Protein 7YCJ (pdb70)

InterPro domains:
  IPR000225 Armadillo [PF00514] (86-113)
  IPR000225 Armadillo [PF00514] (115-154)
  IPR000225 Armadillo [PF00514] (157-195)
  IPR000225 Armadillo [PF00514] (197-236)
  IPR000225 Armadillo [PF00514] (249-280)
  IPR000225 Armadillo [PF00514] (287-320)
  IPR000225 Armadillo [PF00514] (327-363)
  IPR000225 Armadillo [PF00514] (412-446)
  IPR000225 Armadillo [PS50176] (85-127)
  IPR000225 Armadillo [PS50176] (126-168)
  IPR000225 Armadillo [PS50176] (167-209)
  IPR000225 Armadillo [PS50176] (208-245)
  IPR000225 Armadillo [PS50176] (251-293)
  IPR000225 Armadillo [PS50176] (292-334)
  IPR000225 Armadillo [PS50176] (333-376)
  IPR000225 Armadillo [SM00185] (71-114)
  IPR000225 Armadillo [SM00185] (115-155)
  IPR000225 Armadillo [SM00185] (156-196)
  IPR000225 Armadillo [SM00185] (197-237)
  IPR000225 Armadillo [SM00185] (240-280)

GO terms:
  GO:0031965 nuclear membrane (C, IDA)
  GO:0034517 ribophagy (P, IDA)
  GO:0045121 membrane raft (C, IDA)
  GO:0071561 nucleus-vacuole junction (C, IDA)
  GO:0000329 fungal-type vacuole membrane (C, IDA)
  GO:0016020 membrane (C, IDA)
  GO:0071563 Myo2p-Vac17p-Vac8p transport complex (C, IDA)
  GO:0006914 autophagy (P, IDA)
  GO:0000425 pexophagy (P, IDA)
  GO:0034497 protein localization to phagophore assembly site (P, IMP)
  GO:0034727 piecemeal microautophagy of the nucleus (P, IMP)
  GO:0000329 fungal-type vacuole membrane (C, HDA)
  GO:0000407 phagophore assembly site (C, IMP)
  GO:0042144 vacuole fusion, non-autophagic (P, IMP)
  GO:0005829 cytosol (C, HDA)
  GO:0043495 protein-membrane adaptor activity (F, IMP)
  GO:0016236 macroautophagy (P, IMP)
  GO:0031503 protein-containing complex localization (P, IMP)
  GO:1903044 protein localization to membrane raft (P, IMP)
  GO:0051656 establishment of organelle localization (P, IMP)

Foldseek 3Di:
DVCPDDFDPLLVVLVVQLVVQVPDPDDDCQDPSNLVSLLVLLVGPDVVSLLVSLQSLLVVLQPDADDHDVSNVVSLLSQLPDPDPSSVLSSLNNLLSNLLDQNSLVVCVVVVVLVSLQVQLVDDDVSSVLSSLSSLLSSLVDVVCLLCCLVVLSLLSLLVQCPDPDVSSNLSSLSSLLSQLPDPSSLVSNVVSVNLVSLQVCCPPPDPSNVLSSLQSLLSSLQDPVSLVVCVVPPPCRLLSLLVQCPPPDPSSVLSSLSSLLSNLQDQVSLVVNVVSPNLLSLLVQCVDPPPSSVLSSLSRLLSSLLHLVCLVVNVVSPNQLSLLVQCVPQVDPSSLLSSLSSLLSSLQSDCPCVVVNVVSCNLVSLLVVCPVHDVSSVLSSLQSLLSNLQDLVCLVVSLVSVSLLRLQVQLPDPDCSNNVSSLNSVLSSLAPHLDCVSQVCQCCPRNRRVVVLLLVQLPDPDPVSVVSSVSSLVRQCPNPPPVSVCSQVVDPSNVVSNVD/DVCVVVDDDDDDDDDDPDDDVDVVVVVVVPDDDDD

Structure (mmCIF, N/CA/C/O backbone):
data_7YCJ
#
_entry.id   7YCJ
#
_cell.length_a   147.446
_cell.length_b   147.446
_cell.length_c   121.514
_cell.angle_alpha   90.000
_cell.angle_beta   90.000
_cell.angle_gamma   90.000
#
_symmetry.space_group_name_H-M   'I 4 2 2'
#
loop_
_entity.id
_entity.type
_entity.pdbx_description
1 polymer 'Vacuolar protein 8'
2 polymer 'vacuole-related protein 17'
3 water water
#
loop_
_atom_site.group_PDB
_atom_site.id
_atom_site.type_symbol
_atom_site.label_atom_id
_atom_site.label_alt_id
_atom_site.label_comp_id
_atom_site.label_asym_id
_atom_site.label_entity_id
_atom_site.label_seq_id
_atom_site.pdbx_PDB_ins_code
_atom_site.Cartn_x
_atom_site.Cartn_y
_atom_site.Cartn_z
_atom_site.occupancy
_atom_site.B_iso_or_equiv
_atom_site.auth_seq_id
_atom_site.auth_comp_id
_atom_site.auth_asym_id
_atom_site.auth_atom_id
_atom_site.pdbx_PDB_model_num
ATOM 1 N N . GLU A 1 6 ? 14.749 88.479 10.793 1.00 104.38 14 GLU A N 1
ATOM 2 C CA . GLU A 1 6 ? 15.592 88.154 11.976 1.00 106.36 14 GLU A CA 1
ATOM 3 C C . GLU A 1 6 ? 16.680 87.156 11.562 1.00 109.03 14 GLU A C 1
ATOM 4 O O . GLU A 1 6 ? 17.457 87.479 10.641 1.00 87.56 14 GLU A O 1
ATOM 10 N N . ALA A 1 7 ? 16.722 85.995 12.224 1.00 130.31 15 ALA A N 1
ATOM 11 C CA . ALA A 1 7 ? 17.722 84.942 11.925 1.00 131.00 15 ALA A CA 1
ATOM 12 C C . ALA A 1 7 ? 19.127 85.554 11.892 1.00 123.34 15 ALA A C 1
ATOM 13 O O . ALA A 1 7 ? 19.782 85.476 10.833 1.00 130.87 15 ALA A O 1
ATOM 15 N N . SER A 1 8 ? 19.564 86.131 13.017 1.00 103.09 16 SER A N 1
ATOM 16 C CA . SER A 1 8 ? 20.909 86.758 13.125 1.00 83.66 16 SER A CA 1
ATOM 17 C C . SER A 1 8 ? 21.123 87.750 11.976 1.00 79.32 16 SER A C 1
ATOM 18 O O . SER A 1 8 ? 22.021 87.508 11.144 1.00 83.33 16 SER A O 1
ATOM 21 N N . VAL A 1 9 ? 20.331 88.826 11.945 1.00 71.16 17 VAL A N 1
ATOM 22 C CA . VAL A 1 9 ? 20.443 89.865 10.878 1.00 61.08 17 VAL A CA 1
ATOM 23 C C . VAL A 1 9 ? 21.853 90.468 10.922 1.00 50.52 17 VAL A C 1
ATOM 24 O O . VAL A 1 9 ? 22.447 90.660 9.843 1.00 55.18 17 VAL A O 1
ATOM 28 N N . SER A 1 10 ? 22.358 90.751 12.128 1.00 53.06 18 SER A N 1
ATOM 29 C CA . SER A 1 10 ? 23.714 91.337 12.301 1.00 56.77 18 SER A CA 1
ATOM 30 C C . SER A 1 10 ? 24.777 90.353 11.798 1.00 52.66 18 SER A C 1
ATOM 31 O O . SER A 1 10 ? 24.586 89.134 11.975 1.00 52.44 18 SER A O 1
ATOM 34 N N . PRO A 1 11 ? 25.886 90.828 11.186 1.00 53.11 19 PRO A N 1
ATOM 35 C CA . PRO A 1 11 ? 26.939 89.945 10.676 1.00 50.78 19 PRO A CA 1
ATOM 36 C C . PRO A 1 11 ? 28.013 89.637 11.731 1.00 46.20 19 PRO A C 1
ATOM 37 O O . PRO A 1 11 ? 27.742 89.783 12.910 1.00 49.65 19 PRO A O 1
ATOM 41 N N . ILE A 1 12 ? 29.201 89.223 11.276 1.00 43.59 20 ILE A N 1
ATOM 42 C CA . ILE A 1 12 ? 30.335 88.894 12.192 1.00 45.41 20 ILE A CA 1
ATOM 43 C C . ILE A 1 12 ? 30.979 90.202 12.665 1.00 39.95 20 ILE A C 1
ATOM 44 O O . ILE A 1 12 ? 30.799 91.230 11.982 1.00 41.59 20 ILE A O 1
ATOM 49 N N . ALA A 1 13 ? 31.705 90.156 13.787 1.00 39.74 21 ALA A N 1
ATOM 50 C CA . ALA A 1 13 ? 32.346 91.344 14.330 1.00 40.33 21 ALA A CA 1
ATOM 51 C C . ALA A 1 13 ? 33.508 91.791 13.450 1.00 42.12 21 ALA A C 1
ATOM 52 O O . ALA A 1 13 ? 34.200 90.975 12.838 1.00 39.30 21 ALA A O 1
ATOM 54 N N . ASP A 1 14 ? 33.716 93.112 13.408 1.00 40.16 22 ASP A N 1
ATOM 55 C CA . ASP A 1 14 ? 34.765 93.695 12.576 1.00 41.55 22 ASP A CA 1
ATOM 56 C C . ASP A 1 14 ? 36.127 93.079 12.871 1.00 44.78 22 ASP A C 1
ATOM 57 O O . ASP A 1 14 ? 36.860 92.698 11.952 1.00 41.56 22 ASP A O 1
ATOM 62 N N . ASN A 1 15 ? 36.487 92.976 14.155 1.00 38.95 23 ASN A N 1
ATOM 63 C CA . ASN A 1 15 ? 37.797 92.429 14.488 1.00 38.30 23 ASN A CA 1
ATOM 64 C C . ASN A 1 15 ? 37.884 90.948 14.145 1.00 37.71 23 ASN A C 1
ATOM 65 O O . ASN A 1 15 ? 38.974 90.442 13.856 1.00 38.27 23 ASN A O 1
ATOM 70 N N . GLU A 1 16 ? 36.755 90.244 14.153 1.00 37.14 24 GLU A N 1
ATOM 71 C CA . GLU A 1 16 ? 36.771 88.839 13.772 1.00 43.25 24 GLU A CA 1
ATOM 72 C C . GLU A 1 16 ? 36.812 88.666 12.257 1.00 47.32 24 GLU A C 1
ATOM 73 O O . GLU A 1 16 ? 37.387 87.688 11.767 1.00 50.91 24 GLU A O 1
ATOM 79 N N . ARG A 1 17 ? 36.240 89.608 11.503 1.00 40.17 25 ARG A N 1
ATOM 80 C CA . ARG A 1 17 ? 36.386 89.565 10.053 1.00 42.23 25 ARG A CA 1
ATOM 81 C C . ARG A 1 17 ? 37.837 89.786 9.642 1.00 45.00 25 ARG A C 1
ATOM 82 O O . ARG A 1 17 ? 38.347 89.097 8.752 1.00 44.17 25 ARG A O 1
ATOM 90 N N . GLU A 1 18 ? 38.521 90.737 10.284 1.00 42.79 26 GLU A N 1
ATOM 91 C CA . GLU A 1 18 ? 39.932 90.948 9.982 1.00 48.19 26 GLU A CA 1
ATOM 92 C C . GLU A 1 18 ? 40.759 89.725 10.359 1.00 47.70 26 GLU A C 1
ATOM 93 O O . GLU A 1 18 ? 41.666 89.326 9.616 1.00 50.65 26 GLU A O 1
ATOM 99 N N . ALA A 1 19 ? 40.453 89.110 11.506 1.00 40.75 27 ALA A N 1
ATOM 100 C CA . ALA A 1 19 ? 41.148 87.891 11.910 1.00 39.96 27 ALA A CA 1
ATOM 101 C C . ALA A 1 19 ? 40.960 86.780 10.884 1.00 46.86 27 ALA A C 1
ATOM 102 O O . ALA A 1 19 ? 41.909 86.054 10.564 1.00 47.61 27 ALA A O 1
ATOM 104 N N . VAL A 1 20 ? 39.742 86.633 10.357 1.00 48.03 28 VAL A N 1
ATOM 105 C CA . VAL A 1 20 ? 39.477 85.601 9.356 1.00 53.20 28 VAL A CA 1
ATOM 106 C C . VAL A 1 20 ? 40.346 85.815 8.122 1.00 54.18 28 VAL A C 1
ATOM 107 O O . VAL A 1 20 ? 40.970 84.879 7.608 1.00 54.60 28 VAL A O 1
ATOM 111 N N . THR A 1 21 ? 40.408 87.057 7.635 1.00 45.98 29 THR A N 1
ATOM 112 C CA . THR A 1 21 ? 41.154 87.338 6.413 1.00 55.10 29 THR A CA 1
ATOM 113 C C . THR A 1 21 ? 42.653 87.193 6.634 1.00 56.85 29 THR A C 1
ATOM 114 O O . THR A 1 21 ? 43.364 86.664 5.772 1.00 60.85 29 THR A O 1
ATOM 118 N N . LEU A 1 22 ? 43.149 87.659 7.781 1.00 53.25 30 LEU A N 1
ATOM 119 C CA . LEU A 1 22 ? 44.569 87.525 8.086 1.00 53.57 30 LEU A CA 1
ATOM 120 C C . LEU A 1 22 ? 44.973 86.060 8.174 1.00 51.15 30 LEU A C 1
ATOM 121 O O . LEU A 1 22 ? 45.965 85.639 7.568 1.00 54.39 30 LEU A O 1
ATOM 126 N N . LEU A 1 23 ? 44.203 85.263 8.919 1.00 48.24 31 LEU A N 1
ATOM 127 C CA . LEU A 1 23 ? 44.552 83.859 9.105 1.00 44.85 31 LEU A CA 1
ATOM 128 C C . LEU A 1 23 ? 44.533 83.101 7.784 1.00 50.08 31 LEU A C 1
ATOM 129 O O . LEU A 1 23 ? 45.437 82.306 7.504 1.00 48.33 31 LEU A O 1
ATOM 134 N N . LEU A 1 24 ? 43.512 83.336 6.957 1.00 54.43 32 LEU A N 1
ATOM 135 C CA . LEU A 1 24 ? 43.452 82.676 5.657 1.00 49.62 32 LEU A CA 1
ATOM 136 C C . LEU A 1 24 ? 44.688 82.990 4.824 1.00 61.73 32 LEU A C 1
ATOM 137 O O . LEU A 1 24 ? 45.221 82.112 4.136 1.00 56.90 32 LEU A O 1
ATOM 142 N N . GLY A 1 25 ? 45.162 84.236 4.880 1.00 52.26 33 GLY A N 1
ATOM 143 C CA . GLY A 1 25 ? 46.359 84.589 4.134 1.00 57.01 33 GLY A CA 1
ATOM 144 C C . GLY A 1 25 ? 47.598 83.907 4.677 1.00 62.89 33 GLY A C 1
ATOM 145 O O . GLY A 1 25 ? 48.468 83.478 3.913 1.00 65.33 33 GLY A O 1
ATOM 146 N N . TYR A 1 26 ? 47.693 83.793 6.004 1.00 56.66 34 TYR A N 1
ATOM 147 C CA . TYR A 1 26 ? 48.814 83.092 6.618 1.00 52.47 34 TYR A CA 1
ATOM 148 C C . TYR A 1 26 ? 48.848 81.632 6.185 1.00 60.83 34 TYR A C 1
ATOM 149 O O . TYR A 1 26 ? 49.894 81.117 5.776 1.00 66.68 34 TYR A O 1
ATOM 158 N N . LEU A 1 27 ? 47.702 80.950 6.265 1.00 58.74 35 LEU A N 1
ATOM 159 C CA . LEU A 1 27 ? 47.635 79.537 5.909 1.00 57.67 35 LEU A CA 1
ATOM 160 C C . LEU A 1 27 ? 47.877 79.293 4.424 1.00 61.84 35 LEU A C 1
ATOM 161 O O . LEU A 1 27 ? 48.254 78.178 4.049 1.00 66.07 35 LEU A O 1
ATOM 166 N N . GLU A 1 28 ? 47.666 80.299 3.574 1.00 64.88 36 GLU A N 1
ATOM 167 C CA . GLU A 1 28 ? 47.900 80.153 2.143 1.00 72.19 36 GLU A CA 1
ATOM 168 C C . GLU A 1 28 ? 49.347 80.406 1.748 1.00 73.46 36 GLU A C 1
ATOM 169 O O . GLU A 1 28 ? 49.763 79.981 0.663 1.00 73.11 36 GLU A O 1
ATOM 175 N N . ASP A 1 29 ? 50.119 81.082 2.594 1.00 76.43 37 ASP A N 1
ATOM 176 C CA . ASP A 1 29 ? 51.509 81.379 2.276 1.00 87.33 37 ASP A CA 1
ATOM 177 C C . ASP A 1 29 ? 52.361 80.116 2.364 1.00 92.34 37 ASP A C 1
ATOM 178 O O . ASP A 1 29 ? 52.239 79.336 3.314 1.00 94.87 37 ASP A O 1
ATOM 183 N N . LYS A 1 30 ? 53.227 79.918 1.374 1.00 96.39 38 LYS A N 1
ATOM 184 C CA . LYS A 1 30 ? 54.145 78.776 1.351 1.00 101.91 38 LYS A CA 1
ATOM 185 C C . LYS A 1 30 ? 55.524 79.168 1.880 1.00 104.37 38 LYS A C 1
ATOM 186 O O . LYS A 1 30 ? 56.533 79.075 1.181 1.00 111.71 38 LYS A O 1
ATOM 192 N N . ASP A 1 31 ? 55.565 79.633 3.125 1.00 105.98 39 ASP A N 1
ATOM 193 C CA . ASP A 1 31 ? 56.842 79.920 3.779 1.00 104.00 39 ASP A CA 1
ATOM 194 C C . ASP A 1 31 ? 56.933 79.187 5.116 1.00 96.82 39 ASP A C 1
ATOM 195 O O . ASP A 1 31 ? 57.472 79.714 6.091 1.00 91.39 39 ASP A O 1
ATOM 200 N N . LEU A 1 33 ? 57.005 81.069 7.996 1.00 75.02 41 LEU A N 1
ATOM 201 C CA . LEU A 1 33 ? 55.980 81.855 8.735 1.00 76.91 41 LEU A CA 1
ATOM 202 C C . LEU A 1 33 ? 55.813 81.270 10.142 1.00 82.59 41 LEU A C 1
ATOM 203 O O . LEU A 1 33 ? 55.457 80.080 10.249 1.00 80.88 41 LEU A O 1
ATOM 208 N N . ASP A 1 34 ? 56.062 82.085 11.173 1.00 83.98 42 ASP A N 1
ATOM 209 C CA . ASP A 1 34 ? 55.936 81.636 12.586 1.00 74.13 42 ASP A CA 1
ATOM 210 C C . ASP A 1 34 ? 54.490 81.841 13.051 1.00 72.48 42 ASP A C 1
ATOM 211 O O . ASP A 1 34 ? 54.100 83.005 13.273 1.00 68.35 42 ASP A O 1
ATOM 216 N N . PHE A 1 35 ? 53.734 80.747 13.191 1.00 73.09 43 PHE A N 1
ATOM 217 C CA . PHE A 1 35 ? 52.345 80.817 13.621 1.00 62.84 43 PHE A CA 1
ATOM 218 C C . PHE A 1 35 ? 52.194 80.944 15.132 1.00 61.43 43 PHE A C 1
ATOM 219 O O . PHE A 1 35 ? 51.079 81.184 15.608 1.00 59.48 43 PHE A O 1
ATOM 227 N N . TYR A 1 36 ? 53.278 80.808 15.890 1.00 56.75 44 TYR A N 1
ATOM 228 C CA . TYR A 1 36 ? 53.206 80.687 17.338 1.00 56.90 44 TYR A CA 1
ATOM 229 C C . TYR A 1 36 ? 53.548 81.969 18.080 1.00 61.65 44 TYR A C 1
ATOM 230 O O . TYR A 1 36 ? 53.731 81.927 19.300 1.00 62.01 44 TYR A O 1
ATOM 239 N N . SER A 1 37 ? 53.639 83.106 17.398 1.00 62.64 45 SER A N 1
ATOM 240 C CA . SER A 1 37 ? 54.200 84.250 18.102 1.00 69.69 45 SER A CA 1
ATOM 241 C C . SER A 1 37 ? 53.390 85.529 17.920 1.00 72.75 45 SER A C 1
ATOM 242 O O . SER A 1 37 ? 53.014 86.165 18.909 1.00 87.97 45 SER A O 1
ATOM 245 N N . GLY A 1 38 ? 53.115 85.926 16.681 1.00 55.70 46 GLY A N 1
ATOM 246 C CA . GLY A 1 38 ? 52.569 87.253 16.473 1.00 55.52 46 GLY A CA 1
ATOM 247 C C . GLY A 1 38 ? 51.209 87.329 15.814 1.00 53.84 46 GLY A C 1
ATOM 248 O O . GLY A 1 38 ? 50.197 86.917 16.391 1.00 51.83 46 GLY A O 1
ATOM 249 N N . GLY A 1 39 ? 51.187 87.895 14.608 1.00 47.85 47 GLY A N 1
ATOM 250 C CA . GLY A 1 39 ? 49.986 88.057 13.822 1.00 45.99 47 GLY A CA 1
ATOM 251 C C . GLY A 1 39 ? 49.152 86.798 13.688 1.00 49.57 47 GLY A C 1
ATOM 252 O O . GLY A 1 39 ? 47.949 86.804 13.966 1.00 46.27 47 GLY A O 1
ATOM 253 N N . PRO A 1 40 ? 49.765 85.693 13.240 1.00 47.99 48 PRO A N 1
ATOM 254 C CA . PRO A 1 40 ? 48.997 84.439 13.155 1.00 49.85 48 PRO A CA 1
ATOM 255 C C . PRO A 1 40 ? 48.411 84.011 14.487 1.00 49.09 48 PRO A C 1
ATOM 256 O O . PRO A 1 40 ? 47.244 83.602 14.540 1.00 48.25 48 PRO A O 1
ATOM 260 N N . LEU A 1 41 ? 49.185 84.108 15.571 1.00 46.85 49 LEU A N 1
ATOM 261 C CA . LEU A 1 41 ? 48.671 83.707 16.874 1.00 41.65 49 LEU A CA 1
ATOM 262 C C . LEU A 1 41 ? 47.556 84.634 17.337 1.00 45.15 49 LEU A C 1
ATOM 263 O O . LEU A 1 41 ? 46.570 84.179 17.930 1.00 43.49 49 LEU A O 1
ATOM 268 N N . LYS A 1 42 ? 47.689 85.938 17.076 1.00 42.80 50 LYS A N 1
ATOM 269 C CA . LYS A 1 42 ? 46.651 86.870 17.501 1.00 43.19 50 LYS A CA 1
ATOM 270 C C . LYS A 1 42 ? 45.356 86.629 16.737 1.00 53.68 50 LYS A C 1
ATOM 271 O O . LYS A 1 42 ? 44.263 86.722 17.310 1.00 48.78 50 LYS A O 1
ATOM 277 N N . ALA A 1 43 ? 45.463 86.311 15.445 1.00 46.67 51 ALA A N 1
ATOM 278 C CA . ALA A 1 43 ? 44.276 86.001 14.656 1.00 39.45 51 ALA A CA 1
ATOM 279 C C . ALA A 1 43 ? 43.595 84.737 15.169 1.00 36.54 51 ALA A C 1
ATOM 280 O O . ALA A 1 43 ? 42.371 84.703 15.342 1.00 38.58 51 ALA A O 1
ATOM 282 N N . LEU A 1 44 ? 44.378 83.685 15.425 1.00 36.69 52 LEU A N 1
ATOM 283 C CA . LEU A 1 44 ? 43.811 82.444 15.944 1.00 40.59 52 LEU A CA 1
ATOM 284 C C . LEU A 1 44 ? 43.111 82.667 17.280 1.00 41.46 52 LEU A C 1
ATOM 285 O O . LEU A 1 44 ? 42.037 82.104 17.528 1.00 36.81 52 LEU A O 1
ATOM 290 N N . THR A 1 45 ? 43.706 83.484 18.154 1.00 42.65 53 THR A N 1
ATOM 291 C CA . THR A 1 45 ? 43.115 83.726 19.467 1.00 32.12 53 THR A CA 1
ATOM 292 C C . THR A 1 45 ? 41.816 84.511 19.355 1.00 31.51 53 THR A C 1
ATOM 293 O O . THR A 1 45 ? 40.870 84.269 20.116 1.00 36.51 53 THR A O 1
ATOM 297 N N . THR A 1 46 ? 41.756 85.459 18.419 1.00 32.90 54 THR A N 1
ATOM 298 C CA . THR A 1 46 ? 40.528 86.215 18.205 1.00 32.20 54 THR A CA 1
ATOM 299 C C . THR A 1 46 ? 39.375 85.291 17.833 1.00 39.90 54 THR A C 1
ATOM 300 O O . THR A 1 46 ? 38.264 85.429 18.359 1.00 34.29 54 THR A O 1
ATOM 304 N N . LEU A 1 47 ? 39.629 84.325 16.946 1.00 33.95 55 LEU A N 1
ATOM 305 C CA . LEU A 1 47 ? 38.579 83.393 16.551 1.00 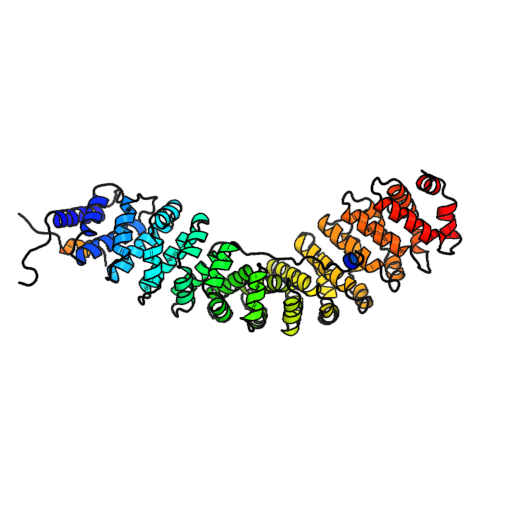32.76 55 LEU A CA 1
ATOM 306 C C . LEU A 1 47 ? 38.184 82.464 17.694 1.00 35.14 55 LEU A C 1
ATOM 307 O O . LEU A 1 47 ? 37.005 82.111 17.823 1.00 38.04 55 LEU A O 1
ATOM 312 N N . VAL A 1 48 ? 39.169 82.079 18.512 1.00 32.52 56 VAL A N 1
ATOM 313 C CA . VAL A 1 48 ? 38.927 81.168 19.672 1.00 32.53 56 VAL A CA 1
ATOM 314 C C . VAL A 1 48 ? 38.187 81.944 20.768 1.00 37.82 56 VAL A C 1
ATOM 315 O O . VAL A 1 48 ? 37.898 81.344 21.823 1.00 34.37 56 VAL A O 1
ATOM 319 N N . TYR A 1 49 ? 37.896 83.225 20.521 1.00 29.14 57 TYR A N 1
ATOM 320 C CA . TYR A 1 49 ? 37.186 84.077 21.511 1.00 28.37 57 TYR A CA 1
ATOM 321 C C . TYR A 1 49 ? 35.825 84.500 20.946 1.00 30.51 57 TYR A C 1
ATOM 322 O O . TYR A 1 49 ? 35.062 85.183 21.658 1.00 31.19 57 TYR A O 1
ATOM 331 N N . SER A 1 50 ? 35.539 84.102 19.702 1.00 29.26 58 SER A N 1
ATOM 332 C CA A SER A 1 50 ? 34.295 84.451 19.045 0.65 29.89 58 SER A CA 1
ATOM 333 C CA B SER A 1 50 ? 34.291 84.455 19.054 0.35 29.88 58 SER A CA 1
ATOM 334 C C . SER A 1 50 ? 33.158 83.614 19.621 1.00 30.32 58 SER A C 1
ATOM 335 O O . SER A 1 50 ? 33.353 82.474 20.056 1.00 28.91 58 SER A O 1
ATOM 340 N N . ASP A 1 51 ? 31.965 84.191 19.637 1.00 29.72 59 ASP A N 1
ATOM 341 C CA . ASP A 1 51 ? 30.798 83.409 20.003 1.00 33.20 59 ASP A CA 1
ATOM 342 C C . ASP A 1 51 ? 30.152 82.765 18.786 1.00 38.59 59 ASP A C 1
ATOM 343 O O . ASP A 1 51 ? 29.032 82.254 18.882 1.00 37.56 59 ASP A O 1
ATOM 348 N N . ASN A 1 52 ? 30.838 82.792 17.646 1.00 37.95 60 ASN A N 1
ATOM 349 C CA . ASN A 1 52 ? 30.422 82.067 16.455 1.00 41.21 60 ASN A CA 1
ATOM 350 C C . ASN A 1 52 ? 31.118 80.711 16.450 1.00 37.44 60 ASN A C 1
ATOM 351 O O . ASN A 1 52 ? 32.349 80.641 16.356 1.00 34.00 60 ASN A O 1
ATOM 356 N N . LEU A 1 53 ? 30.327 79.639 16.545 1.00 36.09 61 LEU A N 1
ATOM 357 C CA . LEU A 1 53 ? 30.886 78.290 16.590 1.00 37.77 61 LEU A CA 1
ATOM 358 C C . LEU A 1 53 ? 31.718 77.972 15.352 1.00 39.16 61 LEU A C 1
ATOM 359 O O . LEU A 1 53 ? 32.743 77.286 15.458 1.00 36.35 61 LEU A O 1
ATOM 364 N N . ASN A 1 54 ? 31.300 78.456 14.177 1.00 35.75 62 ASN A N 1
ATOM 365 C CA . ASN A 1 54 ? 32.039 78.167 12.950 1.00 41.56 62 ASN A CA 1
ATOM 366 C C . ASN A 1 54 ? 33.415 78.820 12.961 1.00 45.36 62 ASN A C 1
ATOM 367 O O . ASN A 1 54 ? 34.384 78.248 12.446 1.00 41.92 62 ASN A O 1
ATOM 372 N N . LEU A 1 55 ? 33.523 80.024 13.532 1.00 35.72 63 LEU A N 1
ATOM 373 C CA . LEU A 1 55 ? 34.834 80.647 13.668 1.00 38.62 63 LEU A CA 1
ATOM 374 C C . LEU A 1 55 ? 35.710 79.887 14.654 1.00 39.17 63 LEU A C 1
ATOM 375 O O . LEU A 1 55 ? 36.929 79.800 14.459 1.00 34.56 63 LEU A O 1
ATOM 380 N N . GLN A 1 56 ? 35.112 79.327 15.709 1.00 35.31 64 GLN A N 1
ATOM 381 C CA . GLN A 1 56 ? 35.877 78.499 16.636 1.00 39.67 64 GLN A CA 1
ATOM 382 C C . GLN A 1 56 ? 36.345 77.213 15.968 1.00 41.46 64 GLN A C 1
ATOM 383 O O . GLN A 1 56 ? 37.460 76.745 16.223 1.00 37.95 64 GLN A O 1
ATOM 389 N N . ARG A 1 57 ? 35.500 76.621 15.119 1.00 39.39 65 ARG A N 1
ATOM 390 C CA . ARG A 1 57 ? 35.919 75.445 14.363 1.00 44.44 65 ARG A CA 1
ATOM 391 C C . ARG A 1 57 ? 37.077 75.778 13.435 1.00 43.01 65 ARG A C 1
ATOM 392 O O . ARG A 1 57 ? 38.000 74.971 13.264 1.00 41.74 65 ARG A O 1
ATOM 400 N N . SER A 1 58 ? 37.046 76.968 12.829 1.00 37.29 66 SER A N 1
ATOM 401 C CA . SER A 1 58 ? 38.122 77.373 11.931 1.00 41.31 66 SER A CA 1
ATOM 402 C C . SER A 1 58 ? 39.455 77.436 12.661 1.00 37.92 66 SER A C 1
ATOM 403 O O . SER A 1 58 ? 40.477 76.977 12.141 1.00 40.72 66 SER A O 1
ATOM 406 N N . ALA A 1 59 ? 39.463 78.007 13.866 1.00 36.26 67 ALA A N 1
ATOM 407 C CA . ALA A 1 59 ? 40.700 78.075 14.636 1.00 42.18 67 ALA A CA 1
ATOM 408 C C . ALA A 1 59 ? 41.164 76.688 15.063 1.00 43.64 67 ALA A C 1
ATOM 409 O O . ALA A 1 59 ? 42.352 76.364 14.950 1.00 43.45 67 ALA A O 1
ATOM 411 N N . ALA A 1 60 ? 40.242 75.856 15.556 1.00 43.95 68 ALA A N 1
ATOM 412 C CA . ALA A 1 60 ? 40.617 74.511 15.982 1.00 46.67 68 ALA A CA 1
ATOM 413 C C . ALA A 1 60 ? 41.188 73.708 14.821 1.00 43.00 68 ALA A C 1
ATOM 414 O O . ALA A 1 60 ? 42.188 72.997 14.980 1.00 44.65 68 ALA A O 1
ATOM 416 N N . LEU A 1 61 ? 40.569 73.816 13.643 1.00 39.32 69 LEU A N 1
ATOM 417 C CA . LEU A 1 61 ? 41.087 73.123 12.468 1.00 46.27 69 LEU A CA 1
ATOM 418 C C . LEU A 1 61 ? 42.446 73.677 12.061 1.00 51.31 69 LEU A C 1
ATOM 419 O O . LEU A 1 61 ? 43.354 72.919 11.696 1.00 46.95 69 LEU A O 1
ATOM 424 N N . ALA A 1 62 ? 42.604 75.002 12.118 1.00 50.29 70 ALA A N 1
ATOM 425 C CA . ALA A 1 62 ? 43.883 75.609 11.774 1.00 49.38 70 ALA A CA 1
ATOM 426 C C . ALA A 1 62 ? 44.972 75.191 12.753 1.00 48.47 70 ALA A C 1
ATOM 427 O O . ALA A 1 62 ? 46.090 74.862 12.339 1.00 43.51 70 ALA A O 1
ATOM 429 N N . PHE A 1 63 ? 44.664 75.196 14.053 1.00 45.30 71 PHE A N 1
ATOM 430 C CA . PHE A 1 63 ? 45.625 74.742 15.054 1.00 45.25 71 PHE A CA 1
ATOM 431 C C . PHE A 1 63 ? 46.126 73.339 14.733 1.00 51.26 71 PHE A C 1
ATOM 432 O O . PHE A 1 63 ? 47.331 73.069 14.783 1.00 53.18 71 PHE A O 1
ATOM 440 N N . ALA A 1 64 ? 45.209 72.435 14.382 1.00 48.73 72 ALA A N 1
ATOM 441 C CA . ALA A 1 64 ? 45.602 71.058 14.101 1.00 44.46 72 ALA A CA 1
ATOM 442 C C . ALA A 1 64 ? 46.466 70.967 12.849 1.00 48.44 72 ALA A C 1
ATOM 443 O O . ALA A 1 64 ? 47.441 70.207 12.814 1.00 54.37 72 ALA A O 1
ATOM 445 N N . GLU A 1 65 ? 46.128 71.733 11.810 1.00 46.19 73 GLU A N 1
ATOM 446 C CA . GLU A 1 65 ? 46.946 71.717 10.602 1.00 48.58 73 GLU A CA 1
ATOM 447 C C . GLU A 1 65 ? 48.313 72.338 10.857 1.00 50.54 73 GLU A C 1
ATOM 448 O O . GLU A 1 65 ? 49.332 71.826 10.380 1.00 56.61 73 GLU A O 1
ATOM 454 N N . ILE A 1 66 ? 48.353 73.434 11.615 1.00 54.10 74 ILE A N 1
ATOM 455 C CA . ILE A 1 66 ? 49.618 74.112 11.889 1.00 57.07 74 ILE A CA 1
ATOM 456 C C . ILE A 1 66 ? 50.544 73.208 12.695 1.00 60.22 74 ILE A C 1
ATOM 457 O O . ILE A 1 66 ? 51.723 73.042 12.361 1.00 58.40 74 ILE A O 1
ATOM 462 N N . THR A 1 67 ? 50.022 72.602 13.765 1.00 57.06 75 THR A N 1
ATOM 463 C CA . THR A 1 67 ? 50.880 71.798 14.631 1.00 61.94 75 THR A CA 1
ATOM 464 C C . THR A 1 67 ? 51.302 70.498 13.959 1.00 60.68 75 THR A C 1
ATOM 465 O O . THR A 1 67 ? 52.362 69.954 14.286 1.00 60.59 75 THR A O 1
ATOM 469 N N . GLU A 1 68 ? 50.494 69.986 13.027 1.00 57.86 76 GLU A N 1
ATOM 470 C CA . GLU A 1 68 ? 50.885 68.790 12.290 1.00 66.52 76 GLU A CA 1
ATOM 471 C C . GLU A 1 68 ? 52.079 69.045 11.384 1.00 71.73 76 GLU A C 1
ATOM 472 O O . GLU A 1 68 ? 52.726 68.089 10.944 1.00 78.48 76 GLU A O 1
ATOM 478 N N . LYS A 1 69 ? 52.389 70.310 11.106 1.00 69.68 77 LYS A N 1
ATOM 479 C CA . LYS A 1 69 ? 53.482 70.673 10.222 1.00 73.62 77 LYS A CA 1
ATOM 480 C C . LYS A 1 69 ? 54.580 71.464 10.928 1.00 77.60 77 LYS A C 1
ATOM 481 O O . LYS A 1 69 ? 55.681 71.592 10.380 1.00 78.15 77 LYS A O 1
ATOM 487 N N . TYR A 1 70 ? 54.327 71.965 12.139 1.00 71.80 78 TYR A N 1
ATOM 488 C CA . TYR A 1 70 ? 55.286 72.772 12.895 1.00 73.10 78 TYR A CA 1
ATOM 489 C C . TYR A 1 70 ? 55.236 72.298 14.345 1.00 72.21 78 TYR A C 1
ATOM 490 O O . TYR A 1 70 ? 54.363 72.727 15.104 1.00 75.13 78 TYR A O 1
ATOM 499 N N . VAL A 1 71 ? 56.158 71.426 14.735 1.00 73.03 79 VAL A N 1
ATOM 500 C CA . VAL A 1 71 ? 56.230 70.942 16.111 1.00 73.96 79 VAL A CA 1
ATOM 501 C C . VAL A 1 71 ? 57.423 71.622 16.771 1.00 77.51 79 VAL A C 1
ATOM 502 O O . VAL A 1 71 ? 58.577 71.250 16.539 1.00 86.34 79 VAL A O 1
ATOM 506 N N . ARG A 1 72 ? 57.144 72.617 17.608 1.00 75.86 80 ARG A N 1
ATOM 507 C CA . ARG A 1 72 ? 58.170 73.357 18.324 1.00 79.47 80 ARG A CA 1
ATOM 508 C C . ARG A 1 72 ? 57.767 73.509 19.784 1.00 78.86 80 ARG A C 1
ATOM 509 O O . ARG A 1 72 ? 56.645 73.186 20.184 1.00 83.48 80 ARG A O 1
ATOM 517 N N . GLN A 1 73 ? 58.710 73.992 20.587 1.00 72.95 81 GLN A N 1
ATOM 518 C CA . GLN A 1 73 ? 58.391 74.412 21.942 1.00 73.96 81 GLN A CA 1
ATOM 519 C C . GLN A 1 73 ? 57.648 75.739 21.886 1.00 73.17 81 GLN A C 1
ATOM 520 O O . GLN A 1 73 ? 58.125 76.702 21.277 1.00 77.20 81 GLN A O 1
ATOM 526 N N . VAL A 1 74 ? 56.471 75.791 22.504 1.00 64.50 82 VAL A N 1
ATOM 527 C CA . VAL A 1 74 ? 55.574 76.927 22.353 1.00 62.58 82 VAL A CA 1
ATOM 528 C C . VAL A 1 74 ? 55.399 77.629 23.694 1.00 60.81 82 VAL A C 1
ATOM 529 O O . VAL A 1 74 ? 55.795 77.133 24.749 1.00 61.28 82 VAL A O 1
ATOM 533 N N . SER A 1 75 ? 54.782 78.801 23.627 1.00 57.11 83 SER A N 1
ATOM 534 C CA . SER A 1 75 ? 54.500 79.638 24.777 1.00 51.62 83 SER A CA 1
ATOM 535 C C . SER A 1 75 ? 53.185 79.219 25.434 1.00 56.59 83 SER A C 1
ATOM 536 O O . SER A 1 75 ? 52.412 78.428 24.888 1.00 56.64 83 SER A O 1
ATOM 539 N N . ARG A 1 76 ? 52.932 79.761 26.632 1.00 55.57 84 ARG A N 1
ATOM 540 C CA . ARG A 1 76 ? 51.599 79.633 27.215 1.00 52.28 84 ARG A CA 1
ATOM 541 C C . ARG A 1 76 ? 50.550 80.242 26.297 1.00 49.83 84 ARG A C 1
ATOM 542 O O . ARG A 1 76 ? 49.427 79.734 26.205 1.00 43.95 84 ARG A O 1
ATOM 550 N N . GLU A 1 77 ? 50.908 81.327 25.607 1.00 54.09 85 GLU A N 1
ATOM 551 C CA . GLU A 1 77 ? 49.982 82.021 24.722 1.00 51.81 85 GLU A CA 1
ATOM 552 C C . GLU A 1 77 ? 49.558 81.158 23.541 1.00 45.99 85 GLU A C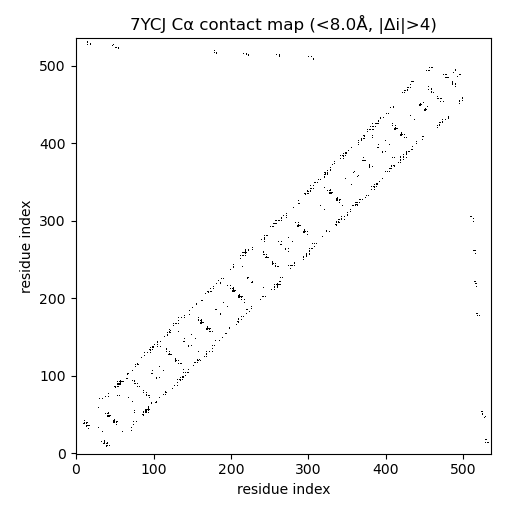 1
ATOM 553 O O . GLU A 1 77 ? 48.519 81.429 22.932 1.00 47.64 85 GLU A O 1
ATOM 559 N N . VAL A 1 78 ? 50.338 80.133 23.198 1.00 44.25 86 VAL A N 1
ATOM 560 C CA . VAL A 1 78 ? 49.893 79.172 22.194 1.00 41.80 86 VAL A CA 1
ATOM 561 C C . VAL A 1 78 ? 48.957 78.143 22.814 1.00 45.65 86 VAL A C 1
ATOM 562 O O . VAL A 1 78 ? 47.949 77.759 22.211 1.00 45.53 86 VAL A O 1
ATOM 566 N N . LEU A 1 79 ? 49.256 77.697 24.035 1.00 50.34 87 LEU A N 1
ATOM 567 C CA . LEU A 1 79 ? 48.490 76.608 24.628 1.00 48.68 87 LEU A CA 1
ATOM 568 C C . LEU A 1 79 ? 47.165 77.075 25.214 1.00 47.47 87 LEU A C 1
ATOM 569 O O . LEU A 1 79 ? 46.197 76.306 25.219 1.00 48.80 87 LEU A O 1
ATOM 574 N N . GLU A 1 80 ? 47.099 78.311 25.711 1.00 38.85 88 GLU A N 1
ATOM 575 C CA . GLU A 1 80 ? 45.863 78.796 26.322 1.00 45.21 88 GLU A CA 1
ATOM 576 C C . GLU A 1 80 ? 44.663 78.688 25.387 1.00 38.49 88 GLU A C 1
ATOM 577 O O . GLU A 1 80 ? 43.639 78.120 25.805 1.00 41.11 88 GLU A O 1
ATOM 583 N N . PRO A 1 81 ? 44.706 79.176 24.139 1.00 37.32 89 PRO A N 1
ATOM 584 C CA . PRO A 1 81 ? 43.520 79.038 23.275 1.00 41.55 89 PRO A CA 1
ATOM 585 C C . PRO A 1 81 ? 43.164 77.598 22.967 1.00 41.31 89 PRO A C 1
ATOM 586 O O . PRO A 1 81 ? 41.976 77.273 22.843 1.00 41.29 89 PRO A O 1
ATOM 590 N N . ILE A 1 82 ? 44.160 76.722 22.839 1.00 43.53 90 ILE A N 1
ATOM 591 C CA . ILE A 1 82 ? 43.883 75.313 22.579 1.00 45.03 90 ILE A CA 1
ATOM 592 C C . ILE A 1 82 ? 43.162 74.686 23.767 1.00 42.12 90 ILE A C 1
ATOM 593 O O . ILE A 1 82 ? 42.160 73.980 23.604 1.00 41.47 90 ILE A O 1
ATOM 598 N N . LEU A 1 83 ? 43.650 74.950 24.983 1.00 38.14 91 LEU A N 1
ATOM 599 C CA . LEU A 1 83 ? 43.010 74.396 26.173 1.00 30.50 91 LEU A CA 1
ATOM 600 C C . LEU A 1 83 ? 41.596 74.934 26.351 1.00 38.07 91 LEU A C 1
ATOM 601 O O . LEU A 1 83 ? 40.731 74.234 26.890 1.00 43.41 91 LEU A O 1
ATOM 606 N N . ILE A 1 84 ? 41.342 76.168 25.909 1.00 32.06 92 ILE A N 1
ATOM 607 C CA . ILE A 1 84 ? 39.976 76.691 25.889 1.00 34.24 92 ILE A CA 1
ATOM 608 C C . ILE A 1 84 ? 39.102 75.856 24.961 1.00 36.63 92 ILE A C 1
ATOM 609 O O . ILE A 1 84 ? 38.014 75.404 25.340 1.00 33.55 92 ILE A O 1
ATOM 614 N N . LEU A 1 85 ? 39.572 75.629 23.731 1.00 30.65 93 LEU A N 1
ATOM 615 C CA . LEU A 1 85 ? 38.785 74.887 22.751 1.00 29.38 93 LEU A CA 1
ATOM 616 C C . LEU A 1 85 ? 38.520 73.453 23.196 1.00 32.41 93 LEU A C 1
ATOM 617 O O . LEU A 1 85 ? 37.506 72.864 22.802 1.00 31.88 93 LEU A O 1
ATOM 622 N N . LEU A 1 86 ? 39.416 72.874 24.006 1.00 31.08 94 LEU A N 1
ATOM 623 C CA . LEU A 1 86 ? 39.213 71.515 24.505 1.00 32.78 94 LEU A CA 1
ATOM 624 C C . LEU A 1 86 ? 37.943 71.398 25.339 1.00 37.83 94 LEU A C 1
ATOM 625 O O . LEU A 1 86 ? 37.376 70.305 25.456 1.00 45.45 94 LEU A O 1
ATOM 630 N N . GLN A 1 87 ? 37.496 72.496 25.941 1.00 28.86 95 GLN A N 1
ATOM 631 C CA . GLN A 1 87 ? 36.319 72.500 26.797 1.00 28.29 95 GLN A CA 1
ATOM 632 C C . GLN A 1 87 ? 35.021 72.705 26.021 1.00 30.57 95 GLN A C 1
ATOM 633 O O . GLN A 1 87 ? 33.957 72.831 26.635 1.00 31.86 95 GLN A O 1
ATOM 639 N N . SER A 1 88 ? 35.081 72.733 24.694 1.00 34.47 96 SER A N 1
ATOM 640 C CA . SER A 1 88 ? 33.888 72.986 23.901 1.00 35.28 96 SER A CA 1
ATOM 641 C C . SER A 1 88 ? 32.903 71.827 23.999 1.00 36.65 96 SER A C 1
ATOM 642 O O . SER A 1 88 ? 33.285 70.666 24.161 1.00 37.35 96 SER A O 1
ATOM 645 N N . GLN A 1 89 ? 31.615 72.157 23.905 1.00 32.49 97 GLN A N 1
ATOM 646 C CA . GLN A 1 89 ? 30.592 71.137 23.722 1.00 34.79 97 GLN A CA 1
ATOM 647 C C . GLN A 1 89 ? 30.533 70.622 22.288 1.00 41.53 97 GLN A C 1
ATOM 648 O O . GLN A 1 89 ? 29.810 69.656 22.022 1.00 41.94 97 GLN A O 1
ATOM 654 N N . ASP A 1 90 ? 31.275 71.231 21.365 1.00 37.25 98 ASP A N 1
ATOM 655 C CA . ASP A 1 90 ? 31.184 70.869 19.957 1.00 39.45 98 ASP A CA 1
ATOM 656 C C . ASP A 1 90 ? 32.153 69.742 19.634 1.00 42.42 98 ASP A C 1
ATOM 657 O O . ASP A 1 90 ? 33.369 69.922 19.789 1.00 39.03 98 ASP A O 1
ATOM 662 N N . PRO A 1 91 ? 31.673 68.589 19.166 1.00 49.56 99 PRO A N 1
ATOM 663 C CA . PRO A 1 91 ? 32.593 67.476 18.871 1.00 51.51 99 PRO A CA 1
ATOM 664 C C . PRO A 1 91 ? 33.679 67.825 17.866 1.00 43.68 99 PRO A C 1
ATOM 665 O O . PRO A 1 91 ? 34.836 67.432 18.060 1.00 42.67 99 PRO A O 1
ATOM 669 N N . GLN A 1 92 ? 33.346 68.554 16.798 1.00 38.01 100 GLN A N 1
ATOM 670 C CA . GLN A 1 92 ? 34.361 68.910 15.810 1.00 38.65 100 GLN A CA 1
ATOM 671 C C . GLN A 1 92 ? 35.447 69.788 16.420 1.00 43.51 100 GLN A C 1
ATOM 672 O O . GLN A 1 92 ? 36.629 69.645 16.090 1.00 41.45 100 GLN A O 1
ATOM 678 N N . ILE A 1 93 ? 35.068 70.709 17.307 1.00 42.35 101 ILE A N 1
ATOM 679 C CA . ILE A 1 93 ? 36.074 71.542 17.957 1.00 34.39 101 ILE A CA 1
ATOM 680 C C . ILE A 1 93 ? 36.933 70.702 18.893 1.00 39.43 101 ILE A C 1
ATOM 681 O O . ILE A 1 93 ? 38.157 70.876 18.958 1.00 41.77 101 ILE A O 1
ATOM 686 N N . GLN A 1 94 ? 36.318 69.754 19.601 1.00 47.44 102 GLN A N 1
ATOM 687 C CA . GLN A 1 94 ? 37.071 68.921 20.534 1.00 52.73 102 GLN A CA 1
ATOM 688 C C . GLN A 1 94 ? 38.077 68.035 19.807 1.00 51.80 102 GLN A C 1
ATOM 689 O O . GLN A 1 94 ? 39.227 67.910 20.247 1.00 36.37 102 GLN A O 1
ATOM 695 N N . VAL A 1 95 ? 37.666 67.413 18.696 1.00 39.14 103 VAL A N 1
ATOM 696 C CA . VAL A 1 95 ? 38.572 66.546 17.942 1.00 46.68 103 VAL A CA 1
ATOM 697 C C . VAL A 1 95 ? 39.795 67.327 17.482 1.00 51.05 103 VAL A C 1
ATOM 698 O O . VAL A 1 95 ? 40.940 66.931 17.732 1.00 53.51 103 VAL A O 1
ATOM 702 N N . ALA A 1 96 ? 39.566 68.445 16.791 1.00 45.58 104 ALA A N 1
ATOM 703 C CA . ALA A 1 96 ? 40.667 69.200 16.201 1.00 47.47 104 ALA A CA 1
ATOM 704 C C . ALA A 1 96 ? 41.580 69.775 17.276 1.00 39.93 104 ALA A C 1
ATOM 705 O O . ALA A 1 96 ? 42.810 69.698 17.167 1.00 43.00 104 ALA A O 1
ATOM 707 N N . ALA A 1 97 ? 40.993 70.355 18.326 1.00 36.54 105 ALA A N 1
ATOM 708 C CA . ALA A 1 97 ? 41.797 70.953 19.390 1.00 37.52 105 ALA A CA 1
ATOM 709 C C . ALA A 1 97 ? 42.639 69.905 20.103 1.00 45.01 105 ALA A C 1
ATOM 710 O O . ALA A 1 97 ? 43.779 70.176 20.502 1.00 42.89 105 ALA A O 1
ATOM 712 N N . CYS A 1 98 ? 42.094 68.703 20.284 1.00 40.26 106 CYS A N 1
ATOM 713 C CA . CYS A 1 98 ? 42.877 67.656 20.926 1.00 43.97 106 CYS A CA 1
ATOM 714 C C . CYS A 1 98 ? 43.961 67.131 19.997 1.00 44.59 106 CYS A C 1
ATOM 715 O O . CYS A 1 98 ? 45.081 66.853 20.441 1.00 53.04 106 CYS A O 1
ATOM 718 N N . ALA A 1 99 ? 43.646 66.979 18.707 1.00 46.69 107 ALA A N 1
ATOM 719 C CA . ALA A 1 99 ? 44.674 66.617 17.739 1.00 46.27 107 ALA A CA 1
ATOM 720 C C . ALA A 1 99 ? 45.841 67.593 17.796 1.00 47.81 107 ALA A C 1
ATOM 721 O O . ALA A 1 99 ? 47.007 67.181 17.803 1.00 47.73 107 ALA A O 1
ATOM 723 N N . ALA A 1 100 ? 45.541 68.893 17.859 1.00 43.37 108 ALA A N 1
ATOM 724 C CA . ALA A 1 100 ? 46.595 69.900 17.933 1.00 44.33 108 ALA A CA 1
ATOM 725 C C . ALA A 1 100 ? 47.428 69.735 19.199 1.00 41.52 108 ALA A C 1
ATOM 726 O O . ALA A 1 100 ? 48.663 69.740 19.149 1.00 46.73 108 ALA A O 1
ATOM 728 N N . LEU A 1 101 ? 46.765 69.589 20.350 1.00 50.10 109 LEU A N 1
ATOM 729 C CA . LEU A 1 101 ? 47.493 69.389 21.598 1.00 48.91 109 LEU A CA 1
ATOM 730 C C . LEU A 1 101 ? 48.313 68.106 21.556 1.00 52.63 109 LEU A C 1
ATOM 731 O O . LEU A 1 101 ? 49.442 68.064 22.058 1.00 50.41 109 LEU A O 1
ATOM 736 N N . GLY A 1 102 ? 47.759 67.048 20.959 1.00 54.22 110 GLY A N 1
ATOM 737 C CA . GLY A 1 102 ? 48.519 65.820 20.801 1.00 60.46 110 GLY A CA 1
ATOM 738 C C . GLY A 1 102 ? 49.747 66.003 19.929 1.00 59.38 110 GLY A C 1
ATOM 739 O O . GLY A 1 102 ? 50.807 65.438 20.209 1.00 60.27 110 GLY A O 1
ATOM 740 N N . ASN A 1 103 ? 49.622 66.799 18.863 1.00 54.82 111 ASN A N 1
ATOM 741 C CA . ASN A 1 103 ? 50.777 67.088 18.018 1.00 59.34 111 ASN A CA 1
ATOM 742 C C . ASN A 1 103 ? 51.854 67.824 18.803 1.00 61.06 111 ASN A C 1
ATOM 743 O O . ASN A 1 103 ? 53.033 67.456 18.760 1.00 69.51 111 ASN A O 1
ATOM 748 N N . LEU A 1 104 ? 51.464 68.874 19.528 1.00 56.62 112 LEU A N 1
ATOM 749 C CA . LEU A 1 104 ? 52.437 69.646 20.291 1.00 54.36 112 LEU A CA 1
ATOM 750 C C . LEU A 1 104 ? 53.063 68.817 21.404 1.00 56.34 112 LEU A C 1
ATOM 751 O O . LEU A 1 104 ? 54.205 69.078 21.800 1.00 53.64 112 LEU A O 1
ATOM 756 N N . ALA A 1 105 ? 52.350 67.807 21.899 1.00 53.15 113 ALA A N 1
ATOM 757 C CA . ALA A 1 105 ? 52.819 67.023 23.033 1.00 62.39 113 ALA A CA 1
ATOM 758 C C . ALA A 1 105 ? 53.882 66.000 22.663 1.00 70.41 113 ALA A C 1
ATOM 759 O O . ALA A 1 105 ? 54.409 65.341 23.563 1.00 71.03 113 ALA A O 1
ATOM 761 N N . VAL A 1 106 ? 54.209 65.830 21.378 1.00 71.80 114 VAL A N 1
ATOM 762 C CA . VAL A 1 106 ? 55.350 64.985 21.050 1.00 73.61 114 VAL A CA 1
ATOM 763 C C . VAL A 1 106 ? 56.648 65.680 21.426 1.00 70.61 114 VAL A C 1
ATOM 764 O O . VAL A 1 106 ? 57.674 65.016 21.618 1.00 76.43 114 VAL A O 1
ATOM 768 N N . ASN A 1 107 ? 56.625 67.004 21.549 1.00 60.57 115 ASN A N 1
ATOM 769 C CA . ASN A 1 107 ? 57.776 67.733 22.057 1.00 67.32 115 ASN A CA 1
ATOM 770 C C . ASN A 1 107 ? 57.899 67.533 23.563 1.00 72.94 115 ASN A C 1
ATOM 771 O O . ASN A 1 107 ? 56.897 67.469 24.282 1.00 65.18 115 ASN A O 1
ATOM 776 N N . ASN A 1 108 ? 59.142 67.440 24.042 1.00 71.88 116 ASN A N 1
ATOM 777 C CA . ASN A 1 108 ? 59.379 67.103 25.442 1.00 75.51 116 ASN A CA 1
ATOM 778 C C . ASN A 1 108 ? 59.044 68.272 26.363 1.00 75.43 116 ASN A C 1
ATOM 779 O O . ASN A 1 108 ? 58.357 68.099 27.376 1.00 75.04 116 ASN A O 1
ATOM 784 N N . GLU A 1 109 ? 59.530 69.472 26.033 1.00 67.34 117 GLU A N 1
ATOM 785 C CA . GLU A 1 109 ? 59.243 70.638 26.864 1.00 63.35 117 GLU A CA 1
ATOM 786 C C . GLU A 1 109 ? 57.749 70.936 26.900 1.00 55.03 117 GLU A C 1
ATOM 787 O O . GLU A 1 109 ? 57.221 71.379 27.927 1.00 55.19 117 GLU A O 1
ATOM 793 N N . ASN A 1 110 ? 57.052 70.698 25.788 1.00 57.76 118 ASN A N 1
ATOM 794 C CA . ASN A 1 110 ? 55.610 70.905 25.762 1.00 54.70 118 ASN A CA 1
ATOM 795 C C . ASN A 1 110 ? 54.893 69.961 26.715 1.00 55.95 118 ASN A C 1
ATOM 796 O O . ASN A 1 110 ? 53.858 70.325 27.284 1.00 57.60 118 ASN A O 1
ATOM 801 N N . LYS A 1 111 ? 55.421 68.746 26.896 1.00 58.27 119 LYS A N 1
ATOM 802 C CA . LYS A 1 111 ? 54.809 67.806 27.830 1.00 60.34 119 LYS A CA 1
ATOM 803 C C . LYS A 1 111 ? 54.729 68.394 29.232 1.00 60.31 119 LYS A C 1
ATOM 804 O O . LYS A 1 111 ? 53.761 68.150 29.961 1.00 65.13 119 LYS A O 1
ATOM 810 N N . LEU A 1 112 ? 55.730 69.181 29.625 1.00 60.71 120 LEU A N 1
ATOM 811 C CA . LEU A 1 112 ? 55.721 69.758 30.962 1.00 62.62 120 LEU A CA 1
ATOM 812 C C . LEU A 1 112 ? 54.781 70.954 31.045 1.00 60.61 120 LEU A C 1
ATOM 813 O O . LEU A 1 112 ? 53.970 71.051 31.974 1.00 62.60 120 LEU A O 1
ATOM 818 N N . LEU A 1 113 ? 54.870 71.871 30.080 1.00 57.56 121 LEU A N 1
ATOM 819 C CA . LEU A 1 113 ? 54.055 73.081 30.145 1.00 51.34 121 LEU A CA 1
ATOM 820 C C . LEU A 1 113 ? 52.569 72.757 30.049 1.00 47.71 121 LEU A C 1
ATOM 821 O O . LEU A 1 113 ? 51.744 73.414 30.693 1.00 51.42 121 LEU A O 1
ATOM 826 N N . ILE A 1 114 ? 52.208 71.743 29.259 1.00 4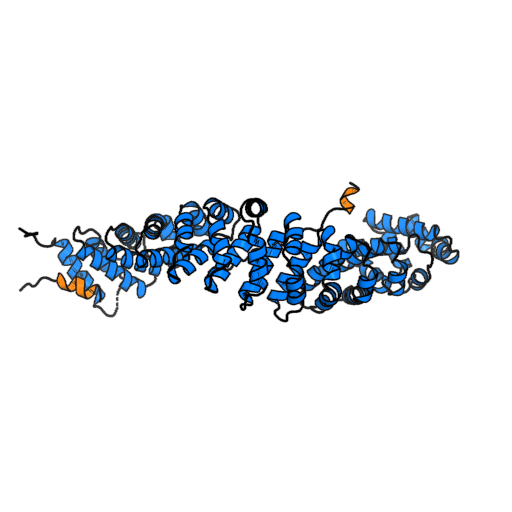2.38 122 ILE A N 1
ATOM 827 C CA . ILE A 1 114 ? 50.797 71.388 29.111 1.00 42.41 122 ILE A CA 1
ATOM 828 C C . ILE A 1 114 ? 50.213 70.955 30.450 1.00 40.66 122 ILE A C 1
ATOM 829 O O . ILE A 1 114 ? 49.116 71.378 30.835 1.00 48.50 122 ILE A O 1
ATOM 834 N N . VAL A 1 115 ? 50.937 70.104 31.179 1.00 45.81 123 VAL A N 1
ATOM 835 C CA . VAL A 1 115 ? 50.436 69.628 32.464 1.00 48.59 123 VAL A CA 1
ATOM 836 C C . VAL A 1 115 ? 50.491 70.741 33.505 1.00 46.82 123 VAL A C 1
ATOM 837 O O . VAL A 1 115 ? 49.574 70.887 34.323 1.00 47.53 123 VAL A O 1
ATOM 841 N N . GLU A 1 116 ? 51.554 71.554 33.482 1.00 46.44 124 GLU A N 1
ATOM 842 C CA . GLU A 1 116 ? 51.649 72.682 34.406 1.00 48.22 124 GLU A CA 1
ATOM 843 C C . GLU A 1 116 ? 50.489 73.656 34.236 1.00 51.73 124 GLU A C 1
ATOM 844 O O . GLU A 1 116 ? 50.102 74.332 35.196 1.00 52.19 124 GLU A O 1
ATOM 850 N N . MET A 1 117 ? 49.923 73.745 33.035 1.00 50.35 125 MET A N 1
ATOM 851 C CA . MET A 1 117 ? 48.810 74.645 32.770 1.00 46.99 125 MET A CA 1
ATOM 852 C C . MET A 1 117 ? 47.454 73.992 32.995 1.00 47.12 125 MET A C 1
ATOM 853 O O . MET A 1 117 ? 46.430 74.590 32.654 1.00 46.46 125 MET A O 1
ATOM 858 N N . GLY A 1 118 ? 47.422 72.785 33.553 1.00 49.22 126 GLY A N 1
ATOM 859 C CA . GLY A 1 118 ? 46.157 72.122 33.792 1.00 38.37 126 GLY A CA 1
ATOM 860 C C . GLY A 1 118 ? 45.546 71.470 32.575 1.00 38.08 126 GLY A C 1
ATOM 861 O O . GLY A 1 118 ? 44.326 71.292 32.525 1.00 42.60 126 GLY A O 1
ATOM 862 N N . GLY A 1 119 ? 46.390 71.122 31.599 1.00 39.82 127 GLY A N 1
ATOM 863 C CA . GLY A 1 119 ? 45.920 70.482 30.355 1.00 37.97 127 GLY A CA 1
ATOM 864 C C . GLY A 1 119 ? 45.397 69.078 30.604 1.00 42.53 127 GLY A C 1
ATOM 865 O O . GLY A 1 119 ? 44.674 68.558 29.733 1.00 47.20 127 GLY A O 1
ATOM 866 N N . LEU A 1 120 ? 45.740 68.493 31.756 1.00 48.45 128 LEU A N 1
ATOM 867 C CA . LEU A 1 120 ? 45.302 67.115 32.109 1.00 53.18 128 LEU A CA 1
ATOM 868 C C . LEU A 1 120 ? 43.798 67.104 32.407 1.00 45.49 128 LEU A C 1
ATOM 869 O O . LEU A 1 120 ? 43.160 66.058 32.177 1.00 51.89 128 LEU A O 1
ATOM 874 N N . GLU A 1 121 ? 43.261 68.225 32.900 1.00 47.19 129 GLU A N 1
ATOM 875 C CA . GLU A 1 121 ? 41.816 68.330 33.238 1.00 46.42 129 GLU A CA 1
ATOM 876 C C . GLU A 1 121 ? 40.970 68.059 31.987 1.00 51.53 129 GLU A C 1
ATOM 877 O O . GLU A 1 121 ? 40.285 67.018 31.951 1.00 48.74 129 GLU A O 1
ATOM 883 N N . PRO A 1 122 ? 40.981 68.950 30.970 1.00 48.18 130 PRO A N 1
ATOM 884 C CA . PRO A 1 122 ? 40.188 68.758 29.751 1.00 48.09 130 PRO A CA 1
ATOM 885 C C . PRO A 1 122 ? 40.355 67.360 29.134 1.00 44.34 130 PRO A C 1
ATOM 886 O O . PRO A 1 122 ? 39.383 66.834 28.622 1.00 38.24 130 PRO A O 1
ATOM 890 N N . LEU A 1 123 ? 41.568 66.802 29.196 1.00 41.61 131 LEU A N 1
ATOM 891 C CA . LEU A 1 123 ? 41.824 65.485 28.626 1.00 40.85 131 LEU A CA 1
ATOM 892 C C . LEU A 1 123 ? 41.088 64.395 29.394 1.00 40.76 131 LEU A C 1
ATOM 893 O O . LEU A 1 123 ? 40.552 63.456 28.792 1.00 50.52 131 LEU A O 1
ATOM 898 N N . ILE A 1 124 ? 41.050 64.501 30.723 1.00 37.20 132 ILE A N 1
ATOM 899 C CA . ILE A 1 124 ? 40.370 63.495 31.535 1.00 50.60 132 ILE A CA 1
ATOM 900 C C . ILE A 1 124 ? 38.886 63.453 31.192 1.00 45.20 132 ILE A C 1
ATOM 901 O O . ILE A 1 124 ? 38.302 62.380 30.996 1.00 47.72 132 ILE A O 1
ATOM 906 N N . ASN A 1 125 ? 38.256 64.626 31.108 1.00 38.61 133 ASN A N 1
ATOM 907 C CA . ASN A 1 125 ? 36.824 64.676 30.835 1.00 37.52 133 ASN A CA 1
ATOM 908 C C . ASN A 1 125 ? 36.506 64.176 29.432 1.00 42.50 133 ASN A C 1
ATOM 909 O O . ASN A 1 125 ? 35.521 63.455 29.236 1.00 45.23 133 ASN A O 1
ATOM 914 N N . GLN A 1 126 ? 37.328 64.540 28.444 1.00 37.37 134 GLN A N 1
ATOM 915 C CA . GLN A 1 126 ? 37.108 64.043 27.090 1.00 39.54 134 GLN A CA 1
ATOM 916 C C . GLN A 1 126 ? 37.166 62.522 27.046 1.00 45.74 134 GLN A C 1
ATOM 917 O O . GLN A 1 126 ? 36.409 61.886 26.303 1.00 54.20 134 GLN A O 1
ATOM 923 N N . MET A 1 127 ? 38.047 61.918 27.848 1.00 46.51 135 MET A N 1
ATOM 924 C CA . MET A 1 127 ? 38.139 60.463 27.880 1.00 42.47 135 MET A CA 1
ATOM 925 C C . MET A 1 127 ? 36.890 59.832 28.483 1.00 50.52 135 MET A C 1
ATOM 926 O O . MET A 1 127 ? 36.541 58.697 28.136 1.00 50.62 135 MET A O 1
ATOM 931 N N . MET A 1 128 ? 36.209 60.547 29.381 1.00 51.94 136 MET A N 1
ATOM 932 C CA . MET A 1 128 ? 34.970 60.057 29.971 1.00 57.25 136 MET A CA 1
ATOM 933 C C . MET A 1 128 ? 33.766 60.229 29.053 1.00 61.71 136 MET A C 1
ATOM 934 O O . MET A 1 128 ? 32.698 59.685 29.354 1.00 65.04 136 MET A O 1
ATOM 939 N N . GLY A 1 129 ? 33.911 60.961 27.948 1.00 53.34 137 GLY A N 1
ATOM 940 C CA . GLY A 1 129 ? 32.828 61.143 27.006 1.00 57.41 137 GLY A CA 1
ATOM 941 C C . GLY A 1 129 ? 32.579 59.915 26.148 1.00 63.16 137 GLY A C 1
ATOM 942 O O . GLY A 1 129 ? 33.240 58.883 26.266 1.00 67.69 137 GLY A O 1
ATOM 943 N N . ASP A 1 130 ? 31.600 60.047 25.252 1.00 68.12 138 ASP A N 1
ATOM 944 C CA . ASP A 1 130 ? 31.129 58.940 24.429 1.00 66.71 138 ASP A CA 1
ATOM 945 C C . ASP A 1 130 ? 31.606 58.999 22.986 1.00 64.72 138 ASP A C 1
ATOM 946 O O . ASP A 1 130 ? 31.315 58.077 22.218 1.00 73.04 138 ASP A O 1
ATOM 951 N N . ASN A 1 131 ? 32.309 60.053 22.588 1.00 56.73 139 ASN A N 1
ATOM 952 C CA . ASN A 1 131 ? 32.790 60.185 21.219 1.00 51.59 139 ASN A CA 1
ATOM 953 C C . ASN A 1 131 ? 34.122 59.453 21.094 1.00 57.04 139 ASN A C 1
ATOM 954 O O . ASN A 1 131 ? 35.106 59.833 21.736 1.00 55.45 139 ASN A O 1
ATOM 959 N N . VAL A 1 132 ? 34.153 58.402 20.272 1.00 54.14 140 VAL A N 1
ATOM 960 C CA . VAL A 1 132 ? 35.324 57.530 20.246 1.00 54.45 140 VAL A CA 1
ATOM 961 C C . VAL A 1 132 ? 36.529 58.260 19.662 1.00 51.95 140 VAL A C 1
ATOM 962 O O . VAL A 1 132 ? 37.671 58.032 20.082 1.00 53.85 140 VAL A O 1
ATOM 966 N N . GLU A 1 133 ? 36.303 59.162 18.701 1.00 56.22 141 GLU A N 1
ATOM 967 C CA . GLU A 1 133 ? 37.434 59.887 18.129 1.00 57.10 141 GLU A CA 1
ATOM 968 C C . GLU A 1 133 ? 38.061 60.838 19.145 1.00 55.55 141 GLU A C 1
ATOM 969 O O . GLU A 1 133 ? 39.291 60.916 19.237 1.00 52.97 141 GLU A O 1
ATOM 975 N N . VAL A 1 134 ? 37.250 61.573 19.919 1.00 50.32 142 VAL A N 1
ATOM 976 C CA . VAL A 1 134 ? 37.854 62.437 20.932 1.00 49.56 142 VAL A CA 1
ATOM 977 C C . VAL A 1 134 ? 38.523 61.591 22.006 1.00 48.33 142 VAL A C 1
ATOM 978 O O . VAL A 1 134 ? 39.603 61.937 22.496 1.00 54.96 142 VAL A O 1
ATOM 982 N N . GLN A 1 135 ? 37.900 60.469 22.384 1.00 51.42 143 GLN A N 1
ATOM 983 C CA . GLN A 1 135 ? 38.534 59.543 23.318 1.00 53.60 143 GLN A CA 1
ATOM 984 C C . GLN A 1 135 ? 39.911 59.143 22.815 1.00 58.15 143 GLN A C 1
ATOM 985 O O . GLN A 1 135 ? 40.891 59.141 23.568 1.00 50.05 143 GLN A O 1
ATOM 991 N N . CYS A 1 136 ? 39.998 58.820 21.525 1.00 64.94 144 CYS A N 1
ATOM 992 C CA . CYS A 1 136 ? 41.244 58.321 20.959 1.00 64.06 144 CYS A CA 1
ATOM 993 C C . CYS A 1 136 ? 42.327 59.393 20.973 1.00 54.73 144 CYS A C 1
ATOM 994 O O . CYS A 1 136 ? 43.460 59.135 21.393 1.00 59.51 144 CYS A O 1
ATOM 997 N N . ASN A 1 137 ? 42.000 60.606 20.519 1.00 47.09 145 ASN A N 1
ATOM 998 C CA . ASN A 1 137 ? 43.000 61.671 20.524 1.00 54.31 145 ASN A CA 1
ATOM 999 C C . ASN A 1 137 ? 43.376 62.071 21.945 1.00 56.95 145 ASN A C 1
ATOM 1000 O O . ASN A 1 137 ? 44.540 62.385 22.219 1.00 59.86 145 ASN A O 1
ATOM 1005 N N . ALA A 1 138 ? 42.407 62.064 22.865 1.00 56.29 146 ALA A N 1
ATOM 1006 C CA . ALA A 1 138 ? 42.703 62.443 24.243 1.00 58.44 146 ALA A CA 1
ATOM 1007 C C . ALA A 1 138 ? 43.570 61.399 24.933 1.00 48.53 146 ALA A C 1
ATOM 1008 O O . ALA A 1 138 ? 44.537 61.746 25.620 1.00 53.66 146 ALA A O 1
ATOM 1010 N N . VAL A 1 139 ? 43.246 60.116 24.762 1.00 44.37 147 VAL A N 1
ATOM 1011 C CA . VAL A 1 139 ? 44.051 59.076 25.395 1.00 50.24 147 VAL A CA 1
ATOM 1012 C C . VAL A 1 139 ? 45.430 59.001 24.755 1.00 56.45 147 VAL A C 1
ATOM 1013 O O . VAL A 1 139 ? 46.411 58.649 25.421 1.00 64.26 147 VAL A O 1
ATOM 1017 N N . GLY A 1 140 ? 45.539 59.335 23.469 1.00 56.13 148 GLY A N 1
ATOM 1018 C CA . GLY A 1 140 ? 46.847 59.368 22.840 1.00 54.74 148 GLY A CA 1
ATOM 1019 C C . GLY A 1 140 ? 47.688 60.521 23.347 1.00 52.52 148 GLY A C 1
ATOM 1020 O O . GLY A 1 140 ? 48.884 60.365 23.609 1.00 57.97 148 GLY A O 1
ATOM 1021 N N . CYS A 1 141 ? 47.074 61.694 23.495 1.00 53.62 149 CYS A N 1
ATOM 1022 C CA . CYS A 1 141 ? 47.769 62.824 24.094 1.00 49.64 149 CYS A CA 1
ATOM 1023 C C . CYS A 1 141 ? 48.187 62.518 25.526 1.00 56.66 149 CYS A C 1
ATOM 1024 O O . CYS A 1 141 ? 49.250 62.964 25.972 1.00 59.47 149 CYS A O 1
ATOM 1027 N N . ILE A 1 142 ? 47.379 61.742 26.252 1.00 56.25 150 ILE A N 1
ATOM 1028 C CA . ILE A 1 142 ? 47.709 61.406 27.634 1.00 59.82 150 ILE A CA 1
ATOM 1029 C C . ILE A 1 142 ? 48.913 60.472 27.684 1.00 60.22 150 ILE A C 1
ATOM 1030 O O . ILE A 1 142 ? 49.865 60.704 28.438 1.00 57.09 150 ILE A O 1
ATOM 1035 N N . THR A 1 143 ? 48.886 59.399 26.884 1.00 60.32 151 THR A N 1
ATOM 1036 C CA . THR A 1 143 ? 50.039 58.504 26.802 1.00 58.80 151 THR A CA 1
ATOM 1037 C C . THR A 1 143 ? 51.297 59.270 26.410 1.00 52.17 151 THR A C 1
ATOM 1038 O O . THR A 1 143 ? 52.377 59.040 26.966 1.00 66.95 151 THR A O 1
ATOM 1042 N N . ASN A 1 144 ? 51.169 60.196 25.461 1.00 52.02 152 ASN A N 1
ATOM 1043 C CA . ASN A 1 144 ? 52.318 60.971 25.012 1.00 67.79 152 ASN A CA 1
ATOM 1044 C C . ASN A 1 144 ? 52.845 61.885 26.114 1.00 77.23 152 ASN A C 1
ATOM 1045 O O . ASN A 1 144 ? 54.060 62.089 26.220 1.00 81.50 152 ASN A O 1
ATOM 1050 N N . LEU A 1 145 ? 51.955 62.441 26.942 1.00 73.38 153 LEU A N 1
ATOM 1051 C CA . LEU A 1 145 ? 52.399 63.277 28.053 1.00 67.73 153 LEU A CA 1
ATOM 1052 C C . LEU A 1 145 ? 53.098 62.455 29.124 1.00 69.16 153 LEU A C 1
ATOM 1053 O O . LEU A 1 145 ? 54.018 62.950 29.785 1.00 67.15 153 LEU A O 1
ATOM 1058 N N . ALA A 1 146 ? 52.674 61.204 29.309 1.00 70.99 154 ALA A N 1
ATOM 1059 C CA . ALA A 1 146 ? 53.199 60.355 30.368 1.00 73.67 154 ALA A CA 1
ATOM 1060 C C . ALA A 1 146 ? 54.619 59.874 30.105 1.00 81.22 154 ALA A C 1
ATOM 1061 O O . ALA A 1 146 ? 55.211 59.250 30.989 1.00 82.47 154 ALA A O 1
ATOM 1063 N N . THR A 1 147 ? 55.179 60.143 28.924 1.00 86.02 155 THR A N 1
ATOM 1064 C CA . THR A 1 147 ? 56.530 59.673 28.635 1.00 88.77 155 THR A CA 1
ATOM 1065 C C . THR A 1 147 ? 57.558 60.308 29.561 1.00 89.78 155 THR A C 1
ATOM 1066 O O . THR A 1 147 ? 58.625 59.727 29.792 1.00 97.64 155 THR A O 1
ATOM 1070 N N . ARG A 1 148 ? 57.265 61.487 30.098 1.00 81.20 156 ARG A N 1
ATOM 1071 C CA . ARG A 1 148 ? 58.190 62.172 30.988 1.00 74.47 156 ARG A CA 1
ATOM 1072 C C . ARG A 1 148 ? 57.865 61.834 32.438 1.00 77.44 156 ARG A C 1
ATOM 1073 O O . ARG A 1 148 ? 56.718 61.974 32.876 1.00 77.81 156 ARG A O 1
ATOM 1081 N N . ASP A 1 149 ? 58.887 61.395 33.180 1.00 71.34 157 ASP A N 1
ATOM 1082 C CA . ASP A 1 149 ? 58.676 60.898 34.537 1.00 72.92 157 ASP A CA 1
ATOM 1083 C C . ASP A 1 149 ? 58.126 61.975 35.463 1.00 68.23 157 ASP A C 1
ATOM 1084 O O . ASP A 1 149 ? 57.393 61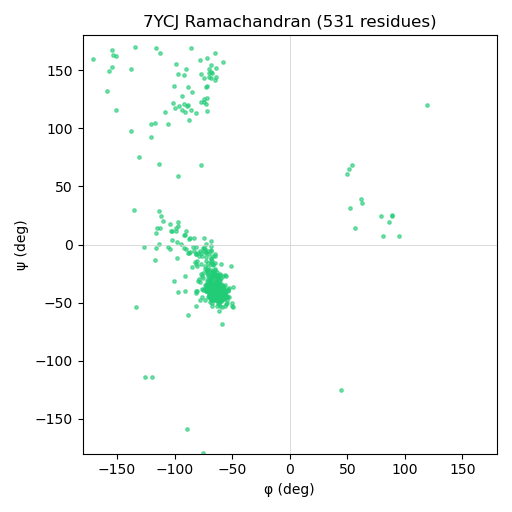.663 36.409 1.00 57.39 157 ASP A O 1
ATOM 1089 N N . ASP A 1 150 ? 58.473 63.241 35.217 1.00 62.70 158 ASP A N 1
ATOM 1090 C CA . ASP A 1 150 ? 57.923 64.328 36.019 1.00 70.13 158 ASP A CA 1
ATOM 1091 C C . ASP A 1 150 ? 56.400 64.324 35.980 1.00 69.47 158 ASP A C 1
ATOM 1092 O O . ASP A 1 150 ? 55.744 64.547 37.004 1.00 72.24 158 ASP A O 1
ATOM 1097 N N . ASN A 1 151 ? 55.820 64.055 34.809 1.00 61.43 159 ASN A N 1
ATOM 1098 C CA . ASN A 1 151 ? 54.373 64.099 34.657 1.00 58.90 159 ASN A CA 1
ATOM 1099 C C . ASN A 1 151 ? 53.675 62.846 35.164 1.00 60.04 159 ASN A C 1
ATOM 1100 O O . ASN A 1 151 ? 52.465 62.889 35.407 1.00 60.72 159 ASN A O 1
ATOM 1105 N N . LYS A 1 152 ? 54.397 61.736 35.329 1.00 58.40 160 LYS A N 1
ATOM 1106 C CA . LYS A 1 152 ? 53.727 60.466 35.592 1.00 59.98 160 LYS A CA 1
ATOM 1107 C C . LYS A 1 152 ? 53.016 60.475 36.940 1.00 59.78 160 LYS A C 1
ATOM 1108 O O . LYS A 1 152 ? 51.868 60.028 37.048 1.00 52.99 160 LYS A O 1
ATOM 1114 N N . HIS A 1 153 ? 53.676 60.985 37.984 1.00 61.04 161 HIS A N 1
ATOM 1115 C CA . HIS A 1 153 ? 53.034 60.986 39.294 1.00 63.28 161 HIS A CA 1
ATOM 1116 C C . HIS A 1 153 ? 51.792 61.867 39.307 1.00 56.55 161 HIS A C 1
ATOM 1117 O O . HIS A 1 153 ? 50.768 61.491 39.890 1.00 60.98 161 HIS A O 1
ATOM 1124 N N . LYS A 1 154 ? 51.849 63.041 38.674 1.00 63.13 162 LYS A N 1
ATOM 1125 C CA . LYS A 1 154 ? 50.680 63.911 38.735 1.00 67.17 162 LYS A CA 1
ATOM 1126 C C . LYS A 1 154 ? 49.564 63.403 37.829 1.00 59.14 162 LYS A C 1
ATOM 1127 O O . LYS A 1 154 ? 48.385 63.619 38.129 1.00 57.03 162 LYS A O 1
ATOM 1133 N N . ILE A 1 155 ? 49.902 62.712 36.737 1.00 49.12 163 ILE A N 1
ATOM 1134 C CA . ILE A 1 155 ? 48.865 61.999 35.996 1.00 47.79 163 ILE A CA 1
ATOM 1135 C C . ILE A 1 155 ? 48.245 60.928 36.880 1.00 51.86 163 ILE A C 1
ATOM 1136 O O . ILE A 1 155 ? 47.020 60.754 36.907 1.00 50.50 163 ILE A O 1
ATOM 1141 N N . ALA A 1 156 ? 49.080 60.219 37.644 1.00 53.11 164 ALA A N 1
ATOM 1142 C CA . ALA A 1 156 ? 48.588 59.142 38.495 1.00 55.14 164 ALA A CA 1
ATOM 1143 C C . ALA A 1 156 ? 47.652 59.652 39.584 1.00 58.68 164 ALA A C 1
ATOM 1144 O O . ALA A 1 156 ? 46.775 58.910 40.041 1.00 71.90 164 ALA A O 1
ATOM 1146 N N . THR A 1 157 ? 47.813 60.903 40.013 1.00 52.10 165 THR A N 1
ATOM 1147 C CA . THR A 1 157 ? 46.976 61.474 41.061 1.00 55.09 165 THR A CA 1
ATOM 1148 C C . THR A 1 157 ? 45.950 62.471 40.542 1.00 62.88 165 THR A C 1
ATOM 1149 O O . THR A 1 157 ? 45.158 62.993 41.335 1.00 66.30 165 THR A O 1
ATOM 1153 N N . SER A 1 158 ? 45.938 62.754 39.239 1.00 56.66 166 SER A N 1
ATOM 1154 C CA . SER A 1 158 ? 44.987 63.707 38.682 1.00 55.94 166 SER A CA 1
ATOM 1155 C C . SER A 1 158 ? 43.568 63.163 38.618 1.00 52.03 166 SER A C 1
ATOM 1156 O O . SER A 1 158 ? 42.632 63.945 38.424 1.00 53.16 166 SER A O 1
ATOM 1159 N N . GLY A 1 159 ? 43.385 61.859 38.781 1.00 50.73 167 GLY A N 1
ATOM 1160 C CA . GLY A 1 159 ? 42.115 61.233 38.502 1.00 50.42 167 GLY A CA 1
ATOM 1161 C C . GLY A 1 159 ? 42.001 60.651 37.113 1.00 59.43 167 GLY A C 1
ATOM 1162 O O . GLY A 1 159 ? 40.911 60.208 36.733 1.00 54.75 167 GLY A O 1
ATOM 1163 N N . ALA A 1 160 ? 43.092 60.634 36.344 1.00 47.88 168 ALA A N 1
ATOM 1164 C CA . ALA A 1 160 ? 43.070 60.151 34.971 1.00 55.02 168 ALA A CA 1
ATOM 1165 C C . ALA A 1 160 ? 43.127 58.635 34.866 1.00 58.74 168 ALA A C 1
ATOM 1166 O O . ALA A 1 160 ? 42.861 58.097 33.786 1.00 53.53 168 ALA A O 1
ATOM 1168 N N . LEU A 1 161 ? 43.469 57.931 35.947 1.00 55.50 169 LEU A N 1
ATOM 1169 C CA . LEU A 1 161 ? 43.524 56.477 35.870 1.00 56.60 169 LEU A CA 1
ATOM 1170 C C . LEU A 1 161 ? 42.129 55.872 35.772 1.00 58.76 169 LEU A C 1
ATOM 1171 O O . LEU A 1 161 ? 41.976 54.751 35.273 1.00 60.81 169 LEU A O 1
ATOM 1176 N N . ILE A 1 162 ? 41.109 56.594 36.224 1.00 64.26 170 ILE A N 1
ATOM 1177 C CA . ILE A 1 162 ? 39.728 56.133 36.111 1.00 64.97 170 ILE A CA 1
ATOM 1178 C C . ILE A 1 162 ? 39.308 56.117 34.642 1.00 64.31 170 ILE A C 1
ATOM 1179 O O . ILE A 1 162 ? 38.832 55.076 34.167 1.00 54.97 170 ILE A O 1
ATOM 1184 N N . PRO A 1 163 ? 39.454 57.214 33.878 1.00 61.14 171 PRO A N 1
ATOM 1185 C CA . PRO A 1 163 ? 39.120 57.126 32.445 1.00 54.58 171 PRO A CA 1
ATOM 1186 C C . PRO A 1 163 ? 39.994 56.145 31.686 1.00 52.06 171 PRO A C 1
ATOM 1187 O O . PRO A 1 163 ? 39.512 55.484 30.757 1.00 45.96 171 PRO A O 1
ATOM 1191 N N . LEU A 1 164 ? 41.275 56.038 32.048 1.00 50.15 172 LEU A N 1
ATOM 1192 C CA . LEU A 1 164 ? 42.139 55.062 31.391 1.00 52.21 172 LEU A CA 1
ATOM 1193 C C . LEU A 1 164 ? 41.652 53.645 31.651 1.00 47.95 172 LEU A C 1
ATOM 1194 O O . LEU A 1 164 ? 41.702 52.789 30.760 1.00 46.86 172 LEU A O 1
ATOM 1199 N N . THR A 1 165 ? 41.170 53.382 32.867 1.00 52.43 173 THR A N 1
ATOM 1200 C CA . THR A 1 165 ? 40.625 52.068 33.189 1.00 53.75 173 THR A CA 1
ATOM 1201 C C . THR A 1 165 ? 39.345 51.795 32.407 1.00 52.37 173 THR A C 1
ATOM 1202 O O . THR A 1 165 ? 39.155 50.691 31.884 1.00 46.07 173 THR A O 1
ATOM 1206 N N . LYS A 1 166 ? 38.458 52.790 32.314 1.00 54.48 174 LYS A N 1
ATOM 1207 C CA . LYS A 1 166 ? 37.243 52.626 31.523 1.00 49.23 174 LYS A CA 1
ATOM 1208 C C . LYS A 1 166 ? 37.577 52.378 30.058 1.00 50.16 174 LYS A C 1
ATOM 1209 O O . LYS A 1 166 ? 37.034 51.462 29.430 1.00 51.42 174 LYS A O 1
ATOM 1215 N N . LEU A 1 167 ? 38.478 53.188 29.498 1.00 52.30 175 LEU A N 1
ATOM 1216 C CA . LEU A 1 167 ? 38.816 53.054 28.087 1.00 49.94 175 LEU A CA 1
ATOM 1217 C C . LEU A 1 167 ? 39.548 51.753 27.800 1.00 50.16 175 LEU A C 1
ATOM 1218 O O . LEU A 1 167 ? 39.494 51.253 26.671 1.00 55.85 175 LEU A O 1
ATOM 1223 N N . ALA A 1 168 ? 40.235 51.191 28.798 1.00 47.05 176 ALA A N 1
ATOM 1224 C CA . ALA A 1 168 ? 40.874 49.894 28.610 1.00 41.94 176 ALA A CA 1
ATOM 1225 C C . ALA A 1 168 ? 39.863 48.811 28.258 1.00 45.79 176 ALA A C 1
ATOM 1226 O O . ALA A 1 168 ? 40.251 47.754 27.753 1.00 49.93 176 ALA A O 1
ATOM 1228 N N . LYS A 1 169 ? 38.578 49.060 28.499 1.00 47.70 177 LYS A N 1
ATOM 1229 C CA . LYS A 1 169 ? 37.508 48.133 28.173 1.00 50.83 177 LYS A CA 1
ATOM 1230 C C . LYS A 1 169 ? 36.814 48.478 26.859 1.00 54.03 177 LYS A C 1
ATOM 1231 O O . LYS A 1 169 ? 35.759 47.910 26.559 1.00 56.88 177 LYS A O 1
ATOM 1237 N N . SER A 1 170 ? 37.382 49.385 26.067 1.00 54.35 178 SER A N 1
ATOM 1238 C CA . SER A 1 170 ? 36.737 49.841 24.844 1.00 57.87 178 SER A CA 1
ATOM 1239 C C . SER A 1 170 ? 36.875 48.813 23.726 1.00 60.55 178 SER A C 1
ATOM 1240 O O . SER A 1 170 ? 37.885 48.112 23.614 1.00 57.98 178 SER A O 1
ATOM 1243 N N . LYS A 1 171 ? 35.844 48.740 22.882 1.00 56.86 179 LYS A N 1
ATOM 1244 C CA . LYS A 1 171 ? 35.837 47.793 21.774 1.00 60.63 179 LYS A CA 1
ATOM 1245 C C . LYS A 1 171 ? 36.621 48.280 20.563 1.00 61.75 179 LYS A C 1
ATOM 1246 O O . LYS A 1 171 ? 36.805 47.505 19.618 1.00 62.57 179 LYS A O 1
ATOM 1252 N N . HIS A 1 172 ? 37.081 49.528 20.559 1.00 56.39 180 HIS A N 1
ATOM 1253 C CA . HIS A 1 172 ? 37.922 50.038 19.483 1.00 49.56 180 HIS A CA 1
ATOM 1254 C C . HIS A 1 172 ? 39.384 49.826 19.859 1.00 55.10 180 HIS A C 1
ATOM 1255 O O . HIS A 1 172 ? 39.848 50.338 20.884 1.00 65.28 180 HIS A O 1
ATOM 1262 N N . ILE A 1 173 ? 40.107 49.075 19.024 1.00 47.63 181 ILE A N 1
ATOM 1263 C CA . ILE A 1 173 ? 41.423 48.576 19.416 1.00 51.49 181 ILE A CA 1
ATOM 1264 C C . ILE A 1 173 ? 42.443 49.706 19.518 1.00 48.61 181 ILE A C 1
ATOM 1265 O O . ILE A 1 173 ? 43.387 49.621 20.313 1.00 50.90 181 ILE A O 1
ATOM 1270 N N . ARG A 1 174 ? 42.286 50.769 18.725 1.00 51.88 182 ARG A N 1
ATOM 1271 C CA . ARG A 1 174 ? 43.116 51.955 18.906 1.00 57.70 182 ARG A CA 1
ATOM 1272 C C . ARG A 1 174 ? 42.996 52.477 20.331 1.00 53.53 182 ARG A C 1
ATOM 1273 O O . ARG A 1 174 ? 43.999 52.663 21.032 1.00 48.78 182 ARG A O 1
ATOM 1281 N N . VAL A 1 175 ? 41.757 52.699 20.774 1.00 45.91 183 VAL A N 1
ATOM 1282 C CA . VAL A 1 175 ? 41.488 53.183 22.123 1.00 44.83 183 VAL A CA 1
ATOM 1283 C C . VAL A 1 175 ? 42.077 52.240 23.164 1.00 48.47 183 VAL A C 1
ATOM 1284 O O . VAL A 1 175 ? 42.738 52.673 24.115 1.00 50.82 183 VAL A O 1
ATOM 1288 N N . GLN A 1 176 ? 41.848 50.938 22.998 1.00 40.99 184 GLN A N 1
ATOM 1289 C CA . GLN A 1 176 ? 42.219 49.979 24.030 1.00 43.80 184 GLN A CA 1
ATOM 1290 C C . GLN A 1 176 ? 43.731 49.826 24.137 1.00 49.61 184 GLN A C 1
ATOM 1291 O O . GLN A 1 176 ? 44.269 49.694 25.243 1.00 49.37 184 GLN A O 1
ATOM 1297 N N . ARG A 1 177 ? 44.430 49.837 22.999 1.00 46.72 185 ARG A N 1
ATOM 1298 C CA . ARG A 1 177 ? 45.886 49.747 23.029 1.00 44.24 185 ARG A CA 1
ATOM 1299 C C . ARG A 1 177 ? 46.496 50.943 23.744 1.00 43.19 185 ARG A C 1
ATOM 1300 O O . ARG A 1 177 ? 47.425 50.792 24.546 1.00 39.90 185 ARG A O 1
ATOM 1308 N N . ASN A 1 178 ? 45.984 52.141 23.465 1.00 45.05 186 ASN A N 1
ATOM 1309 C CA . ASN A 1 178 ? 46.553 53.340 24.066 1.00 49.31 186 ASN A CA 1
ATOM 1310 C C . ASN A 1 178 ? 46.248 53.413 25.557 1.00 47.78 186 ASN A C 1
ATOM 1311 O O . ASN A 1 178 ? 47.097 53.836 26.349 1.00 41.70 186 ASN A O 1
ATOM 1316 N N . ALA A 1 179 ? 45.041 53.008 25.957 1.00 38.30 187 ALA A N 1
ATOM 1317 C CA . ALA A 1 179 ? 44.682 53.045 27.369 1.00 38.32 187 ALA A CA 1
ATOM 1318 C C . ALA A 1 179 ? 45.550 52.089 28.178 1.00 45.14 187 ALA A C 1
ATOM 1319 O O . ALA A 1 179 ? 46.082 52.455 29.234 1.00 48.78 187 ALA A O 1
ATOM 1321 N N . THR A 1 180 ? 45.714 50.856 27.690 1.00 40.89 188 THR A N 1
ATOM 1322 C CA . THR A 1 180 ? 46.535 49.886 28.407 1.00 35.27 188 THR A CA 1
ATOM 1323 C C . THR A 1 180 ? 48.006 50.274 28.361 1.00 34.94 188 THR A C 1
ATOM 1324 O O . THR A 1 180 ? 48.741 50.060 29.332 1.00 40.49 188 THR A O 1
ATOM 1328 N N . GLY A 1 181 ? 48.452 50.849 27.243 1.00 35.33 189 GLY A N 1
ATOM 1329 C CA . GLY A 1 181 ? 49.812 51.354 27.184 1.00 41.94 189 GLY A CA 1
ATOM 1330 C C . GLY A 1 181 ? 50.059 52.454 28.197 1.00 42.72 189 GLY A C 1
ATOM 1331 O O . GLY A 1 181 ? 51.107 52.490 28.846 1.00 40.20 189 GLY A O 1
ATOM 1332 N N . ALA A 1 182 ? 49.087 53.357 28.356 1.00 43.00 190 ALA A N 1
ATOM 1333 C CA . ALA A 1 182 ? 49.209 54.418 29.351 1.00 50.95 190 ALA A CA 1
ATOM 1334 C C . ALA A 1 182 ? 49.237 53.844 30.761 1.00 51.65 190 ALA A C 1
ATOM 1335 O O . ALA A 1 182 ? 50.081 54.225 31.581 1.00 53.83 190 ALA A O 1
ATOM 1337 N N . LEU A 1 183 ? 48.313 52.928 31.066 1.00 48.31 191 LEU A N 1
ATOM 1338 C CA . LEU A 1 183 ? 48.326 52.281 32.374 1.00 44.30 191 LEU A CA 1
ATOM 1339 C C . LEU A 1 183 ? 49.672 51.619 32.635 1.00 43.37 191 LEU A C 1
ATOM 1340 O O . LEU A 1 183 ? 50.210 51.708 33.745 1.00 41.60 191 LEU A O 1
ATOM 1345 N N . LEU A 1 184 ? 50.241 50.970 31.615 1.00 41.10 192 LEU A N 1
ATOM 1346 C CA . LEU A 1 184 ? 51.555 50.356 31.771 1.00 44.12 192 LEU A CA 1
ATOM 1347 C C . LEU A 1 184 ? 52.606 51.398 32.128 1.00 48.14 192 LEU A C 1
ATOM 1348 O O . LEU A 1 184 ? 53.496 51.138 32.947 1.00 47.00 192 LEU A O 1
ATOM 1353 N N . ASN A 1 185 ? 52.503 52.596 31.545 1.00 43.53 193 ASN A N 1
ATOM 1354 C CA . ASN A 1 185 ? 53.448 53.663 31.855 1.00 51.19 193 ASN A CA 1
ATOM 1355 C C . ASN A 1 185 ? 53.356 54.127 33.303 1.00 45.52 193 ASN A C 1
ATOM 1356 O O . ASN A 1 185 ? 54.272 54.804 33.780 1.00 50.12 193 ASN A O 1
ATOM 1361 N N . MET A 1 186 ? 52.278 53.783 34.011 1.00 47.46 194 MET A N 1
ATOM 1362 C CA . MET A 1 186 ? 52.070 54.200 35.392 1.00 41.81 194 MET A CA 1
ATOM 1363 C C . MET A 1 186 ? 52.492 53.133 36.400 1.00 45.90 194 MET A C 1
ATOM 1364 O O . MET A 1 186 ? 52.053 53.172 37.555 1.00 44.94 194 MET A O 1
ATOM 1369 N N . THR A 1 187 ? 53.325 52.178 35.995 1.00 36.68 195 THR A N 1
ATOM 1370 C CA . THR A 1 187 ? 53.714 51.082 36.873 1.00 40.18 195 THR A CA 1
ATOM 1371 C C . THR A 1 187 ? 55.197 51.098 37.213 1.00 45.07 195 THR A C 1
ATOM 1372 O O . THR A 1 187 ? 55.713 50.108 37.737 1.00 44.24 195 THR A O 1
ATOM 1376 N N . HIS A 1 188 ? 55.888 52.198 36.950 1.00 49.51 196 HIS A N 1
ATOM 1377 C CA . HIS A 1 188 ? 57.330 52.256 37.132 1.00 51.72 196 HIS A CA 1
ATOM 1378 C C . HIS A 1 188 ? 57.745 52.764 38.509 1.00 53.72 196 HIS A C 1
ATOM 1379 O O . HIS A 1 188 ? 58.943 52.788 38.805 1.00 56.49 196 HIS A O 1
ATOM 1386 N N . SER A 1 189 ? 56.796 53.157 39.357 1.00 55.44 197 SER A N 1
ATOM 1387 C CA . SER A 1 189 ? 57.099 53.559 40.724 1.00 60.73 197 SER A CA 1
ATOM 1388 C C . SER A 1 189 ? 56.056 52.969 41.663 1.00 55.13 197 SER A C 1
ATOM 1389 O O . SER A 1 189 ? 54.905 52.746 41.276 1.00 54.07 197 SER A O 1
ATOM 1392 N N . GLU A 1 190 ? 56.475 52.718 42.906 1.00 47.44 198 GLU A N 1
ATOM 1393 C CA . GLU A 1 190 ? 55.570 52.120 43.883 1.00 49.40 198 GLU A CA 1
ATOM 1394 C C . GLU A 1 190 ? 54.374 53.023 44.155 1.00 49.14 198 GLU A C 1
ATOM 1395 O O . GLU A 1 190 ? 53.246 52.541 44.311 1.00 52.13 198 GLU A O 1
ATOM 1401 N N . GLU A 1 191 ? 54.599 54.338 44.219 1.00 47.58 199 GLU A N 1
ATOM 1402 C CA . GLU A 1 191 ? 53.489 55.256 44.446 1.00 49.64 199 GLU A CA 1
ATOM 1403 C C . GLU A 1 191 ? 52.516 55.241 43.275 1.00 44.55 199 GLU A C 1
ATOM 1404 O O . GLU A 1 191 ? 51.298 55.303 43.474 1.00 54.26 199 GLU A O 1
ATOM 1410 N N . ASN A 1 192 ? 53.033 55.143 42.046 1.00 46.36 200 ASN A N 1
ATOM 1411 C CA . ASN A 1 192 ? 52.158 55.116 40.880 1.00 44.19 200 ASN A CA 1
ATOM 1412 C C . ASN A 1 192 ? 51.422 53.788 40.777 1.00 40.98 200 ASN A C 1
ATOM 1413 O O . ASN A 1 192 ? 50.238 53.754 40.426 1.00 51.69 200 ASN A O 1
ATOM 1418 N N . ARG A 1 193 ? 52.106 52.682 41.079 1.00 48.51 201 ARG A N 1
ATOM 1419 C CA . ARG A 1 193 ? 51.429 51.389 41.112 1.00 42.26 201 ARG A CA 1
ATOM 1420 C C . ARG A 1 193 ? 50.327 51.385 42.162 1.00 47.43 201 ARG A C 1
ATOM 1421 O O . ARG A 1 193 ? 49.253 50.810 41.948 1.00 40.67 201 ARG A O 1
ATOM 1429 N N . LYS A 1 194 ? 50.572 52.045 43.296 1.00 49.82 202 LYS A N 1
ATOM 1430 C CA . LYS A 1 194 ? 49.564 52.148 44.345 1.00 53.05 202 LYS A CA 1
ATOM 1431 C C . LYS A 1 194 ? 48.352 52.939 43.864 1.00 52.84 202 LYS A C 1
ATOM 1432 O O . LYS A 1 194 ? 47.205 52.523 44.067 1.00 48.05 202 LYS A O 1
ATOM 1438 N N . GLU A 1 195 ? 48.588 54.085 43.221 1.00 48.68 203 GLU A N 1
ATOM 1439 C CA . GLU A 1 195 ? 47.479 54.870 42.693 1.00 52.31 203 GLU A CA 1
ATOM 1440 C C . GLU A 1 195 ? 46.677 54.068 41.681 1.00 53.02 203 GLU A C 1
ATOM 1441 O O . GLU A 1 195 ? 45.442 54.115 41.674 1.00 58.83 203 GLU A O 1
ATOM 1447 N N . LEU A 1 196 ? 47.364 53.308 40.831 1.00 46.30 204 LEU A N 1
ATOM 1448 C CA . LEU A 1 196 ? 46.669 52.556 39.798 1.00 50.01 204 LEU A CA 1
ATOM 1449 C C . LEU A 1 196 ? 45.891 51.392 40.402 1.00 50.23 204 LEU A C 1
ATOM 1450 O O . LEU A 1 196 ? 44.775 51.091 39.960 1.00 55.14 204 LEU A O 1
ATOM 1455 N N . VAL A 1 197 ? 46.443 50.741 41.430 1.00 41.96 205 VAL A N 1
ATOM 1456 C CA . VAL A 1 197 ? 45.677 49.718 42.137 1.00 49.75 205 VAL A CA 1
ATOM 1457 C C . VAL A 1 197 ? 44.460 50.340 42.809 1.00 54.86 205 VAL A C 1
ATOM 1458 O O . VAL A 1 197 ? 43.348 49.801 42.739 1.00 50.40 205 VAL A O 1
ATOM 1462 N N . ASN A 1 198 ? 44.643 51.498 43.447 1.00 49.64 206 ASN A N 1
ATOM 1463 C CA . ASN A 1 198 ? 43.532 52.129 44.150 1.00 61.09 206 ASN A CA 1
ATOM 1464 C C . ASN A 1 198 ? 42.463 52.633 43.186 1.00 64.39 206 ASN A C 1
ATOM 1465 O O . ASN A 1 198 ? 41.305 52.814 43.583 1.00 60.03 206 ASN A O 1
ATOM 1470 N N . ALA A 1 199 ? 42.825 52.867 41.926 1.00 59.61 207 ALA A N 1
ATOM 1471 C CA . ALA A 1 199 ? 41.870 53.344 40.934 1.00 52.47 207 ALA A CA 1
ATOM 1472 C C . ALA A 1 199 ? 41.015 52.229 40.342 1.00 55.90 207 ALA A C 1
ATOM 1473 O O . ALA A 1 199 ? 40.146 52.513 39.509 1.00 61.03 207 ALA A O 1
ATOM 1475 N N . GLY A 1 200 ? 41.237 50.980 40.741 1.00 47.26 208 GLY A N 1
ATOM 1476 C CA . GLY A 1 200 ? 40.432 49.875 40.261 1.00 43.98 208 GLY A CA 1
ATOM 1477 C C . GLY A 1 200 ? 40.882 49.257 38.958 1.00 50.99 208 GLY A C 1
ATOM 1478 O O . GLY A 1 200 ? 40.087 48.563 38.314 1.00 54.33 208 GLY A O 1
ATOM 1479 N N . ALA A 1 201 ? 42.130 49.470 38.548 1.00 50.81 209 ALA A N 1
ATOM 1480 C CA . ALA A 1 201 ? 42.552 48.988 37.240 1.00 49.32 209 ALA A CA 1
ATOM 1481 C C . ALA A 1 201 ? 42.944 47.517 37.240 1.00 42.53 209 ALA A C 1
ATOM 1482 O O . ALA A 1 201 ? 43.024 46.919 36.162 1.00 47.27 209 ALA A O 1
ATOM 1484 N N . VAL A 1 202 ? 43.168 46.917 38.414 1.00 46.29 210 VAL A N 1
ATOM 1485 C CA . VAL A 1 202 ? 43.596 45.520 38.454 1.00 43.47 210 VAL A CA 1
ATOM 1486 C C . VAL A 1 202 ? 42.573 44.567 37.832 1.00 37.37 210 VAL A C 1
ATOM 1487 O O . VAL A 1 202 ? 42.967 43.755 36.989 1.00 43.86 210 VAL A O 1
ATOM 1491 N N . PRO A 1 203 ? 41.284 44.609 38.204 1.00 45.92 211 PRO A N 1
ATOM 1492 C CA . PRO A 1 203 ? 40.326 43.707 37.531 1.00 50.05 211 PRO A CA 1
ATOM 1493 C C . PRO A 1 203 ? 40.353 43.819 36.017 1.00 49.47 211 PRO A C 1
ATOM 1494 O O . PRO A 1 203 ? 40.244 42.803 35.319 1.00 44.55 211 PRO A O 1
ATOM 1498 N N . VAL A 1 204 ? 40.517 45.034 35.491 1.00 47.65 212 VAL A N 1
ATOM 1499 C CA . VAL A 1 204 ? 40.509 45.232 34.046 1.00 46.03 212 VAL A CA 1
ATOM 1500 C C . VAL A 1 204 ? 41.752 44.618 33.416 1.00 40.30 212 VAL A C 1
ATOM 1501 O O . VAL A 1 204 ? 41.669 43.913 32.403 1.00 36.30 212 VAL A O 1
ATOM 1505 N N . LEU A 1 205 ? 42.924 44.875 34.005 1.00 34.80 213 LEU A N 1
ATOM 1506 C CA . LEU A 1 205 ? 44.158 44.305 33.470 1.00 34.58 213 LEU A CA 1
ATOM 1507 C C . LEU A 1 205 ? 44.092 42.784 33.436 1.00 44.85 213 LEU A C 1
ATOM 1508 O O . LEU A 1 205 ? 44.539 42.157 32.468 1.00 39.34 213 LEU A O 1
ATOM 1513 N N . VAL A 1 206 ? 43.529 42.177 34.483 1.00 43.04 214 VAL A N 1
ATOM 1514 C CA . VAL A 1 206 ? 43.488 40.720 34.571 1.00 37.90 214 VAL A CA 1
ATOM 1515 C C . VAL A 1 206 ? 42.575 40.145 33.498 1.00 43.24 214 VAL A C 1
ATOM 1516 O O . VAL A 1 206 ? 42.929 39.181 32.809 1.00 43.62 214 VAL A O 1
ATOM 1520 N N . SER A 1 207 ? 41.386 40.727 33.335 1.00 39.34 215 SER A N 1
ATOM 1521 C CA . SER A 1 207 ? 40.471 40.240 32.312 1.00 38.34 215 SER A CA 1
ATOM 1522 C C . SER A 1 207 ? 41.056 40.403 30.915 1.00 48.36 215 SER A C 1
ATOM 1523 O O . SER A 1 207 ? 40.783 39.585 30.028 1.00 49.86 215 SER A O 1
ATOM 1526 N N . LEU A 1 208 ? 41.870 41.439 30.703 1.00 45.03 216 LEU A N 1
ATOM 1527 C CA . LEU A 1 208 ? 42.469 41.683 29.398 1.00 43.42 216 LEU A CA 1
ATOM 1528 C C . LEU A 1 208 ? 43.677 40.802 29.116 1.00 43.42 216 LEU A C 1
ATOM 1529 O O . LEU A 1 208 ? 44.185 40.824 27.990 1.00 39.62 216 LEU A O 1
ATOM 1534 N N . LEU A 1 209 ? 44.158 40.036 30.101 1.00 40.41 217 LEU A N 1
ATOM 1535 C CA . LEU A 1 209 ? 45.115 38.981 29.790 1.00 39.08 217 LEU A CA 1
ATOM 1536 C C . LEU A 1 209 ? 44.547 38.031 28.744 1.00 41.84 217 LEU A C 1
ATOM 1537 O O . LEU A 1 209 ? 45.302 37.404 27.993 1.00 43.62 217 LEU A O 1
ATOM 1542 N N . SER A 1 210 ? 43.221 37.932 28.675 1.00 45.14 218 SER A N 1
ATOM 1543 C CA . SER A 1 210 ? 42.499 37.132 27.697 1.00 53.07 218 SER A CA 1
ATOM 1544 C C . SER A 1 210 ? 42.319 37.841 26.360 1.00 49.57 218 SER A C 1
ATOM 1545 O O . SER A 1 210 ? 41.619 37.310 25.493 1.00 42.10 218 SER A O 1
ATOM 1548 N N . SER A 1 211 ? 42.914 39.015 26.172 1.00 44.78 219 SER A N 1
ATOM 1549 C CA . SER A 1 211 ? 42.634 39.793 24.974 1.00 43.39 219 SER A CA 1
ATOM 1550 C C . SER A 1 211 ? 43.172 39.089 23.736 1.00 48.08 219 SER A C 1
ATOM 1551 O O . SER A 1 211 ? 44.194 38.400 23.776 1.00 51.45 219 SER A O 1
ATOM 1554 N N . THR A 1 212 ? 42.461 39.271 22.624 1.00 46.75 220 THR A N 1
ATOM 1555 C CA . THR A 1 212 ? 42.887 38.694 21.359 1.00 53.86 220 THR A CA 1
ATOM 1556 C C . THR A 1 212 ? 43.951 39.533 20.662 1.00 59.24 220 THR A C 1
ATOM 1557 O O . THR A 1 212 ? 44.622 39.029 19.755 1.00 55.96 220 THR A O 1
ATOM 1561 N N . ASP A 1 213 ? 44.122 40.788 21.055 1.00 54.24 221 ASP A N 1
ATOM 1562 C CA . ASP A 1 213 ? 45.155 41.606 20.435 1.00 51.72 221 ASP A CA 1
ATOM 1563 C C . ASP A 1 213 ? 46.490 41.354 21.125 1.00 53.59 221 ASP A C 1
ATOM 1564 O O . ASP A 1 213 ? 46.558 41.382 22.358 1.00 46.37 221 ASP A O 1
ATOM 1569 N N . PRO A 1 214 ? 47.561 41.099 20.373 1.00 54.27 222 PRO A N 1
ATOM 1570 C CA . PRO A 1 214 ? 48.851 40.812 21.024 1.00 47.04 222 PRO A CA 1
ATOM 1571 C C . PRO A 1 214 ? 49.401 41.991 21.808 1.00 46.38 222 PRO A C 1
ATOM 1572 O O . PRO A 1 214 ? 49.967 41.798 22.891 1.00 44.38 222 PRO A O 1
ATOM 1576 N N . ASP A 1 215 ? 49.244 43.212 21.292 1.00 47.09 223 ASP A N 1
ATOM 1577 C CA . ASP A 1 215 ? 49.746 44.385 22.000 1.00 42.42 223 ASP A CA 1
ATOM 1578 C C . ASP A 1 215 ? 49.027 44.573 23.330 1.00 43.76 223 ASP A C 1
ATOM 1579 O O . ASP A 1 215 ? 49.661 44.807 24.365 1.00 43.90 223 ASP A O 1
ATOM 1584 N N . VAL A 1 216 ? 47.696 44.473 23.317 1.00 38.21 224 VAL A N 1
ATOM 1585 C CA . VAL A 1 216 ? 46.915 44.694 24.531 1.00 38.22 224 VAL A CA 1
ATOM 1586 C C . VAL A 1 216 ? 47.320 43.699 25.612 1.00 40.91 224 VAL A C 1
ATOM 1587 O O . VAL A 1 216 ? 47.582 44.076 26.762 1.00 40.80 224 VAL A O 1
ATOM 1591 N N . GLN A 1 217 ? 47.396 42.414 25.260 1.00 37.75 225 GLN A N 1
ATOM 1592 C CA . GLN A 1 217 ? 47.733 41.425 26.278 1.00 46.05 225 GLN A CA 1
ATOM 1593 C C . GLN A 1 217 ? 49.192 41.533 26.706 1.00 37.88 225 GLN A C 1
ATOM 1594 O O . GLN A 1 217 ? 49.528 41.163 27.836 1.00 35.54 225 GLN A O 1
ATOM 1600 N N . TYR A 1 218 ? 50.067 42.060 25.844 1.00 34.93 226 TYR A N 1
ATOM 1601 C CA . TYR A 1 218 ? 51.437 42.321 26.277 1.00 35.94 226 TYR A CA 1
ATOM 1602 C C . TYR A 1 218 ? 51.482 43.460 27.288 1.00 33.28 226 TYR A C 1
ATOM 1603 O O . TYR A 1 218 ? 52.167 43.368 28.313 1.00 35.38 226 TYR A O 1
ATOM 1612 N N . TYR A 1 219 ? 50.761 44.549 27.012 1.00 33.35 227 TYR A N 1
ATOM 1613 C CA . TYR A 1 219 ? 50.751 45.683 27.931 1.00 31.85 227 TYR A CA 1
ATOM 1614 C C . TYR A 1 219 ? 50.221 45.273 29.297 1.00 31.88 227 TYR A C 1
ATOM 1615 O O . TYR A 1 219 ? 50.794 45.629 30.332 1.00 32.43 227 TYR A O 1
ATOM 1624 N N . CYS A 1 220 ? 49.121 44.515 29.318 1.00 31.27 228 CYS A N 1
ATOM 1625 C CA . CYS A 1 220 ? 48.508 44.150 30.590 1.00 34.02 228 CYS A CA 1
ATOM 1626 C C . CYS A 1 220 ? 49.315 43.096 31.334 1.00 31.13 228 CYS A C 1
ATOM 1627 O O . CYS A 1 220 ? 49.359 43.118 32.570 1.00 37.36 228 CYS A O 1
ATOM 1630 N N . THR A 1 221 ? 49.951 42.166 30.616 1.00 34.01 229 THR A N 1
ATOM 1631 C CA . THR A 1 221 ? 50.841 41.224 31.286 1.00 39.03 229 THR A CA 1
ATOM 1632 C C . THR A 1 221 ? 52.012 41.950 31.931 1.00 34.92 229 THR A C 1
ATOM 1633 O O . THR A 1 221 ? 52.380 41.663 33.077 1.00 41.79 229 THR A O 1
ATOM 1637 N N . THR A 1 222 ? 52.604 42.904 31.211 1.00 34.34 230 THR A N 1
ATOM 1638 C CA . THR A 1 222 ? 53.738 43.645 31.748 1.00 38.22 230 THR A CA 1
ATOM 1639 C C . THR A 1 222 ? 53.322 44.528 32.918 1.00 37.00 230 THR A C 1
ATOM 1640 O O . THR A 1 222 ? 54.077 44.681 33.886 1.00 37.70 230 THR A O 1
ATOM 1644 N N . ALA A 1 223 ? 52.126 45.118 32.850 1.00 42.14 231 ALA A N 1
ATOM 1645 C CA . ALA A 1 223 ? 51.670 45.981 33.934 1.00 36.99 231 ALA A CA 1
ATOM 1646 C C . ALA A 1 223 ? 51.392 45.179 35.200 1.00 41.38 231 ALA A C 1
ATOM 1647 O O . ALA A 1 223 ? 51.723 45.621 36.307 1.00 42.10 231 ALA A O 1
ATOM 1649 N N . LEU A 1 224 ? 50.786 43.997 35.057 1.00 35.84 232 LEU A N 1
ATOM 1650 C CA . LEU A 1 224 ? 50.529 43.158 36.223 1.00 32.27 232 LEU A CA 1
ATOM 1651 C C . LEU A 1 224 ? 51.828 42.643 36.828 1.00 31.71 232 LEU A C 1
ATOM 1652 O O . LEU A 1 224 ? 51.950 42.535 38.055 1.00 34.25 232 LEU A O 1
ATOM 1657 N N . SER A 1 225 ? 52.814 42.334 35.985 1.00 32.76 233 SER A N 1
ATOM 1658 C CA . SER A 1 225 ? 54.115 41.915 36.493 1.00 27.51 233 SER A CA 1
ATOM 1659 C C . SER A 1 225 ? 54.733 43.008 37.353 1.00 30.56 233 SER A C 1
ATOM 1660 O O . SER A 1 225 ? 55.210 42.747 38.465 1.00 40.28 233 SER A O 1
ATOM 1663 N N . ASN A 1 226 ? 54.719 44.248 36.855 1.00 29.39 234 ASN A N 1
ATOM 1664 C CA . ASN A 1 226 ? 55.237 45.362 37.641 1.00 34.33 234 ASN A CA 1
ATOM 1665 C C . ASN A 1 226 ? 54.434 45.552 38.921 1.00 37.26 234 ASN A C 1
ATOM 1666 O O . ASN A 1 226 ? 55.009 45.762 39.992 1.00 45.59 234 ASN A O 1
ATOM 1671 N N . ILE A 1 227 ? 53.104 45.474 38.833 1.00 32.43 235 ILE A N 1
ATOM 1672 C CA . ILE A 1 227 ? 52.274 45.619 40.028 1.00 32.12 235 ILE A CA 1
ATOM 1673 C C . ILE A 1 227 ? 52.634 44.557 41.061 1.00 31.57 235 ILE A C 1
ATOM 1674 O O . ILE A 1 227 ? 52.720 44.840 42.262 1.00 32.71 235 ILE A O 1
ATOM 1679 N N . ALA A 1 228 ? 52.872 43.325 40.609 1.00 30.83 236 ALA A N 1
ATOM 1680 C CA . ALA A 1 228 ? 53.217 42.227 41.505 1.00 29.60 236 ALA A CA 1
ATOM 1681 C C . ALA A 1 228 ? 54.593 42.381 42.143 1.00 37.73 236 ALA A C 1
ATOM 1682 O O . ALA A 1 228 ? 54.985 41.516 42.934 1.00 36.03 236 ALA A O 1
ATOM 1684 N N . VAL A 1 229 ? 55.340 43.442 41.833 1.00 41.42 237 VAL A N 1
ATOM 1685 C CA . VAL A 1 229 ? 56.658 43.603 42.438 1.00 40.35 237 VAL A CA 1
ATOM 1686 C C . VAL A 1 229 ? 56.569 44.092 43.882 1.00 45.11 237 VAL A C 1
ATOM 1687 O O . VAL A 1 229 ? 57.544 43.965 44.633 1.00 43.09 237 VAL A O 1
ATOM 1691 N N . ASP A 1 230 ? 55.423 44.630 44.297 1.00 50.90 238 ASP A N 1
ATOM 1692 C CA . ASP A 1 230 ? 55.239 45.168 45.637 1.00 45.63 238 ASP A CA 1
ATOM 1693 C C . ASP A 1 230 ? 54.503 44.163 46.513 1.00 36.26 238 ASP A C 1
ATOM 1694 O O . ASP A 1 230 ? 53.519 43.554 46.084 1.00 40.71 238 ASP A O 1
ATOM 1699 N N . GLU A 1 231 ? 54.977 44.010 47.751 1.00 41.86 239 GLU A N 1
ATOM 1700 C CA . GLU A 1 231 ? 54.367 43.055 48.671 1.00 42.22 239 GLU A CA 1
ATOM 1701 C C . GLU A 1 231 ? 52.898 43.378 48.925 1.00 42.62 239 GLU A C 1
ATOM 1702 O O . GLU A 1 231 ? 52.050 42.477 48.924 1.00 38.38 239 GLU A O 1
ATOM 1708 N N . ALA A 1 232 ? 52.580 44.659 49.146 1.00 40.41 240 ALA A N 1
ATOM 1709 C CA . ALA A 1 232 ? 51.200 45.047 49.426 1.00 46.36 240 ALA A CA 1
ATOM 1710 C C . ALA A 1 232 ? 50.272 44.722 48.264 1.00 46.79 240 ALA A C 1
ATOM 1711 O O . ALA A 1 232 ? 49.102 44.387 48.482 1.00 54.94 240 ALA A O 1
ATOM 1713 N N . ASN A 1 233 ? 50.767 44.809 47.028 1.00 39.60 241 ASN A N 1
ATOM 1714 C CA . ASN A 1 233 ? 49.928 44.499 45.877 1.00 35.73 241 ASN A CA 1
ATOM 1715 C C . ASN A 1 233 ? 49.746 42.995 45.707 1.00 37.29 241 ASN A C 1
ATOM 1716 O O . ASN A 1 233 ? 48.659 42.537 45.337 1.00 36.33 241 ASN A O 1
ATOM 1721 N N . ARG A 1 234 ? 50.797 42.214 45.966 1.00 33.47 242 ARG A N 1
ATOM 1722 C CA . ARG A 1 234 ? 50.646 40.763 45.953 1.00 34.62 242 ARG A CA 1
ATOM 1723 C C . ARG A 1 234 ? 49.590 40.321 46.958 1.00 44.05 242 ARG A C 1
ATOM 1724 O O . ARG A 1 234 ? 48.806 39.405 46.685 1.00 40.31 242 ARG A O 1
ATOM 1732 N N . LYS A 1 235 ? 49.541 40.980 48.120 1.00 36.72 243 LYS A N 1
ATOM 1733 C CA . LYS A 1 235 ? 48.525 40.654 49.114 1.00 40.44 243 LYS A CA 1
ATOM 1734 C C . LYS A 1 235 ? 47.119 40.895 48.577 1.00 41.32 243 LYS A C 1
ATOM 1735 O O . LYS A 1 235 ? 46.231 40.053 48.750 1.00 44.78 243 LYS A O 1
ATOM 1741 N N . LYS A 1 236 ? 46.892 42.037 47.926 1.00 37.30 244 LYS A N 1
ATOM 1742 C CA . LYS A 1 236 ? 45.557 42.305 47.402 1.00 48.96 244 LYS A CA 1
ATOM 1743 C C . LYS A 1 236 ? 45.244 41.421 46.200 1.00 42.99 244 LYS A C 1
ATOM 1744 O O . LYS A 1 236 ? 44.091 41.012 46.012 1.00 40.61 244 LYS A O 1
ATOM 1750 N N . LEU A 1 237 ? 46.253 41.111 45.379 1.00 35.79 245 LEU A N 1
ATOM 1751 C CA . LEU A 1 237 ? 46.036 40.201 44.256 1.00 35.45 245 LEU A CA 1
ATOM 1752 C C . LEU A 1 237 ? 45.589 38.834 44.753 1.00 38.23 245 LEU A C 1
ATOM 1753 O O . LEU A 1 237 ? 44.651 38.237 44.213 1.00 43.63 245 LEU A O 1
ATOM 1758 N N . ALA A 1 238 ? 46.253 38.327 45.795 1.00 33.12 246 ALA A N 1
ATOM 1759 C CA . ALA A 1 238 ? 45.881 37.035 46.357 1.00 34.03 246 ALA A CA 1
ATOM 1760 C C . ALA A 1 238 ? 44.477 37.063 46.941 1.00 39.35 246 ALA A C 1
ATOM 1761 O O . ALA A 1 238 ? 43.810 36.024 47.001 1.00 47.68 246 ALA A O 1
ATOM 1763 N N . GLN A 1 239 ? 44.006 38.238 47.355 1.00 39.88 247 GLN A N 1
ATOM 1764 C CA . GLN A 1 239 ? 42.711 38.357 48.011 1.00 50.25 247 GLN A CA 1
ATOM 1765 C C . GLN A 1 239 ? 41.560 38.613 47.045 1.00 52.28 247 GLN A C 1
ATOM 1766 O O . GLN A 1 239 ? 40.420 38.247 47.355 1.00 52.59 247 GLN A O 1
ATOM 1772 N N . THR A 1 240 ? 41.813 39.235 45.885 1.00 38.10 248 THR A N 1
ATOM 1773 C CA . THR A 1 240 ? 40.728 39.641 44.999 1.00 40.28 248 THR A CA 1
ATOM 1774 C C . THR A 1 240 ? 40.838 39.144 43.559 1.00 43.71 248 THR A C 1
ATOM 1775 O O . THR A 1 240 ? 39.934 39.422 42.765 1.00 42.47 248 THR A O 1
ATOM 1779 N N . GLU A 1 241 ? 41.899 38.429 43.190 1.00 44.23 249 GLU A N 1
ATOM 1780 C CA . GLU A 1 241 ? 42.092 37.967 41.813 1.00 34.54 249 GLU A CA 1
ATOM 1781 C C . GLU A 1 241 ? 42.441 36.484 41.801 1.00 41.92 249 GLU A C 1
ATOM 1782 O O . GLU A 1 241 ? 43.595 36.102 41.566 1.00 31.98 249 GLU A O 1
ATOM 1788 N N . PRO A 1 242 ? 41.452 35.615 42.023 1.00 34.37 250 PRO A N 1
ATOM 1789 C CA . PRO A 1 242 ? 41.747 34.172 42.047 1.00 37.46 250 PRO A CA 1
ATOM 1790 C C . PRO A 1 242 ? 42.191 33.614 40.704 1.00 35.25 250 PRO A C 1
ATOM 1791 O O . PRO A 1 242 ? 42.921 32.617 40.674 1.00 34.26 250 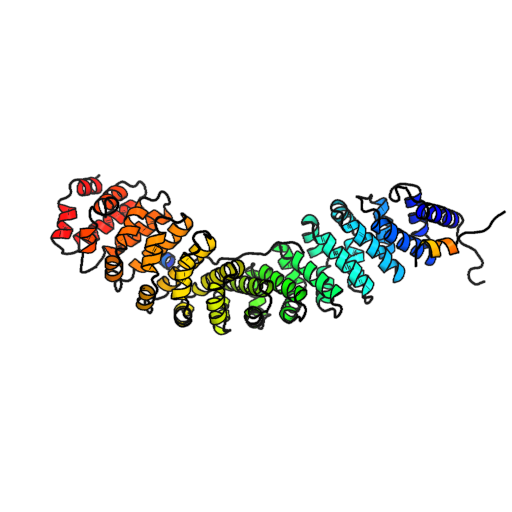PRO A O 1
ATOM 1795 N N . ARG A 1 243 ? 41.799 34.236 39.594 1.00 33.39 251 ARG A N 1
ATOM 1796 C CA . ARG A 1 243 ? 42.117 33.704 38.272 1.00 41.16 251 ARG A CA 1
ATOM 1797 C C . ARG A 1 243 ? 43.504 34.097 37.771 1.00 41.86 251 ARG A C 1
ATOM 1798 O O . ARG A 1 243 ? 43.902 33.635 36.696 1.00 37.90 251 ARG A O 1
ATOM 1806 N N . LEU A 1 244 ? 44.260 34.896 38.530 1.00 36.87 252 LEU A N 1
ATOM 1807 C CA . LEU A 1 244 ? 45.471 35.514 37.991 1.00 29.92 252 LEU A CA 1
ATOM 1808 C C . LEU A 1 244 ? 46.515 34.476 37.593 1.00 27.48 252 LEU A C 1
ATOM 1809 O O . LEU A 1 244 ? 47.102 34.557 36.507 1.00 33.97 252 LEU A O 1
ATOM 1814 N N . VAL A 1 245 ? 46.769 33.496 38.462 1.00 30.50 253 VAL A N 1
ATOM 1815 C CA . VAL A 1 245 ? 47.848 32.545 38.203 1.00 26.35 253 VAL A CA 1
ATOM 1816 C C . VAL A 1 245 ? 47.511 31.648 37.018 1.00 29.19 253 VAL A C 1
ATOM 1817 O O . VAL A 1 245 ? 48.368 31.371 36.170 1.00 28.09 253 VAL A O 1
ATOM 1821 N N . SER A 1 246 ? 46.265 31.180 36.930 1.00 30.20 254 SER A N 1
ATOM 1822 C CA . SER A 1 246 ? 45.907 30.313 35.814 1.00 32.55 254 SER A CA 1
ATOM 1823 C C . SER A 1 246 ? 45.988 31.063 34.489 1.00 34.97 254 SER A C 1
ATOM 1824 O O . SER A 1 246 ? 46.399 30.493 33.471 1.00 33.85 254 SER A O 1
ATOM 1827 N N . LYS A 1 247 ? 45.616 32.345 34.484 1.00 27.61 255 LYS A N 1
ATOM 1828 C CA . LYS A 1 247 ? 45.703 33.136 33.261 1.00 27.86 255 LYS A CA 1
ATOM 1829 C C . LYS A 1 247 ? 47.152 33.315 32.829 1.00 31.84 255 LYS A C 1
ATOM 1830 O O . LYS A 1 247 ? 47.468 33.243 31.635 1.00 34.93 255 LYS A O 1
ATOM 1836 N N . LEU A 1 248 ? 48.046 33.545 33.793 1.00 29.06 256 LEU A N 1
ATOM 1837 C CA . LEU A 1 248 ? 49.460 33.708 33.481 1.00 24.94 256 LEU A CA 1
ATOM 1838 C C . LEU A 1 248 ? 50.083 32.398 33.024 1.00 29.61 256 LEU A C 1
ATOM 1839 O O . LEU A 1 248 ? 50.917 32.387 32.110 1.00 25.84 256 LEU A O 1
ATOM 1844 N N . VAL A 1 249 ? 49.716 31.288 33.667 1.00 23.95 257 VAL A N 1
ATOM 1845 C CA . VAL A 1 249 ? 50.217 29.989 33.233 1.00 23.33 257 VAL A CA 1
ATOM 1846 C C . VAL A 1 249 ? 49.797 29.723 31.794 1.00 27.19 257 VAL A C 1
ATOM 1847 O O . VAL A 1 249 ? 50.597 29.264 30.969 1.00 28.59 257 VAL A O 1
ATOM 1851 N N . SER A 1 250 ? 48.548 30.044 31.463 1.00 26.50 258 SER A N 1
ATOM 1852 C CA . SER A 1 250 ? 48.075 29.846 30.098 1.00 27.43 258 SER A CA 1
ATOM 1853 C C . SER A 1 250 ? 48.875 30.689 29.109 1.00 27.37 258 SER A C 1
ATOM 1854 O O . SER A 1 250 ? 49.193 30.230 28.007 1.00 26.12 258 SER A O 1
ATOM 1857 N N . LEU A 1 251 ? 49.233 31.915 29.496 1.00 25.69 259 LEU A N 1
ATOM 1858 C CA . LEU A 1 251 ? 50.016 32.775 28.616 1.00 25.71 259 LEU A CA 1
ATOM 1859 C C . LEU A 1 251 ? 51.432 32.261 28.388 1.00 35.43 259 LEU A C 1
ATOM 1860 O O . LEU A 1 251 ? 52.101 32.737 27.465 1.00 32.42 259 LEU A O 1
ATOM 1865 N N . MET A 1 252 ? 51.908 31.309 29.193 1.00 35.00 260 MET A N 1
ATOM 1866 C CA . MET A 1 252 ? 53.182 30.666 28.893 1.00 34.00 260 MET A CA 1
ATOM 1867 C C . MET A 1 252 ? 53.105 29.789 27.650 1.00 35.45 260 MET A C 1
ATOM 1868 O O . MET A 1 252 ? 54.135 29.262 27.217 1.00 27.72 260 MET A O 1
ATOM 1873 N N . ASP A 1 253 ? 51.916 29.618 27.074 1.00 30.09 261 ASP A N 1
ATOM 1874 C CA . ASP A 1 253 ? 51.747 28.943 25.797 1.00 36.03 261 ASP A CA 1
ATOM 1875 C C . ASP A 1 253 ? 51.507 29.918 24.654 1.00 35.91 261 ASP A C 1
ATOM 1876 O O . ASP A 1 253 ? 51.132 29.490 23.560 1.00 29.85 261 ASP A O 1
ATOM 1881 N N . SER A 1 254 ? 51.712 31.209 24.882 1.00 28.09 262 SER A N 1
ATOM 1882 C CA . SER A 1 254 ? 51.382 32.200 23.871 1.00 31.92 262 SER A CA 1
ATOM 1883 C C . SER A 1 254 ? 52.271 32.016 22.642 1.00 33.96 262 SER A C 1
ATOM 1884 O O . SER A 1 254 ? 53.466 31.720 22.775 1.00 35.41 262 SER A O 1
ATOM 1887 N N . PRO A 1 255 ? 51.732 32.194 21.433 1.00 33.26 263 PRO A N 1
ATOM 1888 C CA . PRO A 1 255 ? 52.581 32.137 20.233 1.00 39.44 263 PRO A CA 1
ATOM 1889 C C . PRO A 1 255 ? 53.618 33.247 20.167 1.00 40.09 263 PRO A C 1
ATOM 1890 O O . PRO A 1 255 ? 54.503 33.189 19.306 1.00 46.82 263 PRO A O 1
ATOM 1894 N N . SER A 1 256 ? 53.540 34.246 21.043 1.00 37.74 264 SER A N 1
ATOM 1895 C CA . SER A 1 256 ? 54.480 35.358 21.065 1.00 36.08 264 SER A CA 1
ATOM 1896 C C . SER A 1 256 ? 55.492 35.145 22.182 1.00 37.21 264 SER A C 1
ATOM 1897 O O . SER A 1 256 ? 55.113 35.029 23.352 1.00 34.04 264 SER A O 1
ATOM 1900 N N . SER A 1 257 ? 56.777 35.099 21.819 1.00 35.95 265 SER A N 1
ATOM 1901 C CA . SER A 1 257 ? 57.818 34.932 22.827 1.00 38.43 265 SER A CA 1
ATOM 1902 C C . SER A 1 257 ? 57.798 36.086 23.811 1.00 34.78 265 SER A C 1
ATOM 1903 O O . SER A 1 257 ? 57.986 35.895 25.020 1.00 34.70 265 SER A O 1
ATOM 1906 N N . ARG A 1 258 ? 57.486 37.278 23.294 1.00 39.63 266 ARG A N 1
ATOM 1907 C CA . ARG A 1 258 ? 57.403 38.510 24.124 1.00 39.83 266 ARG A CA 1
ATOM 1908 C C . ARG A 1 258 ? 56.374 38.311 25.245 1.00 33.08 266 ARG A C 1
ATOM 1909 O O . ARG A 1 258 ? 56.691 38.660 26.399 1.00 31.53 266 ARG A O 1
ATOM 1917 N N . VAL A 1 259 ? 55.193 37.772 24.917 1.00 30.52 267 VAL A N 1
ATOM 1918 C CA . VAL A 1 259 ? 54.158 37.564 25.911 1.00 26.46 267 VAL A CA 1
ATOM 1919 C C . VAL A 1 259 ? 54.534 36.425 26.851 1.00 32.55 267 VAL A C 1
ATOM 1920 O O . VAL A 1 259 ? 54.309 36.509 28.063 1.00 29.94 267 VAL A O 1
ATOM 1924 N N . LYS A 1 260 ? 55.111 35.345 26.318 1.00 33.54 268 LYS A N 1
ATOM 1925 C CA . LYS A 1 260 ? 55.511 34.240 27.186 1.00 25.54 268 LYS A CA 1
ATOM 1926 C C . LYS A 1 260 ? 56.530 34.701 28.215 1.00 31.91 268 LYS A C 1
ATOM 1927 O O . LYS A 1 260 ? 56.485 34.291 29.382 1.00 30.53 268 LYS A O 1
ATOM 1933 N N . CYS A 1 261 ? 57.450 35.566 27.800 1.00 28.74 269 CYS A N 1
ATOM 1934 C CA . CYS A 1 261 ? 58.486 36.042 28.703 1.00 31.25 269 CYS A CA 1
ATOM 1935 C C . CYS A 1 261 ? 57.900 36.890 29.827 1.00 29.36 269 CYS A C 1
ATOM 1936 O O . CYS A 1 261 ? 58.253 36.711 30.997 1.00 27.14 269 CYS A O 1
ATOM 1939 N N . GLN A 1 262 ? 56.999 37.817 29.494 1.00 29.55 270 GLN A N 1
ATOM 1940 C CA . GLN A 1 262 ? 56.459 38.704 30.520 1.00 33.94 270 GLN A CA 1
ATOM 1941 C C . GLN A 1 262 ? 55.529 37.970 31.478 1.00 31.92 270 GLN A C 1
ATOM 1942 O O . GLN A 1 262 ? 55.453 38.330 32.658 1.00 27.76 270 GLN A O 1
ATOM 1948 N N . ALA A 1 263 ? 54.807 36.956 30.996 1.00 22.92 271 ALA A N 1
ATOM 1949 C CA . 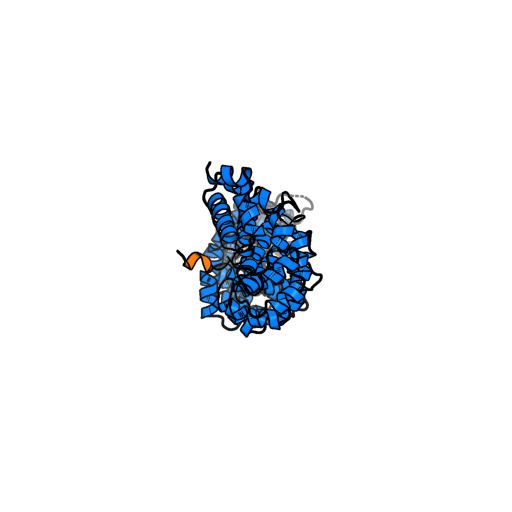ALA A 1 263 ? 53.978 36.154 31.893 1.00 37.11 271 ALA A CA 1
ATOM 1950 C C . ALA A 1 263 ? 54.835 35.364 32.872 1.00 33.25 271 ALA A C 1
ATOM 1951 O O . ALA A 1 263 ? 54.456 35.177 34.035 1.00 28.21 271 ALA A O 1
ATOM 1953 N N . THR A 1 264 ? 55.993 34.888 32.417 1.00 29.89 272 THR A N 1
ATOM 1954 C CA . THR A 1 264 ? 56.895 34.175 33.309 1.00 25.36 272 THR A CA 1
ATOM 1955 C C . THR A 1 264 ? 57.521 35.122 34.324 1.00 30.12 272 THR A C 1
ATOM 1956 O O . THR A 1 264 ? 57.684 34.762 35.496 1.00 29.61 272 THR A O 1
ATOM 1960 N N . LEU A 1 265 ? 57.864 36.340 33.894 1.00 22.35 273 LEU A N 1
ATOM 1961 C CA . LEU A 1 265 ? 58.397 37.336 34.818 1.00 26.74 273 LEU A CA 1
ATOM 1962 C C . LEU A 1 265 ? 57.364 37.725 35.871 1.00 31.03 273 LEU A C 1
ATOM 1963 O O . LEU A 1 265 ? 57.712 37.973 37.032 1.00 25.16 273 LEU A O 1
ATOM 1968 N N . ALA A 1 266 ? 56.091 37.805 35.475 1.00 23.27 274 ALA A N 1
ATOM 1969 C CA . ALA A 1 266 ? 55.026 38.090 36.430 1.00 24.85 274 ALA A CA 1
ATOM 1970 C C . ALA A 1 266 ? 54.911 36.982 37.468 1.00 25.02 274 ALA A C 1
ATOM 1971 O O . ALA A 1 266 ? 54.776 37.251 38.668 1.00 27.52 274 ALA A O 1
ATOM 1973 N N . LEU A 1 267 ? 54.960 35.728 37.018 1.00 23.21 275 LEU A N 1
ATOM 1974 C CA . LEU A 1 267 ? 54.907 34.601 37.941 1.00 28.99 275 LEU A CA 1
ATOM 1975 C C . LEU A 1 267 ? 56.112 34.607 38.875 1.00 24.49 275 LEU A C 1
ATOM 1976 O O . LEU A 1 267 ? 55.987 34.285 40.063 1.00 27.18 275 LEU A O 1
ATOM 1981 N N . ARG A 1 268 ? 57.282 34.994 38.362 1.00 30.53 276 ARG A N 1
ATOM 1982 C CA . ARG A 1 268 ? 58.465 35.107 39.209 1.00 26.40 276 ARG A CA 1
ATOM 1983 C C . ARG A 1 268 ? 58.251 36.129 40.319 1.00 26.21 276 ARG A C 1
ATOM 1984 O O . ARG A 1 268 ? 58.578 35.874 41.484 1.00 28.46 276 ARG A O 1
ATOM 1992 N N . ASN A 1 269 ? 57.707 37.300 39.976 1.00 26.18 277 ASN A N 1
ATOM 1993 C CA . ASN A 1 269 ? 57.442 38.308 41.001 1.00 26.85 277 ASN A CA 1
ATOM 1994 C C . ASN A 1 269 ? 56.443 37.794 42.026 1.00 29.50 277 ASN A C 1
ATOM 1995 O O . ASN A 1 269 ? 56.631 37.982 43.235 1.00 29.38 277 ASN A O 1
ATOM 2000 N N . LEU A 1 270 ? 55.382 37.146 41.535 1.00 26.55 278 LEU A N 1
ATOM 2001 C CA . LEU A 1 270 ? 54.322 36.581 42.414 1.00 28.83 278 LEU A CA 1
ATOM 2002 C C . LEU A 1 270 ? 54.851 35.310 43.087 1.00 29.28 278 LEU A C 1
ATOM 2003 O O . LEU A 1 270 ? 54.113 34.722 43.903 1.00 29.04 278 LEU A O 1
ATOM 2008 N N . ALA A 1 271 ? 56.082 34.910 42.751 1.00 27.46 279 ALA A N 1
ATOM 2009 C CA . ALA A 1 271 ? 56.705 33.698 43.332 1.00 23.94 279 ALA A CA 1
ATOM 2010 C C . ALA A 1 271 ? 57.483 34.078 44.598 1.00 29.32 279 ALA A C 1
ATOM 2011 O O . ALA A 1 271 ? 58.013 33.166 45.264 1.00 28.43 279 ALA A O 1
ATOM 2013 N N . SER A 1 272 ? 57.543 35.377 44.907 1.00 31.28 280 SER A N 1
ATOM 2014 C CA . SER A 1 272 ? 58.267 35.871 46.108 1.00 33.37 280 SER A CA 1
ATOM 2015 C C . SER A 1 272 ? 57.522 35.438 47.376 1.00 37.90 280 SER A C 1
ATOM 2016 O O . SER A 1 272 ? 58.190 35.200 48.402 1.00 38.84 280 SER A O 1
ATOM 2019 N N . ASP A 1 273 ? 56.191 35.344 47.297 1.00 37.56 281 ASP A N 1
ATOM 2020 C CA . ASP A 1 273 ? 55.357 34.931 48.459 1.00 32.63 281 ASP A CA 1
ATOM 2021 C C . ASP A 1 273 ? 55.225 33.403 48.464 1.00 37.15 281 ASP A C 1
ATOM 2022 O O . ASP A 1 273 ? 54.983 32.828 47.384 1.00 31.07 281 ASP A O 1
ATOM 2027 N N . THR A 1 274 ? 55.381 32.782 49.637 1.00 31.75 282 THR A N 1
ATOM 2028 C CA . THR A 1 274 ? 55.281 31.330 49.767 1.00 38.07 282 THR A CA 1
ATOM 2029 C C . THR A 1 274 ? 53.975 30.799 49.190 1.00 35.13 282 THR A C 1
ATOM 2030 O O . THR A 1 274 ? 53.957 29.734 48.561 1.00 40.06 282 THR A O 1
ATOM 2034 N N . SER A 1 275 ? 52.869 31.518 49.399 1.00 31.02 283 SER A N 1
ATOM 2035 C CA . SER A 1 275 ? 51.582 31.019 48.925 1.00 36.68 283 SER A CA 1
ATOM 2036 C C . SER A 1 275 ? 51.533 30.950 47.405 1.00 34.02 283 SER A C 1
ATOM 2037 O O . SER A 1 275 ? 50.894 30.050 46.848 1.00 35.71 283 SER A O 1
ATOM 2040 N N . TYR A 1 276 ? 52.195 31.882 46.718 1.00 28.29 284 TYR A N 1
ATOM 2041 C CA . TYR A 1 276 ? 52.242 31.829 45.262 1.00 30.97 284 TYR A CA 1
ATOM 2042 C C . TYR A 1 276 ? 53.242 30.794 44.773 1.00 23.99 284 TYR A C 1
ATOM 2043 O O . TYR A 1 276 ? 53.026 30.186 43.720 1.00 30.19 284 TYR A O 1
ATOM 2052 N N . GLN A 1 277 ? 54.333 30.580 45.516 1.00 23.38 285 GLN A N 1
ATOM 2053 C CA . GLN A 1 277 ? 55.263 29.506 45.174 1.00 31.77 285 GLN A CA 1
ATOM 2054 C C . GLN A 1 277 ? 54.545 28.164 45.122 1.00 29.83 285 GLN A C 1
ATOM 2055 O O . GLN A 1 277 ? 54.833 27.329 44.258 1.00 26.30 285 GLN A O 1
ATOM 2061 N N . LEU A 1 278 ? 53.607 27.941 46.043 1.00 29.41 286 LEU A N 1
ATOM 2062 C CA . LEU A 1 278 ? 52.810 26.722 46.010 1.00 29.40 286 LEU A CA 1
ATOM 2063 C C . LEU A 1 278 ? 51.745 26.789 44.925 1.00 30.06 286 LEU A C 1
ATOM 2064 O O . LEU A 1 278 ? 51.539 25.822 44.182 1.00 31.48 286 LEU A O 1
ATOM 2069 N N . GLU A 1 279 ? 51.040 27.920 44.835 1.00 32.22 287 GLU A N 1
ATOM 2070 C CA . GLU A 1 279 ? 49.899 28.005 43.930 1.00 31.80 287 GLU A CA 1
ATOM 2071 C C . GLU A 1 279 ? 50.325 27.831 42.479 1.00 31.22 287 GLU A C 1
ATOM 2072 O O . GLU A 1 279 ? 49.624 27.180 41.696 1.00 29.68 287 GLU A O 1
ATOM 2078 N N . ILE A 1 280 ? 51.471 28.400 42.100 1.00 23.09 288 ILE A N 1
ATOM 2079 C CA . ILE A 1 280 ? 51.931 28.261 40.721 1.00 28.27 288 ILE A CA 1
ATOM 2080 C C . ILE A 1 280 ? 52.189 26.796 40.400 1.00 30.73 288 ILE A C 1
ATOM 2081 O O . ILE A 1 280 ? 51.896 26.325 39.294 1.00 27.08 288 ILE A O 1
ATOM 2086 N N . VAL A 1 281 ? 52.714 26.043 41.370 1.00 29.14 289 VAL A N 1
ATOM 2087 C CA . VAL A 1 281 ? 52.892 24.607 41.180 1.00 25.61 289 VAL A CA 1
ATOM 2088 C C . VAL A 1 281 ? 51.539 23.911 41.085 1.00 32.83 289 VAL A C 1
ATOM 2089 O O . VAL A 1 281 ? 51.312 23.081 40.196 1.00 27.63 289 VAL A O 1
ATOM 2093 N N . ARG A 1 282 ? 50.623 24.277 41.986 1.00 30.85 290 ARG A N 1
ATOM 2094 C CA . ARG A 1 282 ? 49.262 23.671 42.022 1.00 34.24 290 ARG A CA 1
ATOM 2095 C C . ARG A 1 282 ? 48.516 23.960 40.712 1.00 31.81 290 ARG A C 1
ATOM 2096 O O . ARG A 1 282 ? 47.667 23.132 40.325 1.00 33.63 290 ARG A O 1
ATOM 2104 N N . ALA A 1 283 ? 48.823 25.088 40.064 1.00 27.24 291 ALA A N 1
ATOM 2105 C CA . ALA A 1 283 ? 48.171 25.487 38.824 1.00 33.26 291 ALA A CA 1
ATOM 2106 C C . ALA A 1 283 ? 48.846 24.914 37.579 1.00 32.55 291 ALA A C 1
ATOM 2107 O O . ALA A 1 283 ? 48.444 25.256 36.463 1.00 34.14 291 ALA A O 1
ATOM 2109 N N . GLY A 1 284 ? 49.858 24.061 37.739 1.00 33.97 292 GLY A N 1
ATOM 2110 C CA . GLY A 1 284 ? 50.487 23.402 36.607 1.00 23.68 292 GLY A CA 1
ATOM 2111 C C . GLY A 1 284 ? 51.643 24.139 35.966 1.00 23.57 292 GLY A C 1
ATOM 2112 O O . GLY A 1 284 ? 51.936 23.900 34.791 1.00 28.85 292 GLY A O 1
ATOM 2113 N N . GLY A 1 285 ? 52.326 25.017 36.702 1.00 24.95 293 GLY A N 1
ATOM 2114 C CA . GLY A 1 285 ? 53.366 25.827 36.091 1.00 27.28 293 GLY A CA 1
ATOM 2115 C C . GLY A 1 285 ? 54.655 25.079 35.812 1.00 25.68 293 GLY A C 1
ATOM 2116 O O . GLY A 1 285 ? 55.417 25.473 34.925 1.00 23.74 293 GLY A O 1
ATOM 2117 N N . LEU A 1 286 ? 54.920 24.001 36.554 1.00 27.53 294 LEU A N 1
ATOM 2118 C CA . LEU A 1 286 ? 56.209 23.321 36.428 1.00 33.80 294 LEU A CA 1
ATOM 2119 C C . LEU A 1 286 ? 56.492 22.768 35.030 1.00 29.44 294 LEU A C 1
ATOM 2120 O O . LEU A 1 286 ? 57.632 22.931 34.558 1.00 26.03 294 LEU A O 1
ATOM 2125 N N . PRO A 1 287 ? 55.557 22.112 34.329 1.00 26.76 295 PRO A N 1
ATOM 2126 C CA . PRO A 1 287 ? 55.908 21.598 32.990 1.00 27.02 295 PRO A CA 1
ATOM 2127 C C . PRO A 1 287 ? 56.264 22.695 31.998 1.00 26.23 295 PRO A C 1
ATOM 2128 O O . PRO A 1 287 ? 57.121 22.490 31.128 1.00 24.14 295 PRO A O 1
ATOM 2132 N N . HIS A 1 288 ? 55.631 23.863 32.107 1.00 23.21 296 HIS A N 1
ATOM 2133 C CA . HIS A 1 288 ? 55.996 24.983 31.245 1.00 23.95 296 HIS A CA 1
ATOM 2134 C C . HIS A 1 288 ? 57.412 25.457 31.539 1.00 31.80 296 HIS A C 1
ATOM 2135 O O . HIS A 1 288 ? 58.207 25.688 30.621 1.00 21.55 296 HIS A O 1
ATOM 2142 N N . LEU A 1 289 ? 57.740 25.617 32.825 1.00 28.36 297 LEU A N 1
ATOM 2143 C CA . LEU A 1 289 ? 59.039 26.167 33.198 1.00 23.17 297 LEU A CA 1
ATOM 2144 C C . LEU A 1 289 ? 60.173 25.238 32.785 1.00 20.88 297 LEU A C 1
ATOM 2145 O O . LEU A 1 289 ? 61.225 25.703 32.331 1.00 24.31 297 LEU A O 1
ATOM 2150 N N . VAL A 1 290 ? 59.977 23.924 32.921 1.00 23.86 298 VAL A N 1
ATOM 2151 C CA . VAL A 1 290 ? 61.026 22.979 32.557 1.00 27.94 298 VAL A CA 1
ATOM 2152 C C . VAL A 1 290 ? 61.267 22.972 31.052 1.00 28.33 298 VAL A C 1
ATOM 2153 O O . VAL A 1 290 ? 62.360 22.609 30.600 1.00 34.35 298 VAL A O 1
ATOM 2157 N N . LYS A 1 291 ? 60.274 23.370 30.260 1.00 26.49 299 LYS A N 1
ATOM 2158 C CA . LYS A 1 291 ? 60.492 23.540 28.831 1.00 32.13 299 LYS A CA 1
ATOM 2159 C C . LYS A 1 291 ? 61.149 24.880 28.537 1.00 29.50 299 LYS A C 1
ATOM 2160 O O . LYS A 1 291 ? 62.069 24.959 27.715 1.00 30.99 299 LYS A O 1
ATOM 2166 N N . LEU A 1 292 ? 60.704 25.937 29.220 1.00 27.08 300 LEU A N 1
ATOM 2167 C CA . LEU A 1 292 ? 61.222 27.272 28.939 1.00 33.15 300 LEU A CA 1
ATOM 2168 C C . LEU A 1 292 ? 62.705 27.386 29.281 1.00 28.23 300 LEU A C 1
ATOM 2169 O O . LEU A 1 292 ? 63.457 28.057 28.565 1.00 27.95 300 LEU A O 1
ATOM 2174 N N . ILE A 1 293 ? 63.158 26.730 30.357 1.00 23.13 301 ILE A N 1
ATOM 2175 C CA . ILE A 1 293 ? 64.581 26.802 30.688 1.00 22.33 301 ILE A CA 1
ATOM 2176 C C . ILE A 1 293 ? 65.456 26.052 29.693 1.00 27.38 301 ILE A C 1
ATOM 2177 O O . ILE A 1 293 ? 66.684 26.164 29.760 1.00 26.50 301 ILE A O 1
ATOM 2182 N N . GLN A 1 294 ? 64.865 25.294 28.772 1.00 23.76 302 GLN A N 1
ATOM 2183 C CA . GLN A 1 294 ? 65.614 24.630 27.711 1.00 31.95 302 GLN A CA 1
ATOM 2184 C C . GLN A 1 294 ? 65.496 25.344 26.370 1.00 28.39 302 GLN A C 1
ATOM 2185 O O . GLN A 1 294 ? 66.026 24.851 25.367 1.00 32.84 302 GLN A O 1
ATOM 2191 N N . SER A 1 295 ? 64.829 26.492 26.333 1.00 26.39 303 SER A N 1
ATOM 2192 C CA . SER A 1 295 ? 64.639 27.221 25.092 1.00 29.32 303 SER A CA 1
ATOM 2193 C C . SER A 1 295 ? 65.951 27.855 24.634 1.00 26.84 303 SER A C 1
ATOM 2194 O O . SER A 1 295 ? 66.890 28.044 25.413 1.00 27.26 303 SER A O 1
ATOM 2197 N N . ASP A 1 296 ? 66.007 28.184 23.345 1.00 27.94 304 ASP A N 1
ATOM 2198 C CA . ASP A 1 296 ? 67.136 28.925 22.798 1.00 39.41 304 ASP A CA 1
ATOM 2199 C C . ASP A 1 296 ? 66.959 30.434 22.885 1.00 34.47 304 ASP A C 1
ATOM 2200 O O . ASP A 1 296 ? 67.901 31.170 22.572 1.00 36.89 304 ASP A O 1
ATOM 2205 N N . SER A 1 297 ? 65.783 30.914 23.282 1.00 31.16 305 SER A N 1
ATOM 2206 C CA . SER A 1 297 ? 65.569 32.345 23.464 1.00 35.44 305 SER A CA 1
ATOM 2207 C C . SER A 1 297 ? 66.120 32.737 24.833 1.00 33.30 305 SER A C 1
ATOM 2208 O O . SER A 1 297 ? 65.594 32.315 25.870 1.00 29.04 305 SER A O 1
ATOM 2211 N N . ILE A 1 298 ? 67.192 33.537 24.816 1.00 30.23 306 ILE A N 1
ATOM 2212 C CA . ILE A 1 298 ? 67.881 34.008 26.057 1.00 30.43 306 ILE A CA 1
ATOM 2213 C C . ILE A 1 298 ? 66.844 34.584 27.028 1.00 28.97 306 ILE A C 1
ATOM 2214 O O . ILE A 1 298 ? 66.828 34.151 28.198 1.00 28.94 306 ILE A O 1
ATOM 2219 N N . PRO A 1 299 ? 65.982 35.534 26.603 1.00 31.58 307 PRO A N 1
ATOM 2220 C CA . PRO A 1 299 ? 64.969 36.117 27.490 1.00 29.43 307 PRO A CA 1
ATOM 2221 C C . PRO A 1 299 ? 64.110 35.037 28.165 1.00 30.92 307 PRO A C 1
ATOM 2222 O O . PRO A 1 299 ? 63.881 35.133 29.358 1.00 30.22 307 PRO A O 1
ATOM 2226 N N . LEU A 1 300 ? 63.663 34.046 27.387 1.00 25.94 308 LEU A N 1
ATOM 2227 C CA . LEU A 1 300 ? 62.817 32.941 27.911 1.00 23.75 308 LEU A CA 1
ATOM 2228 C C . LEU A 1 300 ? 63.573 32.182 29.009 1.00 28.60 308 LEU A C 1
ATOM 2229 O O . LEU A 1 300 ? 62.933 31.814 30.014 1.00 25.02 308 LEU A O 1
ATOM 2234 N N . VAL A 1 301 ? 64.879 31.959 28.823 1.00 26.45 309 VAL A N 1
ATOM 2235 C CA . VAL A 1 301 ? 65.667 31.233 29.811 1.00 23.47 309 VAL A CA 1
ATOM 2236 C C . VAL A 1 301 ? 65.851 32.077 31.067 1.00 23.12 309 VAL A C 1
ATOM 2237 O O . VAL A 1 301 ? 65.699 31.580 32.190 1.00 22.40 309 VAL A O 1
ATOM 2241 N N . LEU A 1 302 ? 66.164 33.367 30.898 1.00 23.79 310 LEU A N 1
ATOM 2242 C CA . LEU A 1 302 ? 66.338 34.259 32.043 1.00 32.87 310 LEU A CA 1
ATOM 2243 C C . LEU A 1 302 ? 65.082 34.309 32.902 1.00 32.91 310 LEU A C 1
ATOM 2244 O O . LEU A 1 302 ? 65.153 34.243 34.134 1.00 30.46 310 LEU A O 1
ATOM 2249 N N . ALA A 1 303 ? 63.919 34.443 32.267 1.00 30.49 311 ALA A N 1
ATOM 2250 C CA . ALA A 1 303 ? 62.677 34.571 33.018 1.00 27.07 311 ALA A CA 1
ATOM 2251 C C . ALA A 1 303 ? 62.340 33.277 33.739 1.00 24.87 311 ALA A C 1
ATOM 2252 O O . ALA A 1 303 ? 61.981 33.288 34.922 1.00 26.08 311 ALA A O 1
ATOM 2254 N N . SER A 1 304 ? 62.458 32.147 33.039 1.00 21.29 312 SER A N 1
ATOM 2255 C CA . SER A 1 304 ? 62.026 30.874 33.604 1.00 22.64 312 SER A CA 1
ATOM 2256 C C . SER A 1 304 ? 62.967 30.379 34.697 1.00 24.44 312 SER A C 1
ATOM 2257 O O . SER A 1 304 ? 62.509 29.794 35.685 1.00 32.06 312 SER A O 1
ATOM 2260 N N . VAL A 1 305 ? 64.274 30.602 34.559 1.00 25.81 313 VAL A N 1
ATOM 2261 C CA . VAL A 1 305 ? 65.178 30.145 35.609 1.00 28.37 313 VAL A CA 1
ATOM 2262 C C . VAL A 1 305 ? 65.037 31.024 36.845 1.00 25.89 313 VAL A C 1
ATOM 2263 O O . VAL A 1 305 ? 65.123 30.537 37.978 1.00 21.68 313 VAL A O 1
ATOM 2267 N N . ALA A 1 306 ? 64.792 32.322 36.656 1.00 24.61 314 ALA A N 1
ATOM 2268 C CA . ALA A 1 306 ? 64.542 33.173 37.811 1.00 27.26 314 ALA A CA 1
ATOM 2269 C C . ALA A 1 306 ? 63.270 32.749 38.528 1.00 26.04 314 ALA A C 1
ATOM 2270 O O . ALA A 1 306 ? 63.198 32.814 39.760 1.00 22.49 314 ALA A O 1
ATOM 2272 N N . CYS A 1 307 ? 62.276 32.265 37.785 1.00 27.20 315 CYS A N 1
ATOM 2273 C CA . CYS A 1 307 ? 60.990 31.982 38.407 1.00 20.27 315 CYS A CA 1
ATOM 2274 C C . CYS A 1 307 ? 61.019 30.635 39.126 1.00 25.60 315 CYS A C 1
ATOM 2275 O O . CYS A 1 307 ? 60.483 30.514 40.234 1.00 23.34 315 CYS A O 1
ATOM 2278 N N . ILE A 1 308 ? 61.661 29.621 38.531 1.00 22.10 316 ILE A N 1
ATOM 2279 C CA . ILE A 1 308 ? 61.815 28.346 39.230 1.00 27.51 316 ILE A CA 1
ATOM 2280 C C . ILE A 1 308 ? 62.713 28.505 40.458 1.00 29.11 316 ILE A C 1
ATOM 2281 O O . ILE A 1 308 ? 62.513 27.826 41.473 1.00 23.20 316 ILE A O 1
ATOM 2286 N N . ARG A 1 309 ? 63.700 29.402 40.401 1.00 25.20 317 ARG A N 1
ATOM 2287 C CA . ARG A 1 309 ? 64.515 29.676 41.581 1.00 28.09 317 ARG A CA 1
ATOM 2288 C C . ARG A 1 309 ? 63.651 30.157 42.741 1.00 29.32 317 ARG A C 1
ATOM 2289 O O . ARG A 1 309 ? 63.791 29.678 43.873 1.00 25.90 317 ARG A O 1
ATOM 2297 N N . ASN A 1 310 ? 62.744 31.104 42.478 1.00 23.13 318 ASN A N 1
ATOM 2298 C CA . ASN A 1 310 ? 61.832 31.555 43.525 1.00 28.21 318 ASN A CA 1
ATOM 2299 C C . ASN A 1 310 ? 60.928 30.422 43.998 1.00 28.48 318 ASN A C 1
ATOM 2300 O O . ASN A 1 310 ? 60.696 30.263 45.202 1.00 32.47 318 ASN A O 1
ATOM 2305 N N . ILE A 1 311 ? 60.405 29.628 43.062 1.00 24.14 319 ILE A N 1
ATOM 2306 C CA . ILE A 1 311 ? 59.485 28.548 43.415 1.00 21.75 319 ILE A CA 1
ATOM 2307 C C . ILE A 1 311 ? 60.184 27.512 44.290 1.00 24.58 319 ILE A C 1
ATOM 2308 O O . ILE A 1 311 ? 59.582 26.949 45.212 1.00 20.84 319 ILE A O 1
ATOM 2313 N N . SER A 1 312 ? 61.468 27.259 44.028 1.00 20.05 320 SER A N 1
ATOM 2314 C CA . SER A 1 312 ? 62.208 26.238 44.762 1.00 24.51 320 SER A CA 1
ATOM 2315 C C . SER A 1 312 ? 62.575 26.663 46.178 1.00 25.09 320 SER A C 1
ATOM 2316 O O . SER A 1 312 ? 63.129 25.849 46.922 1.00 23.91 320 SER A O 1
ATOM 2319 N N . ILE A 1 313 ? 62.298 27.910 46.567 1.00 26.50 321 ILE A N 1
ATOM 2320 C CA . ILE A 1 313 ? 62.508 28.306 47.954 1.00 25.96 321 ILE A CA 1
ATOM 2321 C C . ILE A 1 313 ? 61.592 27.515 48.882 1.00 30.18 321 ILE A C 1
ATOM 2322 O O . ILE A 1 313 ? 61.961 27.211 50.024 1.00 29.37 321 ILE A O 1
ATOM 2327 N N . HIS A 1 314 ? 60.409 27.146 48.403 1.00 26.19 322 HIS A N 1
ATOM 2328 C CA . HIS A 1 314 ? 59.419 26.457 49.225 1.00 22.52 322 HIS A CA 1
ATOM 2329 C C . HIS A 1 314 ? 59.817 25.004 49.450 1.00 22.60 322 HIS A C 1
ATOM 2330 O O . HIS A 1 314 ? 59.977 24.257 48.475 1.00 28.25 322 HIS A O 1
ATOM 2337 N N . PRO A 1 315 ? 59.964 24.555 50.699 1.00 23.23 323 PRO A N 1
ATOM 2338 C CA . PRO A 1 315 ? 60.369 23.159 50.932 1.00 25.14 323 PRO A CA 1
ATOM 2339 C C . PRO A 1 315 ? 59.379 22.145 50.397 1.00 31.72 323 PRO A C 1
ATOM 2340 O O . PRO A 1 315 ? 59.791 21.049 49.994 1.00 28.81 323 PRO A O 1
ATOM 2344 N N . LEU A 1 316 ? 58.085 22.469 50.382 1.00 24.62 324 LEU A N 1
ATOM 2345 C CA . LEU A 1 316 ? 57.093 21.510 49.910 1.00 28.06 324 LEU A CA 1
ATOM 2346 C C . LEU A 1 316 ? 57.077 21.366 48.393 1.00 30.14 324 LEU A C 1
ATOM 2347 O O . LEU A 1 316 ? 56.315 20.537 47.886 1.00 28.65 324 LEU A O 1
ATOM 2352 N N . ASN A 1 317 ? 57.888 22.138 47.665 1.00 31.16 325 ASN A N 1
ATOM 2353 C CA . ASN A 1 317 ? 57.982 22.035 46.215 1.00 31.92 325 ASN A CA 1
ATOM 2354 C C . ASN A 1 317 ? 59.156 21.189 45.738 1.00 32.30 325 ASN A C 1
ATOM 2355 O O . ASN A 1 317 ? 59.206 20.861 44.548 1.00 26.81 325 ASN A O 1
ATOM 2360 N N . GLU A 1 318 ? 60.096 20.832 46.622 1.00 29.65 326 GLU A N 1
ATOM 2361 C CA . GLU A 1 318 ? 61.299 20.123 46.180 1.00 29.21 326 GLU A CA 1
ATOM 2362 C C . GLU A 1 318 ? 60.950 18.821 45.471 1.00 28.90 326 GLU A C 1
ATOM 2363 O O . GLU A 1 318 ? 61.493 18.524 44.402 1.00 29.46 326 GLU A O 1
ATOM 2369 N N . GLY A 1 319 ? 60.054 18.026 46.062 1.00 24.69 327 GLY A N 1
ATOM 2370 C CA . GLY A 1 319 ? 59.714 16.740 45.470 1.00 25.23 327 GLY A CA 1
ATOM 2371 C C . GLY A 1 319 ? 59.136 16.877 44.074 1.00 30.23 327 GLY A C 1
ATOM 2372 O O . GLY A 1 319 ? 59.522 16.152 43.154 1.00 28.02 327 GLY A O 1
ATOM 2373 N N . LEU A 1 320 ? 58.216 17.826 43.893 1.00 28.62 328 LEU A N 1
ATOM 2374 C CA . LEU A 1 320 ? 57.565 17.981 42.596 1.00 33.17 328 LEU A CA 1
ATOM 2375 C C . LEU A 1 320 ? 58.513 18.557 41.554 1.00 36.94 328 LEU A C 1
ATOM 2376 O O . LEU A 1 320 ? 58.390 18.241 40.364 1.00 34.16 328 LEU A O 1
ATOM 2381 N N . ILE A 1 321 ? 59.456 19.399 41.976 1.00 28.33 329 ILE A N 1
ATOM 2382 C CA . ILE A 1 321 ? 60.415 19.964 41.034 1.00 26.39 329 ILE A CA 1
ATOM 2383 C C . ILE A 1 321 ? 61.333 18.874 40.498 1.00 32.71 329 ILE A C 1
ATOM 2384 O O . ILE A 1 321 ? 61.574 18.789 39.288 1.00 27.73 329 ILE A O 1
ATOM 2389 N N . VAL A 1 322 ? 61.841 18.007 41.380 1.00 28.97 330 VAL A N 1
ATOM 2390 C CA . VAL A 1 322 ? 62.665 16.895 40.917 1.00 29.59 330 VAL A CA 1
ATOM 2391 C C . VAL A 1 322 ? 61.850 15.970 40.021 1.00 34.03 330 VAL A C 1
ATOM 2392 O O . VAL A 1 322 ? 62.328 15.516 38.975 1.00 35.45 330 VAL A O 1
ATOM 2396 N N . ASP A 1 323 ? 60.598 15.698 40.404 1.00 31.60 331 ASP A N 1
ATOM 2397 C CA . ASP A 1 323 ? 59.754 14.803 39.614 1.00 34.02 331 ASP A CA 1
ATOM 2398 C C . ASP A 1 323 ? 59.472 15.377 38.231 1.00 32.19 331 ASP A C 1
ATOM 2399 O O . ASP A 1 323 ? 59.406 14.635 37.245 1.00 29.95 331 ASP A O 1
ATOM 2404 N N . ALA A 1 324 ? 59.294 16.694 38.138 1.00 30.04 332 ALA A N 1
ATOM 2405 C CA . ALA A 1 324 ? 59.082 17.334 36.844 1.00 31.20 332 ALA A CA 1
ATOM 2406 C C . ALA A 1 324 ? 60.324 17.310 35.955 1.00 32.67 332 ALA A C 1
ATOM 2407 O O . ALA A 1 324 ? 60.241 17.748 34.803 1.00 27.89 332 ALA A O 1
ATOM 2409 N N . GLY A 1 325 ? 61.462 16.827 36.453 1.00 30.46 333 GLY A N 1
ATOM 2410 C CA . GLY A 1 325 ? 62.632 16.643 35.621 1.00 28.61 333 GLY A CA 1
ATOM 2411 C C . GLY A 1 325 ? 63.555 17.834 35.514 1.00 33.97 333 GLY A C 1
ATOM 2412 O O . GLY A 1 325 ? 64.290 17.944 34.529 1.00 27.39 333 GLY A O 1
ATOM 2413 N N . PHE A 1 326 ? 63.565 18.723 36.509 1.00 29.54 334 PHE A N 1
ATOM 2414 C CA . PHE A 1 326 ? 64.348 19.949 36.400 1.00 30.42 334 PHE A CA 1
ATOM 2415 C C . PHE A 1 326 ? 65.853 19.725 36.535 1.00 33.86 334 PHE A C 1
ATOM 2416 O O . PHE A 1 326 ? 66.624 20.571 36.072 1.00 32.42 334 PHE A O 1
ATOM 2424 N N . LEU A 1 327 ? 66.290 18.612 37.136 1.00 23.30 335 LEU A N 1
ATOM 2425 C CA . LEU A 1 327 ? 67.686 18.486 37.559 1.00 32.99 335 LEU A CA 1
ATOM 2426 C C . LEU A 1 327 ? 68.652 18.578 36.376 1.00 30.16 335 LEU A C 1
ATOM 2427 O O . LEU A 1 327 ? 69.552 19.425 36.358 1.00 30.37 335 LEU A O 1
ATOM 2432 N N . LYS A 1 328 ? 68.491 17.705 35.383 1.00 25.09 336 LYS A N 1
ATOM 2433 C CA . LYS A 1 328 ? 69.393 17.736 34.230 1.00 41.14 336 LYS A CA 1
ATOM 2434 C C . LYS A 1 328 ? 69.317 19.046 33.450 1.00 32.90 336 LYS A C 1
ATOM 2435 O O . LYS A 1 328 ? 70.380 19.608 33.132 1.00 40.83 336 LYS A O 1
ATOM 2441 N N . PRO A 1 329 ? 68.139 19.579 33.100 1.00 30.52 337 PRO A N 1
ATOM 2442 C CA . PRO A 1 329 ? 68.113 20.892 32.429 1.00 33.00 337 PRO A CA 1
ATOM 2443 C C . PRO A 1 329 ? 68.732 22.016 33.244 1.00 32.05 337 PRO A C 1
ATOM 2444 O O . PRO A 1 329 ? 69.326 22.930 32.658 1.00 30.20 337 PRO A O 1
ATOM 2448 N N . LEU A 1 330 ? 68.610 21.989 34.575 1.00 26.22 338 LEU A N 1
ATOM 2449 C CA . LEU A 1 330 ? 69.258 23.017 35.383 1.00 28.83 338 LEU A CA 1
ATOM 2450 C C . LEU A 1 330 ? 70.772 22.936 35.257 1.00 27.43 338 LEU A C 1
ATOM 2451 O O . LEU A 1 330 ? 71.453 23.964 35.162 1.00 28.79 338 LEU A O 1
ATOM 2456 N N . VAL A 1 331 ? 71.314 21.717 35.257 1.00 28.88 339 VAL A N 1
ATOM 2457 C CA . VAL A 1 331 ? 72.755 21.533 35.122 1.00 28.39 339 VAL A CA 1
ATOM 2458 C C . VAL A 1 331 ? 73.229 22.021 33.758 1.00 30.70 339 VAL A C 1
ATOM 2459 O O . VAL A 1 331 ? 74.288 22.652 33.642 1.00 31.48 339 VAL A O 1
ATOM 2463 N N . ARG A 1 332 ? 72.445 21.762 32.707 1.00 28.58 340 ARG A N 1
ATOM 2464 C CA . ARG A 1 332 ? 72.826 22.227 31.377 1.00 32.22 340 ARG A CA 1
ATOM 2465 C C . ARG A 1 332 ? 72.889 23.746 31.311 1.00 34.76 340 ARG A C 1
ATOM 2466 O O . ARG A 1 332 ? 73.641 24.300 30.501 1.00 38.47 340 ARG A O 1
ATOM 2474 N N . LEU A 1 333 ? 72.122 24.436 32.160 1.00 25.98 341 LEU A N 1
ATOM 2475 C CA . LEU A 1 333 ? 72.160 25.894 32.192 1.00 34.56 341 LEU A CA 1
ATOM 2476 C C . LEU A 1 333 ? 73.509 26.430 32.643 1.00 32.57 341 LEU A C 1
ATOM 2477 O O . LEU A 1 333 ? 73.834 27.584 32.348 1.00 34.33 341 LEU A O 1
ATOM 2482 N N . LEU A 1 334 ? 74.297 25.629 33.357 1.00 35.19 342 LEU A N 1
ATOM 2483 C CA . LEU A 1 334 ? 75.618 26.086 33.758 1.00 32.44 342 LEU A CA 1
ATOM 2484 C C . LEU A 1 334 ? 76.544 26.277 32.563 1.00 36.44 342 LEU A C 1
ATOM 2485 O O . LEU A 1 334 ? 77.621 26.860 32.721 1.00 47.92 342 LEU A O 1
ATOM 2490 N N . ASP A 1 335 ? 76.136 25.829 31.373 1.00 35.21 343 ASP A N 1
ATOM 2491 C CA . ASP A 1 335 ? 76.893 26.050 30.150 1.00 39.05 343 ASP A CA 1
ATOM 2492 C C . ASP A 1 335 ? 76.756 27.468 29.610 1.00 45.33 343 ASP A C 1
ATOM 2493 O O . ASP A 1 335 ? 77.488 27.828 28.682 1.00 36.91 343 ASP A O 1
ATOM 2498 N N . TYR A 1 336 ? 75.841 28.276 30.152 1.00 41.89 344 TYR A N 1
ATOM 2499 C CA . TYR A 1 336 ? 75.737 29.688 29.779 1.00 40.10 344 TYR A CA 1
ATOM 2500 C C . TYR A 1 336 ? 76.854 30.468 30.476 1.00 39.06 344 TYR A C 1
ATOM 2501 O O . TYR A 1 336 ? 76.630 31.291 31.366 1.00 39.23 344 TYR A O 1
ATOM 2510 N N . LYS A 1 337 ? 78.090 30.194 30.049 1.00 37.92 345 LYS A N 1
ATOM 2511 C CA . LYS A 1 337 ? 79.233 30.777 30.742 1.00 44.89 345 LYS A CA 1
ATOM 2512 C C . LYS A 1 337 ? 79.325 32.284 30.546 1.00 44.34 345 LYS A C 1
ATOM 2513 O O . LYS A 1 337 ? 80.077 32.946 31.268 1.00 43.43 345 LYS A O 1
ATOM 2519 N N . ASP A 1 338 ? 78.563 32.844 29.611 1.00 40.57 346 ASP A N 1
ATOM 2520 C CA . ASP A 1 338 ? 78.514 34.285 29.414 1.00 47.50 346 ASP A CA 1
ATOM 2521 C C . ASP A 1 338 ? 77.316 34.944 30.087 1.00 42.28 346 ASP A C 1
ATOM 2522 O O . ASP A 1 338 ? 77.140 36.158 29.945 1.00 37.83 346 ASP A O 1
ATOM 2527 N N . SER A 1 339 ? 76.485 34.192 30.803 1.00 33.58 347 SER A N 1
ATOM 2528 C CA . SER A 1 339 ? 75.353 34.775 31.525 1.00 33.10 347 SER A CA 1
ATOM 2529 C C . SER A 1 339 ? 75.506 34.449 33.007 1.00 39.74 347 SER A C 1
ATOM 2530 O O . SER A 1 339 ? 75.070 33.398 33.483 1.00 38.32 347 SER A O 1
ATOM 2533 N N . GLU A 1 340 ? 76.135 35.369 33.733 1.00 38.22 348 GLU A N 1
ATOM 2534 C CA . GLU A 1 340 ? 76.220 35.253 35.182 1.00 39.75 348 GLU A CA 1
ATOM 2535 C C . GLU A 1 340 ? 74.851 35.085 35.817 1.00 33.93 348 GLU A C 1
ATOM 2536 O O . GLU A 1 340 ? 74.690 34.324 36.777 1.00 35.98 348 GLU A O 1
ATOM 2542 N N . GLU A 1 341 ? 73.857 35.809 35.309 1.00 37.16 349 GLU A N 1
ATOM 2543 C CA . GLU A 1 341 ? 72.528 35.762 35.901 1.00 32.55 349 GLU A CA 1
ATOM 2544 C C . GLU A 1 341 ? 71.901 34.382 35.747 1.00 36.88 349 GLU A C 1
ATOM 2545 O O . GLU A 1 341 ? 71.298 33.862 36.693 1.00 34.64 349 GLU A O 1
ATOM 2551 N N . ILE A 1 342 ? 72.039 33.766 34.569 1.00 36.28 350 ILE A N 1
ATOM 2552 C CA . ILE A 1 342 ? 71.510 32.417 34.373 1.00 32.01 350 ILE A CA 1
ATOM 2553 C C . ILE A 1 342 ? 72.243 31.423 35.268 1.00 29.30 350 ILE A C 1
ATOM 2554 O O . ILE A 1 342 ? 71.625 30.576 35.921 1.00 32.67 350 ILE A O 1
ATOM 2559 N N . GLN A 1 343 ? 73.574 31.522 35.319 1.00 30.84 351 GLN A N 1
ATOM 2560 C CA . GLN A 1 343 ? 74.362 30.554 36.077 1.00 29.23 351 GLN A CA 1
ATOM 2561 C C . GLN A 1 343 ? 74.051 30.629 37.567 1.00 31.75 351 GLN A C 1
ATOM 2562 O O . GLN A 1 343 ? 73.852 29.596 38.218 1.00 29.85 351 GLN A O 1
ATOM 2568 N N . CYS A 1 344 ? 74.022 31.842 38.132 1.00 27.54 352 CYS A N 1
ATOM 2569 C CA . CYS A 1 344 ? 73.716 31.974 39.555 1.00 29.47 352 CYS A CA 1
ATOM 2570 C C . CYS A 1 344 ? 72.317 31.465 39.876 1.00 23.68 352 CYS A C 1
ATOM 2571 O O . CYS A 1 344 ? 72.119 30.772 40.880 1.00 29.06 352 CYS A O 1
ATOM 2574 N N . HIS A 1 345 ? 71.325 31.817 39.049 1.00 23.61 353 HIS A N 1
ATOM 2575 C CA . HIS A 1 345 ? 69.960 31.368 39.311 1.00 22.18 353 HIS A CA 1
ATOM 2576 C C . HIS A 1 345 ? 69.865 29.849 39.255 1.00 26.38 353 HIS A C 1
ATOM 2577 O O . HIS A 1 345 ? 69.146 29.236 40.052 1.00 21.68 353 HIS A O 1
ATOM 2584 N N . ALA A 1 346 ? 70.593 29.224 38.325 1.00 23.39 354 ALA A N 1
ATOM 2585 C CA . ALA A 1 346 ? 70.562 27.769 38.217 1.00 23.76 354 ALA A CA 1
ATOM 2586 C C . ALA A 1 346 ? 71.205 27.114 39.433 1.00 30.37 354 ALA A C 1
ATOM 2587 O O . ALA A 1 346 ? 70.642 26.179 40.014 1.00 29.18 354 ALA A O 1
ATOM 2589 N N . VAL A 1 347 ? 72.390 27.588 39.833 1.00 28.03 355 VAL A N 1
ATOM 2590 C CA . VAL A 1 347 ? 73.048 27.015 41.006 1.00 27.70 355 VAL A CA 1
ATOM 2591 C C . VAL A 1 347 ? 72.201 27.243 42.250 1.00 29.00 355 VAL A C 1
ATOM 2592 O O . VAL A 1 347 ? 72.054 26.352 43.095 1.00 26.95 355 VAL A O 1
ATOM 2596 N N . SER A 1 348 ? 71.634 28.443 42.381 1.00 21.03 356 SER A N 1
ATOM 2597 C CA . SER A 1 348 ? 70.810 28.748 43.543 1.00 29.49 356 SER A CA 1
ATOM 2598 C C . SER A 1 348 ? 69.591 27.834 43.603 1.00 26.49 356 SER A C 1
ATOM 2599 O O . SER A 1 348 ? 69.199 27.379 44.684 1.00 25.24 356 SER A O 1
ATOM 2602 N N . THR A 1 349 ? 68.990 27.537 42.448 1.00 25.06 357 THR A N 1
ATOM 2603 C CA . THR A 1 349 ? 67.891 26.578 42.410 1.00 26.18 357 THR A CA 1
ATOM 2604 C C . THR A 1 349 ? 68.343 25.215 42.914 1.00 24.48 357 THR A C 1
ATOM 2605 O O . THR A 1 349 ? 67.672 24.592 43.744 1.00 23.90 357 THR A O 1
ATOM 2609 N N . LEU A 1 350 ? 69.486 24.734 42.417 1.00 29.11 358 LEU A N 1
ATOM 2610 C CA . LEU A 1 350 ? 69.997 23.440 42.856 1.00 28.11 358 LEU A CA 1
ATOM 2611 C C . LEU A 1 350 ? 70.289 23.441 44.352 1.00 21.81 358 LEU A C 1
ATOM 2612 O O . LEU A 1 350 ? 70.006 22.458 45.047 1.00 30.54 358 LEU A O 1
ATOM 2617 N N . ARG A 1 351 ? 70.841 24.541 44.871 1.00 22.56 359 ARG A N 1
ATOM 2618 C CA . ARG A 1 351 ? 71.092 24.626 46.307 1.00 33.08 359 ARG A CA 1
ATOM 2619 C C . ARG A 1 351 ? 69.794 24.574 47.104 1.00 27.54 359 ARG A C 1
ATOM 2620 O O . ARG A 1 351 ? 69.727 23.908 48.143 1.00 27.50 359 ARG A O 1
ATOM 2628 N N . ASN A 1 352 ? 68.760 25.285 46.645 1.00 30.42 360 ASN A N 1
ATOM 2629 C CA . ASN A 1 352 ? 67.465 25.236 47.320 1.00 28.41 360 ASN A CA 1
ATOM 2630 C C . ASN A 1 352 ? 66.952 23.806 47.417 1.00 31.09 360 ASN A C 1
ATOM 2631 O O . ASN A 1 352 ? 66.487 23.373 48.478 1.00 35.25 360 ASN A O 1
ATOM 2636 N N . LEU A 1 353 ? 67.036 23.052 46.316 1.00 27.18 361 LEU A N 1
ATOM 2637 C CA . LEU A 1 353 ? 66.547 21.676 46.322 1.00 23.20 361 LEU A CA 1
ATOM 2638 C C . LEU A 1 353 ? 67.369 20.805 47.262 1.00 32.87 361 LEU A C 1
ATOM 2639 O O . LEU A 1 353 ? 66.816 19.966 47.987 1.00 33.32 361 LEU A O 1
ATOM 2644 N N . ALA A 1 354 ? 68.691 20.990 47.266 1.00 30.47 362 ALA A N 1
ATOM 2645 C CA . ALA A 1 354 ? 69.536 20.225 48.176 1.00 27.93 362 ALA A CA 1
ATOM 2646 C C . ALA A 1 354 ? 69.270 20.589 49.629 1.00 27.98 362 ALA A C 1
ATOM 2647 O O . ALA A 1 354 ? 69.358 19.725 50.509 1.00 33.96 362 ALA A O 1
ATOM 2649 N N . ALA A 1 355 ? 68.943 21.853 49.903 1.00 22.29 363 ALA A N 1
ATOM 2650 C CA . ALA A 1 355 ? 68.709 22.275 51.279 1.00 28.50 363 ALA A CA 1
ATOM 2651 C C . ALA A 1 355 ? 67.352 21.821 51.799 1.00 29.92 363 ALA A C 1
ATOM 2652 O O . ALA A 1 355 ? 67.187 21.641 53.011 1.00 29.00 363 ALA A O 1
ATOM 2654 N N . SER A 1 356 ? 66.372 21.640 50.913 1.00 31.08 364 SER A N 1
ATOM 2655 C CA . SER A 1 356 ? 65.038 21.266 51.368 1.00 26.59 364 SER A CA 1
ATOM 2656 C C . SER A 1 356 ? 64.997 19.820 51.834 1.00 27.98 364 SER A C 1
ATOM 2657 O O . SER A 1 356 ? 64.350 19.505 52.840 1.00 32.92 364 SER A O 1
ATOM 2660 N N . SER A 1 357 ? 65.679 18.927 51.123 1.00 25.17 365 SER A N 1
ATOM 2661 C CA . SER A 1 357 ? 65.512 17.505 51.378 1.00 30.24 365 SER A CA 1
ATOM 2662 C C . SER A 1 357 ? 66.735 16.747 50.888 1.00 35.33 365 SER A C 1
ATOM 2663 O O . SER A 1 357 ? 67.399 17.157 49.933 1.00 29.58 365 SER A O 1
ATOM 2666 N N . GLU A 1 358 ? 67.026 15.642 51.567 1.00 33.78 366 GLU A N 1
ATOM 2667 C CA . GLU A 1 358 ? 68.029 14.684 51.130 1.00 37.57 366 GLU A CA 1
ATOM 2668 C C . GLU A 1 358 ? 67.428 13.547 50.318 1.00 39.55 366 GLU A C 1
ATOM 2669 O O . GLU A 1 358 ? 68.162 12.652 49.892 1.00 40.28 366 GLU A O 1
ATOM 2675 N N . LYS A 1 359 ? 66.113 13.559 50.097 1.00 39.45 367 LYS A N 1
ATOM 2676 C CA . LYS A 1 359 ? 65.436 12.374 49.588 1.00 45.89 367 LYS A CA 1
ATOM 2677 C C . LYS A 1 359 ? 65.758 12.090 48.129 1.00 52.39 367 LYS A C 1
ATOM 2678 O O . LYS A 1 359 ? 65.657 10.937 47.700 1.00 57.09 367 LYS A O 1
ATOM 2684 N N . ASN A 1 360 ? 66.142 13.104 47.359 1.00 46.48 368 ASN A N 1
ATOM 2685 C CA . ASN A 1 360 ? 66.474 12.919 45.955 1.00 43.60 368 ASN A CA 1
ATOM 2686 C C . ASN A 1 360 ? 67.961 13.126 45.697 1.00 35.91 368 ASN A C 1
ATOM 2687 O O . ASN A 1 360 ? 68.360 13.435 44.569 1.00 36.17 368 ASN A O 1
ATOM 2692 N N . ARG A 1 361 ? 68.787 12.941 46.730 1.00 33.89 369 ARG A N 1
ATOM 2693 C CA . ARG A 1 361 ? 70.220 13.188 46.618 1.00 40.46 369 ARG A CA 1
ATOM 2694 C C . ARG A 1 361 ? 70.873 12.272 45.588 1.00 41.64 369 ARG A C 1
ATOM 2695 O O . ARG A 1 361 ? 71.843 12.668 44.934 1.00 43.14 369 ARG A O 1
ATOM 2703 N N . LYS A 1 362 ? 70.353 11.055 45.417 1.00 39.18 370 LYS A N 1
ATOM 2704 C CA . LYS A 1 362 ? 70.908 10.146 44.418 1.00 39.95 370 LYS A CA 1
ATOM 2705 C C . LYS A 1 362 ? 70.747 10.712 43.011 1.00 45.38 370 LYS A C 1
ATOM 2706 O O . LYS A 1 362 ? 71.720 10.818 42.255 1.00 43.56 370 LYS A O 1
ATOM 2712 N N . GLU A 1 363 ? 69.518 11.088 42.640 1.00 47.12 371 GLU A N 1
ATOM 2713 C CA . GLU A 1 363 ? 69.300 11.680 41.324 1.00 43.35 371 GLU A CA 1
ATOM 2714 C C . GLU A 1 363 ? 70.022 13.015 41.188 1.00 42.16 371 GLU A C 1
ATOM 2715 O O . GLU A 1 363 ? 70.402 13.407 40.079 1.00 47.53 371 GLU A O 1
ATOM 2721 N N . PHE A 1 364 ? 70.225 13.723 42.301 1.00 42.40 372 PHE A N 1
ATOM 2722 C CA . PHE A 1 364 ? 71.046 14.929 42.271 1.00 34.67 372 PHE A CA 1
ATOM 2723 C C . PHE A 1 364 ? 72.447 14.620 41.757 1.00 29.80 372 PHE A C 1
ATOM 2724 O O . PHE A 1 364 ? 72.980 15.345 40.909 1.00 32.66 372 PHE A O 1
ATOM 2732 N N . PHE A 1 365 ? 73.047 13.529 42.239 1.00 38.40 373 PHE A N 1
ATOM 2733 C CA . PHE A 1 365 ? 74.382 13.151 41.786 1.00 37.09 373 PHE A CA 1
ATOM 2734 C C . PHE A 1 365 ? 74.363 12.671 40.340 1.00 42.11 373 PHE A C 1
ATOM 2735 O O . PHE A 1 365 ? 75.269 12.990 39.561 1.00 45.79 373 PHE A O 1
ATOM 2743 N N . GLU A 1 366 ? 73.343 11.899 39.963 1.00 38.85 374 GLU A N 1
ATOM 2744 C CA . GLU A 1 366 ? 73.262 11.390 38.599 1.00 41.74 374 GLU A CA 1
ATOM 2745 C C . GLU A 1 366 ? 73.039 12.499 37.580 1.00 39.36 374 GLU A C 1
ATOM 2746 O O . GLU A 1 366 ? 73.280 12.288 36.389 1.00 47.77 374 GLU A O 1
ATOM 2752 N N . SER A 1 367 ? 72.591 13.673 38.023 1.00 43.08 375 SER A N 1
ATOM 2753 C CA . SER A 1 367 ? 72.369 14.816 37.147 1.00 31.68 375 SER A CA 1
ATOM 2754 C C . SER A 1 367 ? 73.656 15.401 36.578 1.00 36.24 375 SER A C 1
ATOM 2755 O O . SER A 1 367 ? 73.588 16.173 35.616 1.00 35.19 375 SER A O 1
ATOM 2758 N N . GLY A 1 368 ? 74.814 15.056 37.136 1.00 34.22 376 GLY A N 1
ATOM 2759 C CA . GLY A 1 368 ? 76.049 15.725 36.791 1.00 31.38 376 GLY A CA 1
ATOM 2760 C C . GLY A 1 368 ? 76.273 17.042 37.501 1.00 36.41 376 GLY A C 1
ATOM 2761 O O . GLY A 1 368 ? 77.237 17.745 37.177 1.00 36.63 376 GLY A O 1
ATOM 2762 N N . ALA A 1 369 ? 75.419 17.391 38.468 1.00 30.93 377 ALA A N 1
ATOM 2763 C CA . ALA A 1 369 ? 75.484 18.711 39.091 1.00 30.94 377 ALA A CA 1
ATOM 2764 C C . ALA A 1 369 ? 76.797 18.925 39.832 1.00 30.91 377 ALA A C 1
ATOM 2765 O O . ALA A 1 369 ? 77.364 20.023 39.798 1.00 34.88 377 ALA A O 1
ATOM 2767 N N . VAL A 1 370 ? 77.292 17.892 40.513 1.00 31.69 378 VAL A N 1
ATOM 2768 C CA . VAL A 1 370 ? 78.502 18.048 41.317 1.00 36.16 378 VAL A CA 1
ATOM 2769 C C . VAL A 1 370 ? 79.711 18.273 40.420 1.00 37.58 378 VAL A C 1
ATOM 2770 O O . VAL A 1 370 ? 80.515 19.186 40.648 1.00 37.48 378 VAL A O 1
ATOM 2774 N N . GLU A 1 371 ? 79.857 17.445 39.384 1.00 34.98 379 GLU A N 1
ATOM 2775 C CA . GLU A 1 371 ? 80.991 17.582 38.477 1.00 36.99 379 GLU A CA 1
ATOM 2776 C C . GLU A 1 371 ? 80.955 18.916 37.742 1.00 39.95 379 GLU A C 1
ATOM 2777 O O . GLU A 1 371 ? 81.992 19.566 37.572 1.00 41.17 379 GLU A O 1
ATOM 2783 N N . LYS A 1 372 ? 79.769 19.346 37.307 1.00 38.63 380 LYS A N 1
ATOM 2784 C CA . LYS A 1 372 ? 79.664 20.611 36.585 1.00 36.32 380 LYS A CA 1
ATOM 2785 C C . LYS A 1 372 ? 79.979 21.794 37.494 1.00 30.49 380 LYS A C 1
ATOM 2786 O O . LYS A 1 372 ? 80.669 22.732 37.081 1.00 32.26 380 LYS A O 1
ATOM 2792 N N . CYS A 1 373 ? 79.491 21.762 38.738 1.00 27.80 381 CYS A N 1
ATOM 2793 C CA . CYS A 1 373 ? 79.827 22.814 39.691 1.00 26.68 381 CYS A CA 1
ATOM 2794 C C . CYS A 1 373 ? 81.315 22.802 40.003 1.00 39.06 381 CYS A C 1
ATOM 2795 O O . CYS A 1 373 ? 81.942 23.860 40.145 1.00 38.42 381 CYS A O 1
ATOM 2798 N N . LYS A 1 374 ? 81.892 21.604 40.116 1.00 46.67 382 LYS A N 1
ATOM 2799 C CA . LYS A 1 374 ? 83.331 21.474 40.309 1.00 42.06 382 LYS A CA 1
ATOM 2800 C C . LYS A 1 374 ? 84.100 22.178 39.197 1.00 43.61 382 LYS A C 1
ATOM 2801 O O . LYS A 1 374 ? 85.079 22.885 39.462 1.00 46.60 382 LYS A O 1
ATOM 2807 N N . GLU A 1 375 ? 83.650 22.027 37.947 1.00 44.05 383 GLU A N 1
ATOM 2808 C CA . GLU A 1 375 ? 84.355 22.644 36.826 1.00 49.68 383 GLU A CA 1
ATOM 2809 C C . GLU A 1 375 ? 84.199 24.159 36.833 1.00 51.87 383 GLU A C 1
ATOM 2810 O O . GLU A 1 375 ? 85.155 24.886 36.543 1.00 61.96 383 GLU A O 1
ATOM 2816 N N . LEU A 1 376 ? 83.002 24.658 37.148 1.00 43.26 384 LEU A N 1
ATOM 2817 C CA . LEU A 1 376 ? 82.800 26.101 37.192 1.00 40.51 384 LEU A CA 1
ATOM 2818 C C . LEU A 1 376 ? 83.474 26.748 38.392 1.00 44.09 384 LEU A C 1
ATOM 2819 O O . LEU A 1 376 ? 83.735 27.954 38.353 1.00 43.29 384 LEU A O 1
ATOM 2824 N N . ALA A 1 377 ? 83.755 25.977 39.448 1.00 43.60 385 ALA A N 1
ATOM 2825 C CA . ALA A 1 377 ? 84.157 26.562 40.725 1.00 41.90 385 ALA A CA 1
ATOM 2826 C C . ALA A 1 377 ? 85.328 27.523 40.569 1.00 42.63 385 ALA A C 1
ATOM 2827 O O . ALA A 1 377 ? 85.370 28.574 41.218 1.00 51.62 385 ALA A O 1
ATOM 2829 N N . LEU A 1 378 ? 86.274 27.200 39.693 1.00 44.18 386 LEU A N 1
ATOM 2830 C CA . LEU A 1 378 ? 87.457 28.034 39.550 1.00 66.45 386 LEU A CA 1
ATOM 2831 C C . LEU A 1 378 ? 87.418 28.982 38.357 1.00 79.27 386 LEU A C 1
ATOM 2832 O O . LEU A 1 378 ? 87.994 30.071 38.445 1.00 83.31 386 LEU A O 1
ATOM 2837 N N . ASP A 1 379 ? 86.762 28.640 37.251 1.00 91.46 387 ASP A N 1
ATOM 2838 C CA . ASP A 1 379 ? 86.680 29.589 36.135 1.00 96.95 387 ASP A CA 1
ATOM 2839 C C . ASP A 1 379 ? 85.240 30.063 35.928 1.00 88.10 387 ASP A C 1
ATOM 2840 O O . ASP A 1 379 ? 84.559 29.761 34.945 1.00 93.91 387 ASP A O 1
ATOM 2845 N N . SER A 1 380 ? 84.793 30.843 36.904 1.00 65.50 388 SER A N 1
ATOM 2846 C CA . SER A 1 380 ? 83.490 31.483 36.878 1.00 58.34 388 SER A CA 1
ATOM 2847 C C . SER A 1 380 ? 83.589 32.769 37.682 1.00 50.32 388 SER A C 1
ATOM 2848 O O . SER A 1 380 ? 84.533 32.948 38.459 1.00 43.84 388 SER A O 1
ATOM 2851 N N . PRO A 1 381 ? 82.646 33.687 37.512 1.00 49.09 389 PRO A N 1
ATOM 2852 C CA . PRO A 1 381 ? 82.684 34.928 38.291 1.00 46.55 389 PRO A CA 1
ATOM 2853 C C . PRO A 1 381 ? 82.487 34.664 39.777 1.00 49.18 389 PRO A C 1
ATOM 2854 O O . PRO A 1 381 ? 82.045 33.591 40.196 1.00 44.55 389 PRO A O 1
ATOM 2858 N N . VAL A 1 382 ? 82.819 35.677 40.581 1.00 44.85 390 VAL A N 1
ATOM 2859 C CA . VAL A 1 382 ? 82.788 35.505 42.029 1.00 43.98 390 VAL A CA 1
ATOM 2860 C C . VAL A 1 382 ? 81.362 35.261 42.516 1.00 38.31 390 VAL A C 1
ATOM 2861 O O . VAL A 1 382 ? 81.138 34.456 43.429 1.00 36.60 390 VAL A O 1
ATOM 2865 N N . SER A 1 383 ? 80.374 35.920 41.903 1.00 33.35 391 SER A N 1
ATOM 2866 C CA . SER A 1 383 ? 78.988 35.678 42.295 1.00 34.36 391 SER A CA 1
ATOM 2867 C C . SER A 1 383 ? 78.588 34.230 42.032 1.00 34.50 391 SER A C 1
ATOM 2868 O O . SER A 1 383 ? 77.858 33.624 42.826 1.00 34.64 391 SER A O 1
ATOM 2871 N N . VAL A 1 384 ? 79.061 33.655 40.924 1.00 33.18 392 VAL A N 1
ATOM 2872 C CA . VAL A 1 384 ? 78.811 32.240 40.669 1.00 30.34 392 VAL A CA 1
ATOM 2873 C C . VAL A 1 384 ? 79.587 31.383 41.659 1.00 29.00 392 VAL A C 1
ATOM 2874 O O . VAL A 1 384 ? 79.075 30.377 42.165 1.00 28.40 392 VAL A O 1
ATOM 2878 N N . GLN A 1 385 ? 80.834 31.767 41.948 1.00 30.41 393 GLN A N 1
ATOM 2879 C CA . GLN A 1 385 ? 81.604 31.080 42.980 1.00 33.31 393 GLN A CA 1
ATOM 2880 C C . GLN A 1 385 ? 80.865 31.089 44.312 1.00 32.53 393 GLN A C 1
ATOM 2881 O O . GLN A 1 385 ? 80.845 30.078 45.026 1.00 26.81 393 GLN A O 1
ATOM 2887 N N . SER A 1 386 ? 80.243 32.222 44.656 1.00 26.79 394 SER A N 1
ATOM 2888 C CA . SER A 1 386 ? 79.500 32.315 45.909 1.00 33.90 394 SER A CA 1
ATOM 2889 C C . SER A 1 386 ? 78.358 31.310 45.950 1.00 32.79 394 SER A C 1
ATOM 2890 O O . SER A 1 386 ? 78.104 30.690 46.989 1.00 33.94 394 SER A O 1
ATOM 2893 N N . GLU A 1 387 ? 77.649 31.145 44.831 1.00 35.39 395 GLU A N 1
ATOM 2894 C CA . GLU A 1 387 ? 76.532 30.208 44.797 1.00 28.63 395 GLU A CA 1
ATOM 2895 C C . GLU A 1 387 ? 77.018 28.767 44.868 1.00 25.15 395 GLU A C 1
ATOM 2896 O O . GLU A 1 387 ? 76.451 27.949 45.604 1.00 27.42 395 GLU A O 1
ATOM 2902 N N . ILE A 1 388 ? 78.070 28.441 44.113 1.00 30.52 396 ILE A N 1
ATOM 2903 C CA . ILE A 1 388 ? 78.571 27.070 44.076 1.00 30.45 396 ILE A CA 1
ATOM 2904 C C . ILE A 1 388 ? 79.127 26.662 45.432 1.00 29.91 396 ILE A C 1
ATOM 2905 O O . ILE A 1 388 ? 78.875 25.549 45.912 1.00 31.88 396 ILE A O 1
ATOM 2910 N N . SER A 1 389 ? 79.897 27.546 46.072 1.00 28.81 397 SER A N 1
ATOM 2911 C CA . SER A 1 389 ? 80.487 27.191 47.360 1.00 26.86 397 SER A CA 1
ATOM 2912 C C . SER A 1 389 ? 79.410 27.002 48.423 1.00 27.45 397 SER A C 1
ATOM 2913 O O . SER A 1 389 ? 79.517 26.110 49.270 1.00 29.54 397 SER A O 1
ATOM 2916 N N . ALA A 1 390 ? 78.349 27.809 48.376 1.00 27.14 398 ALA A N 1
ATOM 2917 C CA . ALA A 1 390 ? 77.252 27.639 49.324 1.00 24.71 398 ALA A CA 1
ATOM 2918 C C . ALA A 1 390 ? 76.520 26.324 49.086 1.00 33.02 398 ALA A C 1
ATOM 2919 O O . ALA A 1 390 ? 76.101 25.655 50.040 1.00 34.81 398 ALA A O 1
ATOM 2921 N N . CYS A 1 391 ? 76.353 25.941 47.819 1.00 33.24 399 CYS A N 1
ATOM 2922 C CA . CYS A 1 391 ? 75.703 24.675 47.502 1.00 27.60 399 CYS A CA 1
ATOM 2923 C C . CYS A 1 391 ? 76.550 23.497 47.968 1.00 24.28 399 CYS A C 1
ATOM 2924 O O . CYS A 1 391 ? 76.024 22.523 48.520 1.00 33.00 399 CYS A O 1
ATOM 2927 N N . PHE A 1 392 ? 77.866 23.564 47.745 1.00 29.70 400 PHE A N 1
ATOM 2928 C CA . PHE A 1 392 ? 78.763 22.555 48.302 1.00 29.52 400 PHE A CA 1
ATOM 2929 C C . PHE A 1 392 ? 78.632 22.482 49.821 1.00 33.43 400 PHE A C 1
ATOM 2930 O O . PHE A 1 392 ? 78.581 21.387 50.396 1.00 29.72 400 PHE A O 1
ATOM 2938 N N . ALA A 1 393 ? 78.585 23.639 50.489 1.00 27.23 401 ALA A N 1
ATOM 2939 C CA . ALA A 1 393 ? 78.460 23.642 51.945 1.00 28.28 401 ALA A CA 1
ATOM 2940 C C . ALA A 1 393 ? 77.162 22.980 52.387 1.00 31.83 401 ALA A C 1
ATOM 2941 O O . ALA A 1 393 ? 77.140 22.241 53.378 1.00 34.94 401 ALA A O 1
ATOM 2943 N N . ILE A 1 394 ? 76.071 23.224 51.657 1.00 32.77 402 ILE A N 1
ATOM 2944 C CA . ILE A 1 394 ? 74.801 22.574 51.975 1.00 29.63 402 ILE A CA 1
ATOM 2945 C C . ILE A 1 394 ? 74.913 21.071 51.763 1.00 28.94 402 ILE A C 1
ATOM 2946 O O . ILE A 1 394 ? 74.481 20.271 52.603 1.00 32.34 402 ILE A O 1
ATOM 2951 N N . LEU A 1 395 ? 75.505 20.666 50.636 1.00 28.43 403 LEU A N 1
ATOM 2952 C CA . LEU A 1 395 ? 75.621 19.244 50.323 1.00 31.89 403 LEU A CA 1
ATOM 2953 C C . LEU A 1 395 ? 76.443 18.504 51.372 1.00 35.94 403 LEU A C 1
ATOM 2954 O O . LEU A 1 395 ? 76.151 17.346 51.695 1.00 33.66 403 LEU A O 1
ATOM 2959 N N . ALA A 1 396 ? 77.474 19.155 51.915 1.00 31.75 404 ALA A N 1
ATOM 2960 C CA . ALA A 1 396 ? 78.378 18.490 52.846 1.00 32.58 404 ALA A CA 1
ATOM 2961 C C . ALA A 1 396 ? 77.760 18.256 54.220 1.00 34.29 404 ALA A C 1
ATOM 2962 O O . ALA A 1 396 ? 78.407 17.632 55.068 1.00 37.47 404 ALA A O 1
ATOM 2964 N N . LEU A 1 397 ? 76.535 18.728 54.461 1.00 36.02 405 LEU A N 1
ATOM 2965 C CA . LEU A 1 397 ? 75.897 18.529 55.758 1.00 33.91 405 LEU A CA 1
ATOM 2966 C C . LEU A 1 397 ? 75.399 17.101 55.932 1.00 46.18 405 LEU A C 1
ATOM 2967 O O . LEU A 1 397 ? 75.496 16.538 57.027 1.00 54.69 405 LEU A O 1
ATOM 2972 N N . ALA A 1 398 ? 74.856 16.506 54.872 1.00 41.71 406 ALA A N 1
ATOM 2973 C CA . ALA A 1 398 ? 74.251 15.182 54.966 1.00 43.04 406 ALA A CA 1
ATOM 2974 C C . ALA A 1 398 ? 75.340 14.129 55.129 1.00 37.54 406 ALA A C 1
ATOM 2975 O O . ALA A 1 398 ? 76.147 13.914 54.219 1.00 37.56 406 ALA A O 1
ATOM 2977 N N . ASP A 1 399 ? 75.357 13.461 56.285 1.00 44.68 407 ASP A N 1
ATOM 2978 C CA . ASP A 1 399 ? 76.316 12.383 56.499 1.00 48.50 407 ASP A CA 1
ATOM 2979 C C . ASP A 1 399 ? 76.174 11.287 55.451 1.00 45.12 407 ASP A C 1
ATOM 2980 O O . ASP A 1 399 ? 77.153 10.599 55.137 1.00 41.23 407 ASP A O 1
ATOM 2985 N N . VAL A 1 400 ? 74.976 11.122 54.885 1.00 49.80 408 VAL A N 1
ATOM 2986 C CA . VAL A 1 400 ? 74.731 10.005 53.982 1.00 59.03 408 VAL A CA 1
ATOM 2987 C C . VAL A 1 400 ? 75.447 10.169 52.644 1.00 59.45 408 VAL A C 1
ATOM 2988 O O . VAL A 1 400 ? 75.694 9.171 51.957 1.00 63.83 408 VAL A O 1
ATOM 2992 N N . SER A 1 401 ? 75.808 11.392 52.251 1.00 48.48 409 SER A N 1
ATOM 2993 C CA . SER A 1 401 ? 76.455 11.608 50.961 1.00 52.04 409 SER A CA 1
ATOM 2994 C C . SER A 1 401 ? 77.881 12.141 51.077 1.00 50.34 409 SER A C 1
ATOM 2995 O O . SER A 1 401 ? 78.465 12.524 50.056 1.00 53.00 409 SER A O 1
ATOM 2998 N N . LYS A 1 402 ? 78.466 12.159 52.278 1.00 44.66 410 LYS A N 1
ATOM 2999 C CA . LYS A 1 402 ? 79.793 12.748 52.443 1.00 41.06 410 LYS A CA 1
ATOM 3000 C C . LYS A 1 402 ? 80.841 12.006 51.619 1.00 48.69 410 LYS A C 1
ATOM 3001 O O . LYS A 1 402 ? 81.632 12.627 50.900 1.00 49.70 410 LYS A O 1
ATOM 3007 N N . LEU A 1 403 ? 80.858 10.673 51.703 1.00 39.90 411 LEU A N 1
ATOM 3008 C CA . LEU A 1 403 ? 81.877 9.911 50.986 1.00 42.10 411 LEU A CA 1
ATOM 3009 C C . LEU A 1 403 ? 81.672 9.981 49.477 1.00 48.87 411 LEU A C 1
ATOM 3010 O O . LEU A 1 403 ? 82.647 10.011 48.718 1.00 44.76 411 LEU A O 1
ATOM 3015 N N . ASP A 1 404 ? 80.414 9.997 49.024 1.00 52.49 412 ASP A N 1
ATOM 3016 C CA . ASP A 1 404 ? 80.143 10.190 47.600 1.00 48.85 412 ASP A CA 1
ATOM 3017 C C . ASP A 1 404 ? 80.717 11.513 47.108 1.00 44.10 412 ASP A C 1
ATOM 3018 O O . ASP A 1 404 ? 81.256 11.592 45.998 1.00 42.40 412 ASP A O 1
ATOM 3023 N N . LEU A 1 405 ? 80.614 12.563 47.926 1.00 39.42 413 LEU A N 1
ATOM 3024 C CA . LEU A 1 405 ? 81.187 13.854 47.561 1.00 36.05 413 LEU A CA 1
ATOM 3025 C C . LEU A 1 405 ? 82.707 13.790 47.498 1.00 37.85 413 LEU A C 1
ATOM 3026 O O . LEU A 1 405 ? 83.322 14.385 46.606 1.00 31.48 413 LEU A O 1
ATOM 3031 N N . LEU A 1 406 ? 83.329 13.080 48.441 1.00 38.56 414 LEU A N 1
ATOM 3032 C CA . LEU A 1 406 ? 84.783 12.987 48.457 1.00 38.62 414 LEU A CA 1
ATOM 3033 C C . LEU A 1 406 ? 85.295 12.153 47.291 1.00 40.55 414 LEU A C 1
ATOM 3034 O O . LEU A 1 406 ? 86.304 12.504 46.668 1.00 44.59 414 LEU A O 1
ATOM 3039 N N . GLU A 1 407 ? 84.611 11.046 46.982 1.00 41.17 415 GLU A N 1
ATOM 3040 C CA . GLU A 1 407 ? 84.991 10.238 45.828 1.00 45.74 415 GLU A CA 1
ATOM 3041 C C . GLU A 1 407 ? 84.868 11.028 44.535 1.00 47.50 415 GLU A C 1
ATOM 3042 O O . GLU A 1 407 ? 85.675 10.844 43.617 1.00 48.09 415 GLU A O 1
ATOM 3048 N N . ALA A 1 408 ? 83.878 11.919 44.447 1.00 42.27 416 ALA A N 1
ATOM 3049 C CA . ALA A 1 408 ? 83.771 12.845 43.326 1.00 41.84 416 ALA A CA 1
ATOM 3050 C C . ALA A 1 408 ? 84.886 13.885 43.308 1.00 47.23 416 ALA A C 1
ATOM 3051 O O . ALA A 1 408 ? 84.864 14.767 42.441 1.00 42.15 416 ALA A O 1
ATOM 3053 N N . ASN A 1 409 ? 85.842 13.809 44.241 1.00 42.46 417 ASN A N 1
ATOM 3054 C CA . ASN A 1 409 ? 87.001 14.703 44.274 1.00 39.27 417 ASN A CA 1
ATOM 3055 C C . ASN A 1 409 ? 86.583 16.160 44.465 1.00 38.10 417 ASN A C 1
ATOM 3056 O O . ASN A 1 409 ? 87.154 17.074 43.864 1.00 39.15 417 ASN A O 1
ATOM 3061 N N . ILE A 1 410 ? 85.578 16.375 45.320 1.00 40.32 418 ILE A N 1
ATOM 3062 C CA . ILE A 1 410 ? 85.103 17.726 45.611 1.00 41.19 418 ILE A CA 1
ATOM 3063 C C . ILE A 1 410 ? 86.196 18.566 46.260 1.00 39.39 418 ILE A C 1
ATOM 3064 O O . ILE A 1 410 ? 86.194 19.798 46.147 1.00 34.78 418 ILE A O 1
ATOM 3069 N N . LEU A 1 411 ? 87.146 17.925 46.945 1.00 32.49 419 LEU A N 1
ATOM 3070 C CA . LEU A 1 411 ? 88.231 18.669 47.571 1.00 33.79 419 LEU A CA 1
ATOM 3071 C C . LEU A 1 411 ? 89.089 19.399 46.546 1.00 39.39 419 LEU A C 1
ATOM 3072 O O . LEU A 1 411 ? 89.735 20.395 46.891 1.00 38.29 419 LEU A O 1
ATOM 3077 N N . ASP A 1 412 ? 89.101 18.933 45.295 1.00 41.06 420 ASP A N 1
ATOM 3078 C CA . ASP A 1 412 ? 89.849 19.620 44.249 1.00 42.06 420 ASP A CA 1
ATOM 3079 C C . ASP A 1 412 ? 89.253 20.978 43.912 1.00 41.05 420 ASP A C 1
ATOM 3080 O O . ASP A 1 412 ? 89.968 21.844 43.398 1.00 47.93 420 ASP A O 1
ATOM 3085 N N . ALA A 1 413 ? 87.964 21.178 44.176 1.00 41.45 421 ALA A N 1
ATOM 3086 C CA . ALA A 1 413 ? 87.357 22.496 44.059 1.00 39.88 421 ALA A CA 1
ATOM 3087 C C . ALA A 1 413 ? 87.411 23.269 45.372 1.00 37.00 421 ALA A C 1
ATOM 3088 O O . ALA A 1 413 ? 87.687 24.473 45.370 1.00 35.97 421 ALA A O 1
ATOM 3090 N N . LEU A 1 414 ? 87.181 22.589 46.500 1.00 29.02 422 LEU A N 1
ATOM 3091 C CA . LEU A 1 414 ? 87.032 23.284 47.775 1.00 28.08 422 LEU A CA 1
ATOM 3092 C C . LEU A 1 414 ? 88.343 23.908 48.236 1.00 38.46 422 LEU A C 1
ATOM 3093 O O . LEU A 1 414 ? 88.355 25.046 48.722 1.00 38.83 422 LEU A O 1
ATOM 3098 N N . ILE A 1 415 ? 89.454 23.178 48.112 1.00 34.44 423 ILE A N 1
ATOM 3099 C CA . ILE A 1 415 ? 90.734 23.715 48.572 1.00 38.27 423 ILE A CA 1
ATOM 3100 C C . ILE A 1 415 ? 91.110 24.997 47.839 1.00 37.12 423 ILE A C 1
ATOM 3101 O O . ILE A 1 415 ? 91.383 26.002 48.512 1.00 38.64 423 ILE A O 1
ATOM 3106 N N . PRO A 1 416 ? 91.127 25.047 46.500 1.00 37.53 424 PRO A N 1
ATOM 3107 C CA . PRO A 1 416 ? 91.409 26.334 45.838 1.00 37.86 424 PRO A CA 1
ATOM 3108 C C . PRO A 1 416 ? 90.459 27.442 46.247 1.00 36.32 424 PRO A C 1
ATOM 3109 O O . PRO A 1 416 ? 90.880 28.601 46.340 1.00 38.79 424 PRO A O 1
ATOM 3113 N N . MET A 1 417 ? 89.188 27.121 46.502 1.00 32.42 425 MET A N 1
ATOM 3114 C CA . MET A 1 417 ? 88.220 28.157 46.844 1.00 32.13 425 MET A CA 1
ATOM 3115 C C . MET A 1 417 ? 88.517 28.798 48.199 1.00 31.26 425 MET A C 1
ATOM 3116 O O . MET A 1 417 ? 88.208 29.979 48.399 1.00 30.72 425 MET A O 1
ATOM 3121 N N . THR A 1 418 ? 89.119 28.054 49.134 1.00 27.89 426 THR A N 1
ATOM 3122 C CA . THR A 1 418 ? 89.469 28.636 50.427 1.00 32.63 426 THR A CA 1
ATOM 3123 C C . THR A 1 418 ? 90.528 29.728 50.319 1.00 39.94 426 THR A C 1
ATOM 3124 O O . THR A 1 418 ? 90.803 30.396 51.321 1.00 38.34 426 THR A O 1
ATOM 3128 N N . PHE A 1 419 ? 91.132 29.915 49.145 1.00 36.75 427 PHE A N 1
ATOM 3129 C CA . PHE A 1 419 ? 92.084 30.991 48.905 1.00 35.23 427 PHE A CA 1
ATOM 3130 C C . PHE A 1 419 ? 91.419 32.290 48.483 1.00 37.38 427 PHE A C 1
ATOM 3131 O O . PHE A 1 419 ? 92.110 33.304 48.348 1.00 44.28 427 PHE A O 1
ATOM 3139 N N . SER A 1 420 ? 90.113 32.285 48.252 1.00 36.90 428 SER A N 1
ATOM 3140 C CA . SER A 1 420 ? 89.481 33.418 47.593 1.00 37.83 428 SER A CA 1
ATOM 3141 C C . SER A 1 420 ? 89.459 34.638 48.507 1.00 44.21 428 SER A C 1
ATOM 3142 O O . SER A 1 420 ? 89.293 34.522 49.724 1.00 39.55 428 SER A O 1
ATOM 3145 N N . GLN A 1 421 ? 89.636 35.815 47.908 1.00 43.96 429 GLN A N 1
ATOM 3146 C CA . GLN A 1 421 ? 89.556 37.063 48.656 1.00 46.60 429 GLN A CA 1
ATOM 3147 C C . GLN A 1 421 ? 88.131 37.413 49.056 1.00 46.93 429 GLN A C 1
ATOM 3148 O O . GLN A 1 421 ? 87.936 38.332 49.859 1.00 42.98 429 GLN A O 1
ATOM 3154 N N . ASN A 1 422 ? 87.140 36.713 48.519 1.00 38.43 430 ASN A N 1
ATOM 3155 C CA . ASN A 1 422 ? 85.748 36.935 48.878 1.00 40.12 430 ASN A CA 1
ATOM 3156 C C . ASN A 1 422 ? 85.398 36.051 50.072 1.00 40.28 430 ASN A C 1
ATOM 3157 O O . ASN A 1 422 ? 85.498 34.821 49.987 1.00 37.22 430 ASN A O 1
ATOM 3162 N N . GLN A 1 423 ? 84.998 36.683 51.184 1.00 34.66 431 GLN A N 1
ATOM 3163 C CA . GLN A 1 423 ? 84.746 35.944 52.422 1.00 41.15 431 GLN A CA 1
ATOM 3164 C C . GLN A 1 423 ? 83.646 34.903 52.258 1.00 37.78 431 GLN A C 1
ATOM 3165 O O . GLN A 1 423 ? 83.725 33.828 52.864 1.00 35.33 431 GLN A O 1
ATOM 3171 N N . GLU A 1 424 ? 82.683 35.186 51.375 1.00 38.18 432 GLU A N 1
ATOM 3172 C CA . GLU A 1 424 ? 81.557 34.251 51.109 1.00 35.77 432 GLU A CA 1
ATOM 3173 C C . GLU A 1 424 ? 82.086 32.957 50.473 1.00 43.26 432 GLU A C 1
ATOM 3174 O O . GLU A 1 424 ? 81.693 31.871 50.943 1.00 45.11 432 GLU A O 1
ATOM 3180 N N . VAL A 1 425 ? 82.942 33.073 49.451 1.00 34.35 433 VAL A N 1
ATOM 3181 C CA . VAL A 1 425 ? 83.485 31.916 48.762 1.00 28.04 433 VAL A CA 1
ATOM 3182 C C . VAL A 1 425 ? 84.397 31.149 49.697 1.00 30.88 433 VAL A C 1
ATOM 3183 O O . VAL A 1 425 ? 84.241 29.938 49.896 1.00 28.70 433 VAL A O 1
ATOM 3187 N N . SER A 1 426 ? 85.334 31.861 50.324 1.00 27.16 434 SER A N 1
ATOM 3188 C CA . SER A 1 426 ? 86.290 31.219 51.214 1.00 28.25 434 SER A CA 1
ATOM 3189 C C . SER A 1 426 ? 85.593 30.589 52.413 1.00 30.37 434 SER A C 1
ATOM 3190 O O . SER A 1 426 ? 85.926 29.468 52.808 1.00 27.68 434 SER A O 1
ATOM 3193 N N . GLY A 1 427 ? 84.618 31.288 52.995 1.00 31.33 435 GLY A N 1
ATOM 3194 C CA . GLY A 1 427 ? 83.985 30.780 54.201 1.00 33.88 435 GLY A CA 1
ATOM 3195 C C . GLY A 1 427 ? 83.057 29.612 53.930 1.00 36.59 435 GLY A C 1
ATOM 3196 O O . GLY A 1 427 ? 82.989 28.666 54.721 1.00 31.75 435 GLY A O 1
ATOM 3197 N N . ASN A 1 428 ? 82.321 29.668 52.818 1.00 31.49 436 ASN A N 1
ATOM 3198 C CA . ASN A 1 428 ? 81.469 28.546 52.440 1.00 30.88 436 ASN A CA 1
ATOM 3199 C C . ASN A 1 428 ? 82.300 27.303 52.152 1.00 23.75 436 ASN A C 1
ATOM 3200 O O . ASN A 1 428 ? 81.943 26.195 52.569 1.00 33.13 436 ASN A O 1
ATOM 3205 N N . ALA A 1 429 ? 83.415 27.468 51.436 1.00 28.40 437 ALA A N 1
ATOM 3206 C CA . ALA A 1 429 ? 84.256 26.322 51.115 1.00 27.05 437 ALA A CA 1
ATOM 3207 C C . ALA A 1 429 ? 84.916 25.761 52.369 1.00 27.81 437 ALA A C 1
ATOM 3208 O O . ALA A 1 429 ? 85.056 24.541 52.511 1.00 26.61 437 ALA A O 1
ATOM 3210 N N . ALA A 1 430 ? 85.315 26.638 53.293 1.00 30.11 438 ALA A N 1
ATOM 3211 C CA . ALA A 1 430 ? 85.895 26.176 54.549 1.00 25.27 438 ALA A CA 1
ATOM 3212 C C . ALA A 1 430 ? 84.884 25.372 55.356 1.00 31.94 438 ALA A C 1
ATOM 3213 O O . ALA A 1 430 ? 85.217 24.315 55.905 1.00 31.04 438 ALA A O 1
ATOM 3215 N N . ALA A 1 431 ? 83.639 25.850 55.429 1.00 28.29 439 ALA A N 1
ATOM 3216 C CA . ALA A 1 431 ? 82.611 25.120 56.164 1.00 26.12 439 ALA A CA 1
ATOM 3217 C C . ALA A 1 431 ? 82.316 23.772 55.517 1.00 28.82 439 ALA A C 1
ATOM 3218 O O . ALA A 1 431 ? 82.124 22.773 56.219 1.00 27.68 439 ALA A O 1
ATOM 3220 N N . ALA A 1 432 ? 82.259 23.729 54.183 1.00 30.16 440 ALA A N 1
ATOM 3221 C CA . ALA A 1 432 ? 82.060 22.461 53.488 1.00 31.21 440 ALA A CA 1
ATOM 3222 C C . ALA A 1 432 ? 83.178 21.483 53.819 1.00 32.96 440 ALA A C 1
ATOM 3223 O O . ALA A 1 432 ? 82.928 20.322 54.160 1.00 33.95 440 ALA A O 1
ATOM 3225 N N . LEU A 1 433 ? 84.424 21.948 53.721 1.00 30.96 441 LEU A N 1
ATOM 3226 C CA . LEU A 1 433 ? 85.579 21.116 54.038 1.00 25.09 441 LEU A CA 1
ATOM 3227 C C . LEU A 1 433 ? 85.501 20.579 55.463 1.00 34.96 441 LEU A C 1
ATOM 3228 O O . LEU A 1 433 ? 85.753 19.393 55.708 1.00 27.92 441 LEU A O 1
ATOM 3233 N N . ALA A 1 434 ? 85.150 21.444 56.418 1.00 36.25 442 ALA A N 1
ATOM 3234 C CA . ALA A 1 434 ? 85.087 21.032 57.818 1.00 31.37 442 ALA A CA 1
ATOM 3235 C C . ALA A 1 434 ? 84.066 19.921 58.028 1.00 36.03 442 ALA A C 1
ATOM 3236 O O . ALA A 1 434 ? 84.329 18.957 58.756 1.00 32.88 442 ALA A O 1
ATOM 3238 N N . ASN A 1 435 ? 82.892 20.040 57.401 1.00 31.30 443 ASN A N 1
ATOM 3239 C CA . ASN A 1 435 ? 81.867 19.012 57.546 1.00 33.42 443 ASN A CA 1
ATOM 3240 C C . ASN A 1 435 ? 82.268 17.712 56.862 1.00 33.35 443 ASN A C 1
ATOM 3241 O O . ASN A 1 435 ? 81.873 16.629 57.309 1.00 27.16 443 ASN A O 1
ATOM 3246 N N . LEU A 1 436 ? 83.053 17.793 55.786 1.00 25.60 444 LEU A N 1
ATOM 3247 C CA . LEU A 1 436 ? 83.505 16.576 55.119 1.00 27.65 444 LEU A CA 1
ATOM 3248 C C . LEU A 1 436 ? 84.502 15.804 55.973 1.00 32.56 444 LEU A C 1
ATOM 3249 O O . LEU A 1 436 ? 84.621 14.582 55.831 1.00 37.78 444 LEU A O 1
ATOM 3254 N N . CYS A 1 437 ? 85.237 16.493 56.846 1.00 34.00 445 CYS A N 1
ATOM 3255 C CA . CYS A 1 437 ? 86.163 15.829 57.755 1.00 35.97 445 CYS A CA 1
ATOM 3256 C C . CYS A 1 437 ? 85.485 15.289 59.003 1.00 33.06 445 CYS A C 1
ATOM 3257 O O . CYS A 1 437 ? 86.139 14.604 59.797 1.00 39.30 445 CYS A O 1
ATOM 3260 N N . SER A 1 438 ? 84.201 15.566 59.188 1.00 32.48 446 SER A N 1
ATOM 3261 C CA . SER A 1 438 ? 83.490 15.236 60.415 1.00 32.71 446 SER A CA 1
ATOM 3262 C C . SER A 1 438 ? 82.752 13.912 60.251 1.00 38.41 446 SER A C 1
ATOM 3263 O O . SER A 1 438 ? 81.896 13.779 59.368 1.00 39.38 446 SER A O 1
ATOM 3266 N N . ARG A 1 439 ? 83.102 12.933 61.089 1.00 47.16 447 ARG A N 1
ATOM 3267 C CA . ARG A 1 439 ? 82.280 11.737 61.295 1.00 55.21 447 ARG A CA 1
ATOM 3268 C C . ARG A 1 439 ? 82.136 10.905 60.024 1.00 51.05 447 ARG A C 1
ATOM 3269 O O . ARG A 1 439 ? 81.081 10.327 59.760 1.00 52.80 447 ARG A O 1
ATOM 3277 N N . VAL A 1 440 ? 83.183 10.855 59.219 1.00 47.96 448 VAL A N 1
ATOM 3278 C CA . VAL A 1 440 ? 83.208 9.966 58.077 1.00 50.32 448 VAL A CA 1
ATOM 3279 C C . VAL A 1 440 ? 83.998 8.737 58.494 1.00 47.95 448 VAL A C 1
ATOM 3280 O O . VAL A 1 440 ? 84.817 8.777 59.413 1.00 56.14 448 VAL A O 1
ATOM 3284 N N . ASN A 1 441 ? 83.744 7.616 57.835 1.00 53.55 449 ASN A N 1
ATOM 3285 C CA . ASN A 1 441 ? 84.426 6.391 58.214 1.00 70.25 449 ASN A CA 1
ATOM 3286 C C . ASN A 1 441 ? 85.435 5.943 57.168 1.00 66.28 449 ASN A C 1
ATOM 3287 O O . ASN A 1 441 ? 85.837 4.776 57.157 1.00 75.40 449 ASN A O 1
ATOM 3292 N N . ASN A 1 442 ? 85.870 6.861 56.310 1.00 59.66 450 ASN A N 1
ATOM 3293 C CA . ASN A 1 442 ? 86.953 6.613 55.366 1.00 59.93 450 ASN A CA 1
ATOM 3294 C C . ASN A 1 442 ? 87.643 7.942 55.108 1.00 54.12 450 ASN A C 1
ATOM 3295 O O . ASN A 1 442 ? 87.027 8.861 54.559 1.00 58.23 450 ASN A O 1
ATOM 3300 N N . TYR A 1 443 ? 88.911 8.050 55.501 1.00 44.78 451 TYR A N 1
ATOM 3301 C CA . TYR A 1 443 ? 89.676 9.274 55.317 1.00 44.52 451 TYR A CA 1
ATOM 3302 C C . TYR A 1 443 ? 90.662 9.178 54.162 1.00 47.52 451 TYR A C 1
ATOM 3303 O O . TYR A 1 443 ? 91.587 9.992 54.079 1.00 54.34 451 TYR A O 1
ATOM 3312 N N . THR A 1 444 ? 90.471 8.207 53.265 1.00 44.50 452 THR A N 1
ATOM 3313 C CA . THR A 1 444 ? 91.371 8.039 52.128 1.00 41.76 452 THR A CA 1
ATOM 3314 C C . THR A 1 444 ? 91.491 9.325 51.322 1.00 37.54 452 THR A C 1
ATOM 3315 O O . THR A 1 444 ? 92.598 9.792 51.032 1.00 45.37 452 THR A O 1
ATOM 3319 N N . LYS A 1 445 ? 90.354 9.917 50.957 1.00 34.24 453 LYS A N 1
ATOM 3320 C CA . LYS A 1 445 ? 90.389 11.115 50.129 1.00 41.71 453 LYS A CA 1
ATOM 3321 C C . LYS A 1 445 ? 90.931 12.312 50.898 1.00 39.89 453 LYS A C 1
ATOM 3322 O O . LYS A 1 445 ? 91.611 13.163 50.313 1.00 34.55 453 LYS A O 1
ATOM 3328 N N . ILE A 1 446 ? 90.649 12.394 52.200 1.00 42.18 454 ILE A N 1
ATOM 3329 C CA . ILE A 1 446 ? 91.221 13.463 53.015 1.00 38.90 454 ILE A CA 1
ATOM 3330 C C . ILE A 1 446 ? 92.737 13.331 53.065 1.00 43.23 454 ILE A C 1
ATOM 3331 O O . ILE A 1 446 ? 93.471 14.314 52.902 1.00 42.43 454 ILE A O 1
ATOM 3336 N N . ILE A 1 447 ? 93.229 12.109 53.281 1.00 45.83 455 ILE A N 1
ATOM 3337 C CA . ILE A 1 447 ? 94.671 11.890 53.326 1.00 46.31 455 ILE A CA 1
ATOM 3338 C C . ILE A 1 447 ? 95.300 12.183 51.969 1.00 49.03 455 ILE A C 1
ATOM 3339 O O . ILE A 1 447 ? 96.371 12.797 51.888 1.00 43.52 455 ILE A O 1
ATOM 3344 N N . GLU A 1 448 ? 94.643 11.760 50.884 1.00 48.78 456 GLU A N 1
ATOM 3345 C CA . GLU A 1 448 ? 95.171 12.026 49.549 1.00 45.49 456 GLU A CA 1
ATOM 3346 C C . GLU A 1 448 ? 95.248 13.519 49.265 1.00 41.30 456 GLU A C 1
ATOM 3347 O O . GLU A 1 448 ? 96.103 13.959 48.488 1.00 45.11 456 GLU A O 1
ATOM 3353 N N . ALA A 1 449 ? 94.374 14.311 49.882 1.00 37.03 457 ALA A N 1
ATOM 3354 C CA . ALA A 1 449 ? 94.332 15.749 49.661 1.00 38.28 457 ALA A CA 1
ATOM 3355 C C . ALA A 1 449 ? 95.091 16.533 50.729 1.00 39.22 457 ALA A C 1
ATOM 3356 O O . ALA A 1 449 ? 94.912 17.751 50.834 1.00 41.96 457 ALA A O 1
ATOM 3358 N N . TRP A 1 450 ? 95.941 15.869 51.516 1.00 33.25 458 TRP A N 1
ATOM 3359 C CA . TRP A 1 450 ? 96.585 16.554 52.633 1.00 46.31 458 TRP A CA 1
ATOM 3360 C C . TRP A 1 450 ? 97.513 17.664 52.155 1.00 45.54 458 TRP A C 1
ATOM 3361 O O . TRP A 1 450 ? 97.608 18.719 52.793 1.00 44.14 458 TRP A O 1
ATOM 3372 N N . ASP A 1 451 ? 98.286 17.347 51.113 1.00 42.28 459 ASP A N 1
ATOM 3373 C CA . ASP A 1 451 ? 99.271 18.284 50.515 1.00 38.47 459 ASP A CA 1
ATOM 3374 C C . ASP A 1 451 ? 99.129 18.212 48.994 1.00 43.29 459 ASP A C 1
ATOM 3375 O O . ASP A 1 451 ? 100.141 18.399 48.290 1.00 49.38 459 ASP A O 1
ATOM 3380 N N . ARG A 1 452 ? 97.916 17.919 48.513 1.00 41.32 460 ARG A N 1
ATOM 3381 C CA . ARG A 1 452 ? 97.658 17.762 47.055 1.00 52.66 460 ARG A CA 1
ATOM 3382 C C . ARG A 1 452 ? 97.276 18.603 45.832 1.00 51.15 460 ARG A C 1
ATOM 3383 O O . ARG A 1 452 ? 98.068 18.648 44.870 1.00 47.25 460 ARG A O 1
ATOM 3391 N N . PRO A 1 453 ? 96.098 19.266 45.832 1.00 45.71 461 PRO A N 1
ATOM 3392 C CA . PRO A 1 453 ? 95.700 20.509 45.161 1.00 46.89 461 PRO A CA 1
ATOM 3393 C C . PRO A 1 453 ? 95.714 21.748 46.069 1.00 49.90 461 PRO A C 1
ATOM 3394 O O . PRO A 1 453 ? 94.967 21.783 47.030 1.00 47.77 461 PRO A O 1
ATOM 3398 N N . ASN A 1 454 ? 96.561 22.724 45.727 1.00 50.96 462 ASN A N 1
ATOM 3399 C CA . ASN A 1 454 ? 96.681 24.002 46.480 1.00 44.46 462 ASN A CA 1
ATOM 3400 C C . ASN A 1 454 ? 96.952 23.724 47.963 1.00 39.58 462 ASN A C 1
ATOM 3401 O O . ASN A 1 454 ? 96.059 24.009 48.787 1.00 47.13 462 ASN A O 1
ATOM 3406 N N . GLU A 1 455 ? 98.140 23.199 48.283 1.00 41.96 463 GLU A N 1
ATOM 3407 C CA . GLU A 1 455 ? 98.512 22.920 49.702 1.00 39.52 463 GLU A CA 1
ATOM 3408 C C . GLU A 1 455 ? 97.483 21.990 50.359 1.00 42.06 463 GLU A C 1
ATOM 3409 O O . GLU A 1 455 ? 97.509 21.868 51.600 1.00 39.43 463 GLU A O 1
ATOM 3415 N N . GLY A 1 456 ? 96.630 21.357 49.547 1.00 36.74 464 GLY A N 1
ATOM 3416 C CA . GLY A 1 456 ? 95.607 20.406 50.028 1.00 41.71 464 GLY A CA 1
ATOM 3417 C C . GLY A 1 456 ? 94.867 20.894 51.263 1.00 42.28 464 GLY A C 1
ATOM 3418 O O . GLY A 1 456 ? 94.307 22.007 51.217 1.00 35.11 464 GLY A O 1
ATOM 3419 N N . ILE A 1 457 ? 94.868 20.084 52.328 1.00 32.83 465 ILE A N 1
ATOM 3420 C CA . ILE A 1 457 ? 94.157 20.424 53.598 1.00 36.88 465 ILE A CA 1
ATOM 3421 C C . ILE A 1 457 ? 95.148 21.026 54.602 1.00 38.15 465 ILE A C 1
ATOM 3422 O O . ILE A 1 457 ? 94.763 21.988 55.295 1.00 34.43 465 ILE A O 1
ATOM 3427 N N . ARG A 1 458 ? 96.362 20.468 54.682 1.00 37.95 466 ARG A N 1
ATOM 3428 C CA . ARG A 1 458 ? 97.379 20.960 55.604 1.00 36.86 466 ARG A CA 1
ATOM 3429 C C . ARG A 1 458 ? 97.553 22.466 55.467 1.00 35.73 466 ARG A C 1
ATOM 3430 O O . ARG A 1 458 ? 97.521 23.201 56.460 1.00 30.82 466 ARG A O 1
ATOM 3438 N N . GLY A 1 459 ? 97.737 22.943 54.233 1.00 36.72 467 GLY A N 1
ATOM 3439 C CA . GLY A 1 459 ? 97.891 24.369 54.015 1.00 34.61 467 GLY A CA 1
ATOM 3440 C C . GLY A 1 459 ? 96.648 25.159 54.366 1.00 32.56 467 GLY A C 1
ATOM 3441 O O . GLY A 1 459 ? 96.745 26.296 54.834 1.00 38.62 467 GLY A O 1
ATOM 3442 N N . PHE A 1 460 ? 95.469 24.573 54.146 1.00 29.74 468 PHE A N 1
ATOM 3443 C CA . PHE A 1 460 ? 94.228 25.230 54.541 1.00 28.68 468 PHE A CA 1
ATOM 3444 C C . PHE A 1 460 ? 94.171 25.442 56.050 1.00 36.31 468 PHE A C 1
ATOM 3445 O O . PHE A 1 460 ? 93.808 26.526 56.523 1.00 33.27 468 PHE A O 1
ATOM 3453 N N . LEU A 1 461 ? 94.515 24.411 56.825 1.00 31.25 469 LEU A N 1
ATOM 3454 C CA . LEU A 1 461 ? 94.496 24.550 58.277 1.00 36.04 469 LEU A CA 1
ATOM 3455 C C . LEU A 1 461 ? 95.484 25.617 58.730 1.00 32.22 469 LEU A C 1
ATOM 3456 O O . LEU A 1 461 ? 95.146 26.491 59.535 1.00 30.42 469 LEU A O 1
ATOM 3461 N N . ILE A 1 462 ? 96.704 25.582 58.190 1.00 31.29 470 ILE A N 1
ATOM 3462 C CA . ILE A 1 462 ? 97.723 26.550 58.591 1.00 39.75 470 ILE A CA 1
ATOM 3463 C C . ILE A 1 462 ? 97.285 27.966 58.235 1.00 41.37 470 ILE A C 1
ATOM 3464 O O . ILE A 1 462 ? 97.461 28.902 59.025 1.00 39.62 470 ILE A O 1
ATOM 3469 N N . ARG A 1 463 ? 96.691 28.143 57.052 1.00 36.76 471 ARG A N 1
ATOM 3470 C CA . ARG A 1 463 ? 96.252 29.475 56.642 1.00 36.76 471 ARG A CA 1
ATOM 3471 C C . ARG A 1 463 ? 95.098 29.972 57.509 1.00 44.79 471 ARG A C 1
ATOM 3472 O O . ARG A 1 463 ? 95.094 31.129 57.946 1.00 30.90 471 ARG A O 1
ATOM 3480 N N . PHE A 1 464 ? 94.116 29.116 57.786 1.00 32.32 472 PHE A N 1
ATOM 3481 C CA . PHE A 1 464 ? 92.964 29.583 58.547 1.00 29.95 472 PHE A CA 1
ATOM 3482 C C . PHE A 1 464 ? 93.268 29.716 60.035 1.00 32.84 472 PHE A C 1
ATOM 3483 O O . PHE A 1 464 ? 92.626 30.518 60.720 1.00 33.32 472 PHE A O 1
ATOM 3491 N N . LEU A 1 465 ? 94.244 28.963 60.550 1.00 33.10 473 LEU A N 1
ATOM 3492 C CA . LEU A 1 465 ? 94.665 29.166 61.933 1.00 35.04 473 LEU A CA 1
ATOM 3493 C C . LEU A 1 465 ? 95.230 30.566 62.137 1.00 39.32 473 LEU A C 1
ATOM 3494 O O . LEU A 1 465 ? 95.147 31.115 63.241 1.00 40.41 473 LEU A O 1
ATOM 3499 N N . LYS A 1 466 ? 95.791 31.165 61.086 1.00 39.33 474 LYS A N 1
ATOM 3500 C CA . LYS A 1 466 ? 96.381 32.494 61.167 1.00 40.43 474 LYS A CA 1
ATOM 3501 C C . LYS A 1 466 ? 95.384 33.616 60.919 1.00 33.66 474 LYS A C 1
ATOM 3502 O O . LYS A 1 466 ? 95.746 34.784 61.084 1.00 46.94 474 LYS A O 1
ATOM 3508 N N . SER A 1 467 ? 94.157 33.305 60.513 1.00 33.09 475 SER A N 1
ATOM 3509 C CA . SER A 1 467 ? 93.276 34.345 59.998 1.00 38.77 475 SER A CA 1
ATOM 3510 C C . SER A 1 467 ? 92.862 35.316 61.098 1.00 47.39 475 SER A C 1
ATOM 3511 O O . SER A 1 467 ? 92.663 34.930 62.254 1.00 44.04 475 SER A O 1
ATOM 3514 N N . ASP A 1 468 ? 92.748 36.595 60.728 1.00 49.59 476 ASP A N 1
ATOM 3515 C CA . ASP A 1 468 ? 92.227 37.613 61.632 1.00 54.14 476 ASP A CA 1
ATOM 3516 C C . ASP A 1 468 ? 90.748 37.423 61.926 1.00 43.07 476 ASP A C 1
ATOM 3517 O O . ASP A 1 468 ? 90.221 38.078 62.832 1.00 40.91 476 ASP A O 1
ATOM 3522 N N . TYR A 1 469 ? 90.075 36.555 61.180 1.00 39.42 477 TYR A N 1
ATOM 3523 C CA . TYR A 1 469 ? 88.640 36.335 61.312 1.00 46.40 477 TYR A CA 1
ATOM 3524 C C . TYR A 1 469 ? 88.427 35.216 62.325 1.00 41.09 477 TYR A C 1
ATOM 3525 O O . TYR A 1 469 ? 88.802 34.065 62.077 1.00 37.06 477 TYR A O 1
ATOM 3534 N N . ALA A 1 470 ? 87.827 35.562 63.469 1.00 37.18 478 ALA A N 1
ATOM 3535 C CA . ALA A 1 470 ? 87.645 34.597 64.550 1.00 30.27 478 ALA A CA 1
ATOM 3536 C C . ALA A 1 470 ? 86.878 33.369 64.082 1.00 30.13 478 ALA A C 1
ATOM 3537 O O . ALA A 1 470 ? 87.170 32.245 64.511 1.00 33.51 478 ALA A O 1
ATOM 3539 N N . THR A 1 471 ? 85.900 33.560 63.196 1.00 28.43 479 THR A N 1
ATOM 3540 C CA . THR A 1 471 ? 85.146 32.424 62.680 1.00 27.22 479 THR A CA 1
ATOM 3541 C C . THR A 1 471 ? 86.032 31.502 61.854 1.00 32.59 479 THR A C 1
ATOM 3542 O O . THR A 1 471 ? 85.924 30.275 61.956 1.00 27.77 479 THR A O 1
ATOM 3546 N N . PHE A 1 472 ? 86.921 32.072 61.036 1.00 30.07 480 PHE A N 1
ATOM 3547 C CA . PHE A 1 472 ? 87.783 31.243 60.200 1.00 31.52 480 PHE A CA 1
ATOM 3548 C C . PHE A 1 472 ? 88.775 30.454 61.046 1.00 31.27 480 PHE A C 1
ATOM 3549 O O . PHE A 1 472 ? 89.058 29.285 60.755 1.00 29.09 480 PHE A O 1
ATOM 3557 N N . GLU A 1 473 ? 89.317 31.079 62.091 1.00 30.75 481 GLU A N 1
ATOM 3558 C CA . GLU A 1 473 ? 90.173 30.348 63.017 1.00 30.02 481 GLU A CA 1
ATOM 3559 C C . GLU A 1 473 ? 89.405 29.217 63.687 1.00 30.07 481 GLU A C 1
ATOM 3560 O O . GLU A 1 473 ? 89.917 28.100 63.819 1.00 26.70 481 GLU A O 1
ATOM 3566 N N . HIS A 1 474 ? 88.166 29.488 64.102 1.00 26.65 482 HIS A N 1
ATOM 3567 C CA . HIS A 1 474 ? 87.364 28.475 64.776 1.00 27.95 482 HIS A CA 1
ATOM 3568 C C . HIS A 1 474 ? 87.095 27.280 63.867 1.00 32.61 482 HIS A C 1
ATOM 3569 O O . HIS A 1 474 ? 87.117 26.130 64.325 1.00 25.94 482 HIS A O 1
ATOM 3576 N N . ILE A 1 475 ? 86.843 27.529 62.577 1.00 26.45 483 ILE A N 1
ATOM 3577 C CA . ILE A 1 475 ? 86.631 26.428 61.636 1.00 25.78 483 ILE A CA 1
ATOM 3578 C C . ILE A 1 475 ? 87.856 25.524 61.585 1.00 32.77 483 ILE A C 1
ATOM 3579 O O . ILE A 1 475 ? 87.738 24.292 61.575 1.00 32.15 483 ILE A O 1
ATOM 3584 N N . ALA A 1 476 ? 89.050 26.120 61.550 1.00 26.93 484 ALA A N 1
ATOM 3585 C CA . ALA A 1 476 ? 90.274 25.326 61.502 1.00 29.47 484 ALA A CA 1
ATOM 3586 C C . ALA A 1 476 ? 90.437 24.495 62.769 1.00 31.85 484 ALA A C 1
ATOM 3587 O O . ALA A 1 476 ? 90.733 23.295 62.707 1.00 26.33 484 ALA A O 1
ATOM 3589 N N . LEU A 1 477 ? 90.242 25.121 63.932 1.00 25.68 485 LEU A N 1
ATOM 3590 C CA . LEU A 1 477 ? 90.367 24.400 65.196 1.00 28.84 485 LEU A CA 1
ATOM 3591 C C . LEU A 1 477 ? 89.337 23.282 65.301 1.00 28.25 485 LEU A C 1
ATOM 3592 O O . LEU A 1 477 ? 89.642 22.190 65.793 1.00 30.82 485 LEU A O 1
ATOM 3597 N N . TRP A 1 478 ? 88.111 23.538 64.844 1.00 25.11 486 TRP A N 1
ATOM 3598 C CA . TRP A 1 478 ? 87.070 22.519 64.912 1.00 27.73 486 TRP A CA 1
ATOM 3599 C C . TRP A 1 478 ? 87.339 21.395 63.917 1.00 25.23 486 TRP A C 1
ATOM 3600 O O . TRP A 1 478 ? 87.069 20.225 64.208 1.00 26.48 486 TRP A O 1
ATOM 3611 N N . THR A 1 479 ? 87.880 21.731 62.741 1.00 28.37 487 THR A N 1
ATOM 3612 C CA . THR A 1 479 ? 88.276 20.698 61.786 1.00 31.35 487 THR A CA 1
ATOM 3613 C C . THR A 1 479 ? 89.362 19.801 62.369 1.00 33.85 487 THR A C 1
ATOM 3614 O O . THR A 1 479 ? 89.307 18.574 62.227 1.00 36.46 487 THR A O 1
ATOM 3618 N N . ILE A 1 480 ? 90.351 20.398 63.036 1.00 25.49 488 ILE A N 1
ATOM 3619 C CA . ILE A 1 480 ? 91.428 19.625 63.651 1.00 26.07 488 ILE A CA 1
ATOM 3620 C C . ILE A 1 480 ? 90.871 18.652 64.686 1.00 32.34 488 ILE A C 1
ATOM 3621 O O . ILE A 1 480 ? 91.312 17.499 64.776 1.00 30.71 488 ILE A O 1
ATOM 3626 N N . LEU A 1 481 ? 89.880 19.089 65.468 1.00 27.01 489 LEU A N 1
ATOM 3627 C CA . LEU A 1 481 ? 89.260 18.195 66.442 1.00 29.19 489 LEU A CA 1
ATOM 3628 C C . LEU A 1 481 ? 88.555 17.028 65.757 1.00 35.69 489 LEU A C 1
ATOM 3629 O O . LEU A 1 481 ? 88.617 15.892 66.238 1.00 35.09 489 LEU A O 1
ATOM 3634 N N . GLN A 1 482 ? 87.874 17.289 64.636 1.00 34.66 490 GLN A N 1
ATOM 3635 C CA . GLN A 1 482 ? 87.263 16.205 63.868 1.00 40.16 490 GLN A CA 1
ATOM 3636 C C . GLN A 1 482 ? 88.300 15.158 63.484 1.00 38.84 490 GLN A C 1
ATOM 3637 O O . GLN A 1 482 ? 88.062 13.951 63.610 1.00 33.74 490 GLN A O 1
ATOM 3643 N N . LEU A 1 483 ? 89.463 15.609 63.009 1.00 30.36 491 LEU A N 1
ATOM 3644 C CA . LEU A 1 483 ? 90.525 14.682 62.640 1.00 31.40 491 LEU A CA 1
ATOM 3645 C C . LEU A 1 483 ? 91.081 13.966 63.864 1.00 38.54 491 LEU A C 1
ATOM 3646 O O . LEU A 1 483 ? 91.351 12.760 63.813 1.00 36.38 491 LEU A O 1
ATOM 3651 N N . LEU A 1 484 ? 91.258 14.688 64.973 1.00 35.75 492 LEU A N 1
ATOM 3652 C CA . LEU A 1 484 ? 91.749 14.046 66.186 1.00 32.90 492 LEU A CA 1
ATOM 3653 C C . LEU A 1 484 ? 90.750 13.027 66.720 1.00 35.50 492 LEU A C 1
ATOM 3654 O O . LEU A 1 484 ? 91.143 12.059 67.378 1.00 41.24 492 LEU A O 1
ATOM 3659 N N . GLU A 1 485 ? 89.462 13.221 66.440 1.00 33.69 493 GLU A N 1
ATOM 3660 C CA . GLU A 1 485 ? 88.415 12.306 66.870 1.00 38.79 493 GLU A CA 1
ATOM 3661 C C . GLU A 1 485 ? 88.101 11.238 65.830 1.00 41.06 493 GLU A C 1
ATOM 3662 O O . GLU A 1 485 ? 87.129 10.494 65.997 1.00 42.13 493 GLU A O 1
ATOM 3668 N N . SER A 1 486 ? 88.898 11.145 64.766 1.00 33.23 494 SER A N 1
ATOM 3669 C CA . SER A 1 486 ? 88.627 10.175 63.713 1.00 43.62 494 SER A CA 1
ATOM 3670 C C . SER A 1 486 ? 88.883 8.739 64.153 1.00 49.21 494 SER A C 1
ATOM 3671 O O . SER A 1 486 ? 88.371 7.813 63.514 1.00 63.42 494 SER A O 1
ATOM 3674 N N . HIS A 1 487 ? 89.655 8.535 65.223 1.00 57.18 495 HIS A N 1
ATOM 3675 C CA . HIS A 1 487 ? 90.172 7.214 65.590 1.00 68.39 495 HIS A CA 1
ATOM 3676 C C . HIS A 1 487 ? 90.884 6.551 64.415 1.00 68.28 495 HIS A C 1
ATOM 3677 O O . HIS A 1 487 ? 90.874 5.327 64.270 1.00 73.57 495 HIS A O 1
ATOM 3684 N N . ASN A 1 488 ? 91.495 7.365 63.562 1.00 60.74 496 ASN A N 1
ATOM 3685 C CA . ASN A 1 488 ? 92.363 6.896 62.490 1.00 55.59 496 ASN A CA 1
ATOM 3686 C C . ASN A 1 488 ? 93.787 7.256 62.892 1.00 54.00 496 ASN A C 1
ATOM 3687 O O . ASN A 1 488 ? 94.126 8.441 62.988 1.00 42.33 496 ASN A O 1
ATOM 3692 N N . ASP A 1 489 ? 94.608 6.232 63.144 1.00 49.59 497 ASP A N 1
ATOM 3693 C CA . ASP A 1 489 ? 95.976 6.471 63.597 1.00 51.79 497 ASP A CA 1
ATOM 3694 C C . ASP A 1 489 ? 96.736 7.360 62.623 1.00 47.80 497 ASP A C 1
ATOM 3695 O O . ASP A 1 489 ? 97.454 8.277 63.039 1.00 46.17 497 ASP A O 1
ATOM 3700 N N . LYS A 1 490 ? 96.583 7.111 61.322 1.00 48.85 498 LYS A N 1
ATOM 3701 C CA . LYS A 1 490 ? 97.284 7.917 60.331 1.00 48.90 498 LYS A CA 1
ATOM 3702 C C . LYS A 1 490 ? 96.777 9.353 60.329 1.00 45.54 498 LYS A C 1
ATOM 3703 O O . LYS A 1 490 ? 97.573 10.298 60.272 1.00 44.49 498 LYS A O 1
ATOM 3709 N N . VAL A 1 491 ? 95.455 9.534 60.398 1.00 50.83 499 VAL A N 1
ATOM 3710 C CA . VAL A 1 491 ? 94.877 10.876 60.386 1.00 32.42 499 VAL A CA 1
ATOM 3711 C C . VAL A 1 491 ? 95.335 11.664 61.606 1.00 43.91 499 VAL A C 1
ATOM 3712 O O . VAL A 1 491 ? 95.726 12.832 61.501 1.00 39.56 499 VAL A O 1
ATOM 3716 N N . GLU A 1 492 ? 95.304 11.029 62.782 1.00 42.16 500 GLU A N 1
ATOM 3717 C CA . GLU A 1 492 ? 95.703 11.717 64.006 1.00 46.89 500 GLU A CA 1
ATOM 3718 C C . GLU A 1 492 ? 97.168 12.128 63.957 1.00 47.48 500 GLU A C 1
ATOM 3719 O O . GLU A 1 492 ? 97.537 13.202 64.450 1.00 45.69 500 GLU A O 1
ATOM 3725 N N . ASP A 1 493 ? 98.016 11.292 63.357 1.00 35.10 501 ASP A N 1
ATOM 3726 C CA . ASP A 1 493 ? 99.437 11.608 63.276 1.00 44.22 501 ASP A CA 1
ATOM 3727 C C . ASP A 1 493 ? 99.707 12.781 62.340 1.00 45.12 501 ASP A C 1
ATOM 3728 O O . ASP A 1 493 ? 100.671 13.526 62.550 1.00 43.54 501 ASP A O 1
ATOM 3733 N N . LEU A 1 494 ? 98.878 12.960 61.308 1.00 39.82 502 LEU A N 1
ATOM 3734 C CA . LEU A 1 494 ? 99.040 14.112 60.426 1.00 41.23 502 LEU A CA 1
ATOM 3735 C C . LEU A 1 494 ? 98.927 15.415 61.209 1.00 41.12 502 LEU A C 1
ATOM 3736 O O . LEU A 1 494 ? 99.651 16.379 60.936 1.00 39.53 502 LEU A O 1
ATOM 3741 N N . VAL A 1 495 ? 98.037 15.453 62.198 1.00 34.10 503 VAL A N 1
ATOM 3742 C CA . VAL A 1 495 ? 97.922 16.629 63.053 1.00 33.15 503 VAL A CA 1
ATOM 3743 C C . VAL A 1 495 ? 98.988 16.612 64.142 1.00 41.93 503 VAL A C 1
ATOM 3744 O O . VAL A 1 495 ? 99.747 17.575 64.297 1.00 44.18 503 VAL A O 1
ATOM 3748 N N . LYS A 1 496 ? 99.074 15.512 64.897 1.00 41.14 504 LYS A N 1
ATOM 3749 C CA . LYS A 1 496 ? 99.916 15.455 66.091 1.00 37.41 504 LYS A CA 1
ATOM 3750 C C . LYS A 1 496 ? 101.408 15.430 65.790 1.00 42.89 504 LYS A C 1
ATOM 3751 O O . LYS A 1 496 ? 102.205 15.649 66.709 1.00 39.01 504 LYS A O 1
ATOM 3757 N N . ASN A 1 497 ? 101.814 15.142 64.555 1.00 32.95 505 ASN A N 1
ATOM 3758 C CA . ASN A 1 497 ? 103.226 15.132 64.193 1.00 38.27 505 ASN A CA 1
ATOM 3759 C C . ASN A 1 497 ? 103.564 16.236 63.197 1.00 39.33 505 ASN A C 1
ATOM 3760 O O . ASN A 1 497 ? 104.488 16.094 62.393 1.00 38.85 505 ASN A O 1
ATOM 3765 N N . ASP A 1 498 ? 102.826 17.340 63.241 1.00 40.06 506 ASP A N 1
ATOM 3766 C CA . ASP A 1 498 ? 103.058 18.476 62.356 1.00 33.97 506 ASP A CA 1
ATOM 3767 C C . ASP A 1 498 ? 103.362 19.700 63.214 1.00 36.94 506 ASP A C 1
ATOM 3768 O O . ASP A 1 498 ? 102.454 20.302 63.795 1.00 39.74 506 ASP A O 1
ATOM 3773 N N . ASP A 1 499 ? 104.645 20.068 63.268 1.00 34.25 507 ASP A N 1
ATOM 3774 C CA . ASP A 1 499 ? 105.068 21.226 64.050 1.00 39.82 507 ASP A CA 1
ATOM 3775 C C . ASP A 1 499 ? 104.362 22.498 63.596 1.00 40.01 507 ASP A C 1
ATOM 3776 O O . ASP A 1 499 ? 104.001 23.344 64.424 1.00 38.55 507 ASP A O 1
ATOM 3781 N N . ASP A 1 500 ? 104.162 22.656 62.283 1.00 39.27 508 ASP A N 1
ATOM 3782 C CA . ASP A 1 500 ? 103.566 23.886 61.768 1.00 38.27 508 ASP A CA 1
ATOM 3783 C C . ASP A 1 500 ? 102.098 24.002 62.157 1.00 35.95 508 ASP A C 1
ATOM 3784 O O . ASP A 1 500 ? 101.607 25.105 62.423 1.00 35.79 508 ASP A O 1
ATOM 3789 N N . ILE A 1 501 ? 101.376 22.881 62.180 1.00 31.81 509 ILE A N 1
ATOM 3790 C CA . ILE A 1 501 ? 99.998 22.908 62.660 1.00 34.08 509 ILE A CA 1
ATOM 3791 C C . ILE A 1 501 ? 99.965 23.119 64.171 1.00 37.05 509 ILE A C 1
ATOM 3792 O O . ILE A 1 501 ? 99.105 23.838 64.694 1.00 36.87 509 ILE A O 1
ATOM 3797 N N . ILE A 1 502 ? 100.914 22.518 64.893 1.00 39.63 510 ILE A N 1
ATOM 3798 C CA . ILE A 1 502 ? 100.950 22.668 66.347 1.00 39.16 510 ILE A CA 1
ATOM 3799 C C . ILE A 1 502 ? 101.231 24.116 66.731 1.00 36.97 510 ILE A C 1
ATOM 3800 O O . ILE A 1 502 ? 100.582 24.675 67.622 1.00 31.01 510 ILE A O 1
ATOM 3805 N N . ASN A 1 503 ? 102.196 24.750 66.063 1.00 32.19 511 ASN A N 1
ATOM 3806 C CA . ASN A 1 503 ? 102.501 26.141 66.374 1.00 35.31 511 ASN A CA 1
ATOM 3807 C C . ASN A 1 503 ? 101.376 27.076 65.952 1.00 35.86 511 ASN A C 1
ATOM 3808 O O . ASN A 1 503 ? 101.130 28.086 66.621 1.00 34.18 511 ASN A O 1
ATOM 3813 N N . GLY A 1 504 ? 100.684 26.764 64.855 1.00 33.77 512 GLY A N 1
ATOM 3814 C CA . GLY A 1 504 ? 99.524 27.557 64.484 1.00 33.46 512 GLY A CA 1
ATOM 3815 C C . GLY A 1 504 ? 98.415 27.469 65.514 1.00 3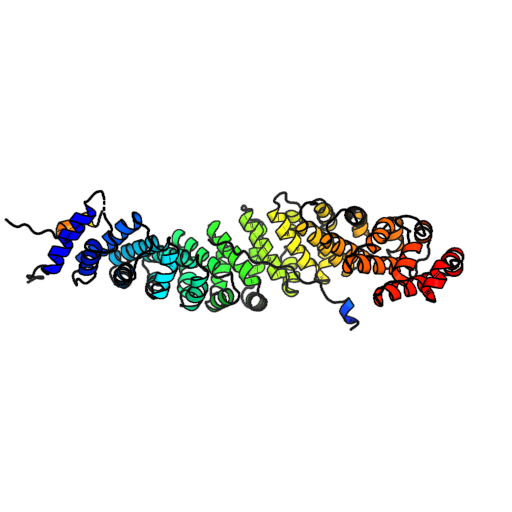4.16 512 GLY A C 1
ATOM 3816 O O . GLY A 1 504 ? 97.708 28.446 65.769 1.00 37.91 512 GLY A O 1
ATOM 3817 N N . VAL A 1 505 ? 98.258 26.299 66.130 1.00 37.83 513 VAL A N 1
ATOM 3818 C CA . VAL A 1 505 ? 97.251 26.139 67.171 1.00 30.39 513 VAL A CA 1
ATOM 3819 C C . VAL A 1 505 ? 97.661 26.899 68.428 1.00 35.00 513 VAL A C 1
ATOM 3820 O O . VAL A 1 505 ? 96.856 27.618 69.032 1.00 30.27 513 VAL A O 1
ATOM 3824 N N . ARG A 1 506 ? 98.927 26.767 68.831 1.00 33.80 514 ARG A N 1
ATOM 3825 C CA . ARG A 1 506 ? 99.359 27.335 70.104 1.00 37.32 514 ARG A CA 1
ATOM 3826 C C . ARG A 1 506 ? 99.505 28.847 70.032 1.00 39.05 514 ARG A C 1
ATOM 3827 O O . ARG A 1 506 ? 99.170 29.551 70.991 1.00 44.72 514 ARG A O 1
ATOM 3835 N N . LYS A 1 507 ? 100.007 29.336 68.893 1.00 45.32 515 LYS A N 1
ATOM 3836 C CA . LYS A 1 507 ? 100.207 30.794 68.679 1.00 53.31 515 LYS A CA 1
ATOM 3837 C C . LYS A 1 507 ? 99.303 31.265 67.533 1.00 60.18 515 LYS A C 1
ATOM 3838 O O . LYS A 1 507 ? 98.126 31.560 67.822 1.00 68.47 515 LYS A O 1
ATOM 3844 N N . SER B 2 1 ? 68.843 32.114 68.039 1.00 94.92 289 SER B N 1
ATOM 3845 C CA . SER B 2 1 ? 69.467 32.454 66.733 1.00 100.65 289 SER B CA 1
ATOM 3846 C C . SER B 2 1 ? 69.638 31.184 65.892 1.00 93.99 289 SER B C 1
ATOM 3847 O O . SER B 2 1 ? 69.847 31.308 64.669 1.00 96.90 289 SER B O 1
ATOM 3850 N N . SER B 2 2 ? 69.552 30.014 66.532 1.00 82.12 290 SER B N 1
ATOM 3851 C CA . SER B 2 2 ? 69.699 28.714 65.825 1.00 66.48 290 SER B CA 1
ATOM 3852 C C . SER B 2 2 ? 68.772 28.680 64.604 1.00 56.62 290 SER B C 1
ATOM 3853 O O . SER B 2 2 ? 69.006 27.848 63.706 1.00 50.65 290 SER B O 1
ATOM 3856 N N . ALA B 2 3 ? 67.762 29.556 64.584 1.00 52.83 291 ALA B N 1
ATOM 3857 C CA . ALA B 2 3 ? 66.816 29.621 63.484 1.00 54.50 291 ALA B CA 1
ATOM 3858 C C . ALA B 2 3 ? 67.436 30.245 62.240 1.00 50.51 291 ALA B C 1
ATOM 3859 O O . ALA B 2 3 ? 66.899 30.066 61.144 1.00 44.29 291 ALA B O 1
ATOM 3861 N N . SER B 2 4 ? 68.551 30.971 62.388 1.00 52.67 292 SER B N 1
ATOM 3862 C CA . SER B 2 4 ? 69.264 31.526 61.240 1.00 59.79 292 SER B CA 1
ATOM 3863 C C . SER B 2 4 ? 69.634 30.464 60.221 1.00 60.75 292 SER B C 1
ATOM 3864 O O . SER B 2 4 ? 69.769 30.774 59.031 1.00 62.32 292 SER B O 1
ATOM 3867 N N . PHE B 2 5 ? 69.799 29.219 60.662 1.00 58.73 293 PHE B N 1
ATOM 3868 C CA . PHE B 2 5 ? 70.128 28.126 59.764 1.00 59.02 293 PHE B CA 1
ATOM 3869 C C . PHE B 2 5 ? 68.930 27.730 58.918 1.00 55.92 293 PHE B C 1
ATOM 3870 O O . PHE B 2 5 ? 69.073 26.913 58.003 1.00 59.46 293 PHE B O 1
ATOM 3878 N N . PHE B 2 6 ? 67.764 28.308 59.204 1.00 49.66 294 PHE B N 1
ATOM 3879 C CA . PHE B 2 6 ? 66.538 28.078 58.458 1.00 47.79 294 PHE B CA 1
ATOM 3880 C C . PHE B 2 6 ? 66.073 29.316 57.701 1.00 45.39 294 PHE B C 1
ATOM 3881 O O . PHE B 2 6 ? 64.918 29.361 57.267 1.00 48.61 294 PHE B O 1
ATOM 3889 N N . ARG B 2 7 ? 66.923 30.324 57.548 1.00 49.87 295 ARG B N 1
ATOM 3890 C CA . ARG B 2 7 ? 66.496 31.542 56.865 1.00 48.65 295 ARG B CA 1
ATOM 3891 C C . ARG B 2 7 ? 66.375 31.284 55.371 1.00 51.21 295 ARG B C 1
ATOM 3892 O O . ARG B 2 7 ? 67.368 30.910 54.734 1.00 57.19 295 ARG B O 1
ATOM 3900 N N . PRO B 2 8 ? 65.202 31.475 54.773 1.00 53.72 296 PRO B N 1
ATOM 3901 C CA . PRO B 2 8 ? 65.057 31.226 53.336 1.00 48.49 296 PRO B CA 1
ATOM 3902 C C . PRO B 2 8 ? 65.834 32.239 52.512 1.00 44.47 296 PRO B C 1
ATOM 3903 O O . PRO B 2 8 ? 66.098 33.362 52.948 1.00 47.88 296 PRO B O 1
ATOM 3907 N N . SER B 2 9 ? 66.202 31.823 51.303 1.00 41.39 297 SER B N 1
ATOM 3908 C CA . SER B 2 9 ? 66.869 32.727 50.377 1.00 49.71 297 SER B CA 1
ATOM 3909 C C . SER B 2 9 ? 65.943 33.874 49.991 1.00 45.45 297 SER B C 1
ATOM 3910 O O . SER B 2 9 ? 64.716 33.741 49.999 1.00 38.15 297 SER B O 1
ATOM 3913 N N . ASN B 2 10 ? 66.544 35.012 49.658 1.00 42.82 298 ASN B N 1
ATOM 3914 C CA . ASN B 2 10 ? 65.766 36.140 49.175 1.00 35.36 298 ASN B CA 1
ATOM 3915 C C . ASN B 2 10 ? 65.248 35.852 47.768 1.00 35.97 298 ASN B C 1
ATOM 3916 O O . ASN B 2 10 ? 65.992 35.347 46.922 1.00 31.70 298 ASN B O 1
ATOM 3921 N N . PRO B 2 11 ? 63.987 36.163 47.486 1.00 38.76 299 PRO B N 1
ATOM 3922 C CA . PRO B 2 11 ? 63.483 36.007 46.118 1.00 31.26 299 PRO B CA 1
ATOM 3923 C C . PRO B 2 11 ? 64.086 37.040 45.181 1.00 30.68 299 PRO B C 1
ATOM 3924 O O . PRO B 2 11 ? 64.462 38.142 45.586 1.00 39.38 299 PRO B O 1
ATOM 3928 N N . THR B 2 12 ? 64.189 36.666 43.913 1.00 30.94 300 THR B N 1
ATOM 3929 C CA . THR B 2 12 ? 64.559 37.618 42.880 1.00 37.68 300 THR B CA 1
ATOM 3930 C C . THR B 2 12 ? 63.291 38.220 42.288 1.00 32.56 300 THR B C 1
ATOM 3931 O O . THR B 2 12 ? 62.248 37.565 42.213 1.00 36.54 300 THR B O 1
ATOM 3935 N N . PHE B 2 13 ? 63.372 39.493 41.912 1.00 32.71 301 PHE B N 1
ATOM 3936 C CA . PHE B 2 13 ? 62.214 40.192 41.371 1.00 34.72 301 PHE B CA 1
ATOM 3937 C C . PHE B 2 13 ? 62.694 41.318 40.470 1.00 35.32 301 PHE B C 1
ATOM 3938 O O . PHE B 2 13 ? 63.872 41.679 40.470 1.00 43.92 301 PHE B O 1
ATOM 3946 N N . GLY B 2 14 ? 61.766 41.875 39.697 1.00 38.52 302 GLY B N 1
ATOM 3947 C CA . GLY B 2 14 ? 62.122 42.935 38.776 1.00 40.24 302 GLY B CA 1
ATOM 3948 C C . GLY B 2 14 ? 60.905 43.573 38.151 1.00 40.11 302 GLY B C 1
ATOM 3949 O O . GLY B 2 14 ? 59.814 42.994 38.125 1.00 39.26 302 GLY B O 1
ATOM 3950 N N . THR B 2 15 ? 61.114 44.786 37.647 1.00 42.63 303 THR B N 1
ATOM 3951 C CA . THR B 2 15 ? 60.122 45.535 36.892 1.00 44.72 303 THR B CA 1
ATOM 3952 C C . THR B 2 15 ? 60.574 45.678 35.444 1.00 47.52 303 THR B C 1
ATOM 3953 O O . THR B 2 15 ? 61.739 45.453 35.106 1.00 58.28 303 THR B O 1
ATOM 3957 N N . SER B 2 16 ? 59.636 46.057 34.585 1.00 49.62 304 SER B N 1
ATOM 3958 C CA . SER B 2 16 ? 59.928 46.379 33.190 1.00 64.29 304 SER B CA 1
ATOM 3959 C C . SER B 2 16 ? 59.574 47.848 32.995 1.00 60.62 304 SER B C 1
ATOM 3960 O O . SER B 2 16 ? 58.393 48.198 32.905 1.00 72.41 304 SER B O 1
ATOM 3963 N N . ILE B 2 17 ? 60.595 48.701 32.931 1.00 85.45 305 ILE B N 1
ATOM 3964 C CA . ILE B 2 17 ? 60.408 50.145 32.949 1.00 89.35 305 ILE B CA 1
ATOM 3965 C C . ILE B 2 17 ? 60.456 50.747 31.544 1.00 82.06 305 ILE B C 1
ATOM 3966 O O . ILE B 2 17 ? 60.605 51.960 31.404 1.00 82.94 305 ILE B O 1
ATOM 3971 N N . SER B 2 18 ? 60.367 49.934 30.499 1.00 79.92 306 SER B N 1
ATOM 3972 C CA . SER B 2 18 ? 60.509 50.500 29.164 1.00 86.84 306 SER B CA 1
ATOM 3973 C C . SER B 2 18 ? 59.221 51.212 28.771 1.00 80.84 306 SER B C 1
ATOM 3974 O O . SER B 2 18 ? 58.145 50.605 28.757 1.00 81.70 306 SER B O 1
ATOM 3977 N N . ASN B 2 19 ? 59.342 52.497 28.450 1.00 82.68 307 ASN B N 1
ATOM 3978 C CA . ASN B 2 19 ? 58.211 53.317 28.053 1.00 87.88 307 ASN B CA 1
ATOM 3979 C C . ASN B 2 19 ? 57.510 52.736 26.829 1.00 90.62 307 ASN B C 1
ATOM 3980 O O . ASN B 2 19 ? 58.091 51.991 26.037 1.00 91.49 307 ASN B O 1
ATOM 3985 N N . VAL B 2 20 ? 56.241 53.103 26.678 1.00 89.66 308 VAL B N 1
ATOM 3986 C CA . VAL B 2 20 ? 55.434 52.623 25.567 1.00 95.82 308 VAL B CA 1
ATOM 3987 C C . VAL B 2 20 ? 54.258 53.564 25.328 1.00 101.11 308 VAL B C 1
ATOM 3988 O O . VAL B 2 20 ? 54.426 54.665 24.802 1.00 100.04 308 VAL B O 1
ATOM 3992 N N . SER B 2 42 ? 37.316 70.221 3.717 1.00 87.44 330 SER B N 1
ATOM 3993 C CA . SER B 2 42 ? 38.391 69.297 4.061 1.00 78.38 330 SER B CA 1
ATOM 3994 C C . SER B 2 42 ? 39.564 70.037 4.700 1.00 75.16 330 SER B C 1
ATOM 3995 O O . SER B 2 42 ? 40.609 69.444 4.968 1.00 79.01 330 SER B O 1
ATOM 3998 N N . SER B 2 43 ? 39.389 71.334 4.941 1.00 72.11 331 SER B N 1
ATOM 3999 C CA . SER B 2 43 ? 40.445 72.141 5.532 1.00 68.57 331 SER B CA 1
ATOM 4000 C C . SER B 2 43 ? 39.828 73.311 6.282 1.00 65.03 331 SER B C 1
ATOM 4001 O O . SER B 2 43 ? 38.657 73.650 6.092 1.00 65.06 331 SER B O 1
ATOM 4004 N N . SER B 2 44 ? 40.635 73.926 7.148 1.00 46.37 332 SER B N 1
ATOM 4005 C CA . SER B 2 44 ? 40.211 75.172 7.777 1.00 51.86 332 SER B CA 1
ATOM 4006 C C . SER B 2 44 ? 40.145 76.302 6.761 1.00 49.28 332 SER B C 1
ATOM 4007 O O . SER B 2 44 ? 39.385 77.259 6.947 1.00 50.80 332 SER B O 1
ATOM 4010 N N . LYS B 2 45 ? 40.933 76.206 5.688 1.00 48.16 333 LYS B N 1
ATOM 4011 C CA . LYS B 2 45 ? 40.907 77.227 4.646 1.00 55.16 333 LYS B CA 1
ATOM 4012 C C . LYS B 2 45 ? 39.523 77.340 4.023 1.00 54.68 333 LYS B C 1
ATOM 4013 O O . LYS B 2 45 ? 39.025 78.450 3.797 1.00 55.04 333 LYS B O 1
ATOM 4019 N N . ALA B 2 46 ? 38.884 76.203 3.746 1.00 52.88 334 ALA B N 1
ATOM 4020 C CA . ALA B 2 46 ? 37.541 76.227 3.176 1.00 53.99 334 ALA B CA 1
ATOM 4021 C C . ALA B 2 46 ? 36.561 76.916 4.118 1.00 54.96 334 ALA B C 1
ATOM 4022 O O . ALA B 2 46 ? 35.756 77.753 3.693 1.00 52.96 334 ALA B O 1
ATOM 4024 N N . LEU B 2 47 ? 36.622 76.583 5.408 1.00 56.34 335 LEU B N 1
ATOM 4025 C CA . LEU B 2 47 ? 35.725 77.215 6.369 1.00 51.08 335 LEU B CA 1
ATOM 4026 C C . LEU B 2 47 ? 36.013 78.708 6.485 1.00 51.36 335 LEU B C 1
ATOM 4027 O O . LEU B 2 47 ? 35.089 79.531 6.507 1.00 49.73 335 LEU B O 1
ATOM 4032 N N . LEU B 2 48 ? 37.296 79.077 6.558 1.00 47.19 336 LEU B N 1
ATOM 4033 C CA . LEU B 2 48 ? 37.656 80.491 6.634 1.00 49.34 336 LEU B CA 1
ATOM 4034 C C . LEU B 2 48 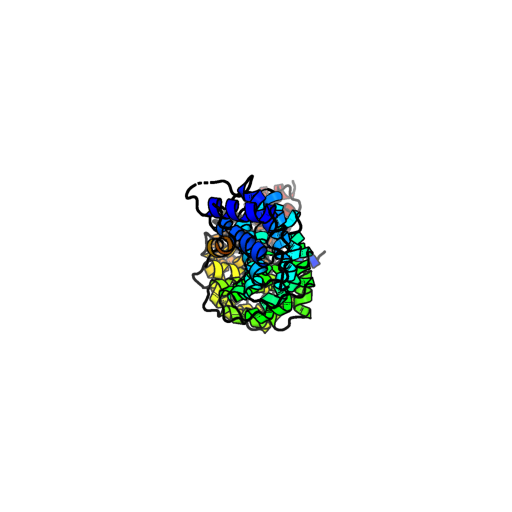? 37.174 81.249 5.404 1.00 54.34 336 LEU B C 1
ATOM 4035 O O . LEU B 2 48 ? 36.658 82.366 5.517 1.00 47.42 336 LEU B O 1
ATOM 4040 N N . SER B 2 49 ? 37.333 80.651 4.221 1.00 43.63 337 SER B N 1
ATOM 4041 C CA . SER B 2 49 ? 36.931 81.293 2.977 1.00 48.08 337 SER B CA 1
ATOM 4042 C C . SER B 2 49 ? 35.440 81.603 2.932 1.00 53.42 337 SER B C 1
ATOM 4043 O O . SER B 2 49 ? 35.037 82.535 2.230 1.00 52.24 337 SER B O 1
ATOM 4046 N N . SER B 2 50 ? 34.616 80.858 3.668 1.00 53.84 338 SER B N 1
ATOM 4047 C CA . SER B 2 50 ? 33.189 81.150 3.702 1.00 52.00 338 SER B CA 1
ATOM 4048 C C . SER B 2 50 ? 32.868 82.431 4.462 1.00 55.23 338 SER B C 1
ATOM 4049 O O . SER B 2 50 ? 31.706 82.850 4.468 1.00 61.34 338 SER B O 1
ATOM 4052 N N . PHE B 2 51 ? 33.859 83.060 5.092 1.00 46.91 339 PHE B N 1
ATOM 4053 C CA . PHE B 2 51 ? 33.653 84.295 5.835 1.00 51.94 339 PHE B CA 1
ATOM 4054 C C . PHE B 2 51 ? 34.346 85.498 5.211 1.00 45.33 339 PHE B C 1
ATOM 4055 O O . PHE B 2 51 ? 34.258 86.598 5.766 1.00 52.81 339 PHE B O 1
ATOM 4063 N N . ILE B 2 52 ? 35.044 85.324 4.089 1.00 46.64 340 ILE B N 1
ATOM 4064 C CA . ILE B 2 52 ? 35.709 86.449 3.442 1.00 47.36 340 ILE B CA 1
ATOM 4065 C C . ILE B 2 52 ? 34.661 87.353 2.810 1.00 48.35 340 ILE B C 1
ATOM 4066 O O . ILE B 2 52 ? 33.816 86.897 2.029 1.00 50.79 340 ILE B O 1
ATOM 4071 N N . ALA B 2 53 ? 34.702 88.638 3.154 1.00 42.97 341 ALA B N 1
ATOM 4072 C CA . ALA B 2 53 ? 33.748 89.608 2.638 1.00 44.27 341 ALA B CA 1
ATOM 4073 C C . ALA B 2 53 ? 34.261 90.242 1.351 1.00 46.85 341 ALA B C 1
ATOM 4074 O O . ALA B 2 53 ? 35.469 90.359 1.133 1.00 57.94 341 ALA B O 1
ATOM 4076 N N . ARG B 2 54 ? 33.330 90.651 0.494 1.00 49.98 342 ARG B N 1
ATOM 4077 C CA . ARG B 2 54 ? 33.681 91.359 -0.728 1.00 52.74 342 ARG B CA 1
ATOM 4078 C C . ARG B 2 54 ? 33.542 92.862 -0.517 1.00 45.61 342 ARG B C 1
ATOM 4079 O O . ARG B 2 54 ? 32.693 93.328 0.247 1.00 45.84 342 ARG B O 1
ATOM 4087 N N . SER B 2 55 ? 34.413 93.617 -1.184 1.00 48.44 343 SER B N 1
ATOM 4088 C CA . SER B 2 55 ? 34.388 95.069 -1.112 1.00 55.86 343 SER B CA 1
ATOM 4089 C C . SER B 2 55 ? 35.015 95.633 -2.376 1.00 61.86 343 SER B C 1
ATOM 4090 O O . SER B 2 55 ? 35.854 94.990 -3.012 1.00 60.84 343 SER B O 1
ATOM 4093 N N . ASP B 2 56 ? 34.596 96.842 -2.733 1.00 57.80 344 ASP B N 1
ATOM 4094 C CA . ASP B 2 56 ? 35.156 97.535 -3.885 1.00 63.00 344 ASP B CA 1
ATOM 4095 C C . ASP B 2 56 ? 36.442 98.251 -3.495 1.00 70.37 344 ASP B C 1
ATOM 4096 O O . ASP B 2 56 ? 37.439 98.192 -4.213 1.00 83.95 344 ASP B O 1
#

Secondary structure (DSSP, 8-state):
--S-S---HHHHHHHHHHHHHHH-----TTTSHHHHHHHHHTT-S-HHHHHHHHHHHHHHHHH------HHHHHHHHHHHT-S-HHHHHHHHHHHHHHTTSHHHHHHHHHTTTHHHHHHHHHSS-HHHHHHHHHHHHHHTTSHHHHHHHHHTTTHHHHHHHTT-SSHHHHHHHHHHHHHT-SSHHHHHHHHHTTHHHHHHHGGG-SSHHHHHHHHHHHHHHTTSHHHHHHHHHH-TTHHHHHHHHTT-S-HHHHHHHHHHHHHTTSSHHHHHHHHHTTHHHHHHHHTT-S-HHHHHHHHHHHHHHTTSGGGHHHHHHTT-HHHHHHGGG-TT-HHHHHHHHHHHHHHHHH-STTHHHHHHTTHHHHHHHHHHSS-HHHHHHHHHHHHHHTT-GGGHHHHHHTTTHHHHHHHTT-SSHHHHHHHHHHHHHHTSS-S--HHHHHTSSSSSSTTHHHHHHHHT-S-HHHHHHHHHHHHHHHTS--HHHHHHHHT-HHHHHHHH-/-GGGGGPPPPPP----------HHHHHHTTPPP--

Organism: Saccharomyces cerevisiae (strain ATCC 204508 / S288c) (NCBI:txid559292)

Radius of gyration: 34.54 Å; Cα contacts (8 Å, |Δi|>4): 806; chains: 2; bounding box: 90×91×74 Å

Solvent-accessible surface area: 24675 Å² total; per-residue (Å²): 193,102,107,129,81,105,30,47,130,92,25,74,102,5,0,63,71,0,20,37,55,29,114,69,202,107,54,89,15,21,81,36,35,12,16,152,4,2,37,26,0,8,145,4,142,48,92,58,0,31,52,0,0,0,64,0,2,16,56,7,0,137,129,35,61,127,124,11,46,130,102,0,0,76,1,0,16,62,4,3,132,19,182,16,67,112,0,35,31,7,0,0,29,0,0,18,37,0,0,85,31,74,83,1,17,56,32,0,6,106,42,26,0,0,96,17,0,19,104,11,0,85,27,134,60,52,102,5,14,34,43,0,0,22,3,1,13,40,0,1,37,47,102,96,3,4,75,89,0,5,71,32,29,0,2,92,2,0,16,80,3,0,135,21,193,91,68,180,1,21,89,50,0,1,3,1,0,5,0,1,0,37,35,111,81,7,17,123,45,0,24,124,26,36,0,11,77,10,0,3,52,22,4,80,20,139,10,84,61,0,23,41,33,0,0,4,0,2,2,0,0,0,18,15,98,61,8,21,125,103,3,59,124,90,23,111,141,1,2,63,29,0,10,72,15,5,102,9,145,34,58,156,2,43,18,14,0,0,32,0,0,23,0,1,0,18,29,89,65,5,2,50,47,0,18,170,41,33,0,10,68,39,0,16,135,12,2,93,28,140,36,102,70,8,0,49,1,0,0,3,0,0,26,0,0,1,24,23,87,133,0,11,29,93,0,6,117,36,34,0,4,122,11,0,9,122,5,0,93,64,92,153,25,74,94,0,0,17,24,0,0,0,0,1,34,13,5,7,62,40,34,94,181,41,16,152,72,9,48,107,11,30,1,7,80,40,4,41,105,7,0,99,89,16,48,74,42,0,34,24,35,0,0,20,2,1,17,48,2,0,102,5,74,115,3,1,72,83,0,1,107,31,57,0,6,57,1,0,0,22,3,5,87,31,189,55,127,104,0,5,14,30,0,0,37,0,0,6,32,0,0,4,162,13,148,64,10,65,38,1,49,91,6,13,90,174,33,78,107,0,0,64,7,0,0,28,60,9,9,156,36,158,102,77,68,24,63,120,26,0,66,95,0,10,83,16,0,57,104,24,169,48,116,120,2,34,70,34,9,116,122,16,108,80,0,48,74,16,67,189,201,135,83,72,43,171,172,180,92,36,123,41,31,128,21,59,28,109,84,72,70,162,28,0,83,59,45,0,61,80,28,70,53,225,110,187

Sequence (536 aa):
EASVSPIADNEREAVTLLLGYLEDKDLDFYSGGPLKALTTLVYSSDNLNLQRSAALAFAEITEKYVRQVSREVLEPILILLQSQDPQIQVAACAALGNLAVNNENKLLIVEMGGLEPLINQMMGDNVEVQCNAVGCITNLATRDDNKHKIATSGALIPLTKLAKSKHIRVQRNATGALLNMTHSEENRKELVNAGAVPVLVSLLSSTDPDVQYYCTTALSNIAVDEANRKKLAQTEPRLVSKLVSLMDSPSSRVKCQATLALRNLASDTSYQLEIVRAGGLPHLVKLIQSDSIPLVLASVACIRNISIHPLNEGLIVDAGFLKPLVRLLDYKDSEEIQCHAVSTLRNLAASSEKNRKEFFESGAVEKCKELALDSPVSVQSEISACFAILALADVSKLDLLEANILDALIPMTFSQNQEVSGNAAAALANLCSRVNNYTKIIEAWDRPNEGIRGFLIRFLKSDYATFEHIALWTILQLLESHNDKVEDLVKNDDDIINGVRKSSASFFRPSNPTFGTSISNVSSSKALLSSFIARSD

B-factor: mean 47.17, std 17.84, range [19.78, 135.57]

Nearest PDB structures (foldseek):
  7ycj-assembly1_A  TM=1.002E+00  e=8.157E-62  Saccharomyces cerevisiae
  6kbm-assembly1_A  TM=9.481E-01  e=1.080E-52  Saccharomyces cerevisiae
  6kbn-assembly1_A  TM=9.664E-01  e=4.076E-50  Saccharomyces cerevisiae
  5xjg-assembly1_C  TM=9.366E-01  e=6.873E-51  Saccharomyces cerevisiae S288C
  7rro-assembly1_H8  TM=5.052E-01  e=9.050E-13  Bos taurus